Protein AF-A0A960SL77-F1 (afdb_monomer)

Radius of gyration: 34.45 Å; Cα contacts (8 Å, |Δi|>4): 827; chains: 1; bounding box: 80×70×87 Å

pLDDT: mean 80.8, std 16.5, range [35.62, 98.44]

Foldseek 3Di:
DWDKDFPDCPVPDLWWHTKIKTKDKDKDKDKDDDAQPAFFFELACCLAAQLHDLVSVLVQLPPPPFALVQFQLQRAALVSQLVCVVVVSHDDDPPDDSSRRSVVSNVHDHNAFEELLADAPADSRHQDHPNPPPAHAQDAAKDQDDLDPPRPHAFFLDPVTPPPRIAQAGQDDDDDGGHDQWRGAGFSHPPTDGDGDPPCVVPVSVVDGPCHPVWMKMKIKMKIKMKIKIATSNNQKIKIKIKIKIKMKMKTFDQLNDDLQSYWIAGRYQFDPCQPVPSPNDGDPSGGRPRHGFTKGKAQWQKIKMKMKMKIKIKMKIKHKDQLCVVDDDVVSVVVGIDMDMDMDMDMDMDMDMDIDADFDDDPDDDDQPDSRHHNDDPPDPRRGHMDMDTDDDD

Sequence (395 aa):
IAWDSVLFENEGSDVLGKTIFRGSFEHGDMYSNPPDVVPPTDRFSSWWEGIGSQDYLNRLLQIPGVTIAEIPNSAVTTQQVLTAINAGLVEVPEGSTAEEFAAVEGQFVPQTTIRRHERGRGLPTDGGRNAVQSYTPYFLFPAINFNSITSTEPGWNAPALNGIQGIMGRWRPASGTKDVSWSQAATAGAGFRQKSMTNRNIFDYHKNLLQGTTNYIDTSFDIKQFVLEQEILDGRVGVEVAWDKQSRDRVRFTPFSGGDNKAISLDLDEYLAPGDPDDDGVADPALANENLGRPVLDWDANNTTTEANEQETFRATLFGTLDFRDLIEGSLGKILGSHTLTGLYEDRTNESYSKNVRGSWWADSSKWPGDGDISNGLSDNFRRIVKSRTYLGDS

Solvent-accessible surface area (backbone atoms only — not comparable to full-atom values): 21872 Å² total; per-residue (Å²): 92,74,51,76,42,76,79,38,68,44,92,88,48,92,48,46,28,41,30,39,42,38,37,37,46,48,74,50,77,44,81,39,70,80,78,70,90,63,65,44,30,34,11,46,63,24,38,66,44,26,66,51,57,64,70,55,52,56,56,48,47,66,39,92,89,48,50,74,89,47,29,50,27,70,19,35,31,30,68,51,43,45,52,34,38,78,68,72,64,43,86,72,60,92,95,56,54,64,68,59,49,14,55,65,51,14,54,30,61,65,74,63,47,29,35,47,73,43,58,28,82,71,45,81,40,22,20,6,66,73,30,70,47,81,40,25,43,47,57,76,80,45,49,78,32,50,66,41,90,83,49,90,64,62,30,50,74,37,83,95,39,64,96,39,36,58,60,77,39,47,64,76,72,102,66,92,76,44,67,55,58,55,40,55,51,37,39,71,27,81,96,52,68,71,48,59,53,78,63,48,90,82,56,47,64,90,84,45,56,91,51,68,85,75,31,40,37,39,36,41,37,41,38,42,38,42,36,44,34,38,27,24,50,85,59,39,25,37,42,39,42,38,40,40,39,40,40,39,41,33,44,36,29,63,62,53,76,53,68,71,33,22,24,42,17,25,31,28,29,56,39,40,98,65,21,42,80,82,76,82,85,59,72,43,78,60,29,48,30,78,54,49,69,35,41,29,32,52,37,80,54,63,53,37,39,41,37,39,37,36,38,39,37,43,37,42,39,41,41,38,53,50,51,32,58,84,74,32,83,70,69,61,10,64,70,65,32,70,48,77,49,76,50,79,49,77,51,74,52,76,50,79,47,78,46,78,47,55,53,63,69,80,71,96,79,68,76,61,78,72,47,88,79,32,47,81,65,71,88,86,54,90,80,39,58,41,48,47,78,47,72,59,77,93,125

Structure (mmCIF, N/CA/C/O backbone):
data_AF-A0A960SL77-F1
#
_entry.id   AF-A0A960SL77-F1
#
loop_
_atom_site.group_PDB
_atom_site.id
_atom_site.type_symbol
_atom_site.label_atom_id
_atom_site.label_alt_id
_atom_site.label_comp_id
_atom_site.label_asym_id
_atom_site.label_entity_id
_atom_site.label_seq_id
_atom_site.pdbx_PDB_ins_code
_atom_site.Cartn_x
_atom_site.Cartn_y
_atom_site.Cartn_z
_atom_site.occupancy
_atom_site.B_iso_or_equiv
_atom_site.auth_seq_id
_atom_site.auth_comp_id
_atom_site.auth_asym_id
_atom_site.auth_atom_id
_atom_site.pdbx_PDB_model_num
ATOM 1 N N . ILE A 1 1 ? -26.699 -5.523 25.726 1.00 79.69 1 ILE A N 1
ATOM 2 C CA . ILE A 1 1 ? -27.810 -5.544 26.713 1.00 79.69 1 ILE A CA 1
ATOM 3 C C . ILE A 1 1 ? -27.911 -4.151 27.316 1.00 79.69 1 ILE A C 1
ATOM 5 O O . ILE A 1 1 ? -26.873 -3.575 27.604 1.00 79.69 1 ILE A O 1
ATOM 9 N N . ALA A 1 2 ? -29.117 -3.616 27.493 1.00 87.19 2 ALA A N 1
ATOM 10 C CA . ALA A 1 2 ? -29.351 -2.358 28.199 1.00 87.19 2 ALA A CA 1
ATOM 11 C C . ALA A 1 2 ? -30.487 -2.539 29.212 1.00 87.19 2 ALA A C 1
ATOM 13 O O . ALA A 1 2 ? -31.349 -3.399 29.015 1.00 87.19 2 ALA A O 1
ATOM 14 N N . TRP A 1 3 ? -30.470 -1.753 30.282 1.00 91.44 3 TRP A N 1
ATOM 15 C CA . TRP A 1 3 ? -31.487 -1.738 31.330 1.00 91.44 3 TRP A CA 1
ATOM 16 C C . TRP A 1 3 ? -31.713 -0.309 31.829 1.00 91.44 3 TRP A C 1
ATOM 18 O O . TRP A 1 3 ? -30.802 0.521 31.861 1.00 91.44 3 TRP A O 1
ATOM 28 N N . ASP A 1 4 ? -32.946 -0.058 32.244 1.00 92.69 4 ASP A N 1
ATOM 29 C CA . ASP A 1 4 ? -33.392 1.149 32.925 1.00 92.69 4 ASP A CA 1
ATOM 30 C C . ASP A 1 4 ? -34.330 0.682 34.042 1.00 92.69 4 ASP A C 1
ATOM 32 O O . ASP A 1 4 ? -35.249 -0.104 33.786 1.00 92.69 4 ASP A O 1
ATOM 36 N N . SER A 1 5 ? -34.034 1.073 35.278 1.00 89.31 5 SER A N 1
ATOM 37 C CA . SER A 1 5 ? -34.698 0.561 36.473 1.00 89.31 5 SER A CA 1
ATOM 38 C C . SER A 1 5 ? -34.802 1.643 37.539 1.00 89.31 5 SER A C 1
ATOM 40 O O . SER A 1 5 ? -33.790 2.163 38.012 1.00 89.31 5 SER A O 1
ATOM 42 N N . VAL A 1 6 ? -36.021 1.905 38.008 1.00 91.44 6 VAL A N 1
ATOM 43 C CA . VAL A 1 6 ? -36.229 2.613 39.274 1.00 91.44 6 VAL A CA 1
ATOM 44 C C . VAL A 1 6 ? -35.883 1.641 40.402 1.00 91.44 6 VAL A C 1
ATOM 46 O O . VAL A 1 6 ? -36.544 0.618 40.567 1.00 91.44 6 VAL A O 1
ATOM 49 N N . LEU A 1 7 ? -34.814 1.925 41.146 1.00 90.19 7 LEU A N 1
ATOM 50 C CA . LEU A 1 7 ? -34.382 1.102 42.279 1.00 90.19 7 LEU A CA 1
ATOM 51 C C . LEU A 1 7 ? -35.230 1.380 43.523 1.00 90.19 7 LEU A C 1
ATOM 53 O O . LEU A 1 7 ? -35.550 0.457 44.269 1.00 90.19 7 LEU A O 1
ATOM 57 N N . PHE A 1 8 ? -35.601 2.647 43.723 1.00 90.25 8 PHE A N 1
ATOM 58 C CA . PHE A 1 8 ? -36.449 3.100 44.821 1.00 90.25 8 PHE A CA 1
ATOM 59 C C . PHE A 1 8 ? -37.367 4.223 44.332 1.00 90.25 8 PHE A C 1
ATOM 61 O O . PHE A 1 8 ? -36.896 5.214 43.777 1.00 90.25 8 PHE A O 1
ATOM 68 N N . GLU A 1 9 ? -38.676 4.074 44.539 1.00 85.06 9 GLU A N 1
ATOM 69 C CA . GLU A 1 9 ? -39.671 5.103 44.196 1.00 85.06 9 GLU A CA 1
ATOM 70 C C . GLU A 1 9 ? -39.833 6.158 45.299 1.00 85.06 9 GLU A C 1
ATOM 72 O O . GLU A 1 9 ? -40.199 7.290 45.007 1.00 85.06 9 GLU A O 1
ATOM 77 N N . ASN A 1 10 ? -39.525 5.790 46.551 1.00 85.06 10 ASN A N 1
ATOM 78 C CA . ASN A 1 10 ? -39.544 6.652 47.740 1.00 85.06 10 ASN A CA 1
ATOM 79 C C . ASN A 1 10 ? -40.871 7.402 48.002 1.00 85.06 10 ASN A C 1
ATOM 81 O O . ASN A 1 10 ? -40.872 8.418 48.690 1.00 85.06 10 ASN A O 1
ATOM 85 N N . GLU A 1 11 ? -42.012 6.847 47.569 1.00 78.62 11 GLU A N 1
ATOM 86 C CA . GLU A 1 11 ? -43.365 7.454 47.612 1.00 78.62 11 GLU A CA 1
ATOM 87 C C . GLU A 1 11 ? -43.883 7.917 48.999 1.00 78.62 11 GLU A C 1
ATOM 89 O O . GLU A 1 11 ? -44.965 8.489 49.098 1.00 78.62 11 GLU A O 1
ATOM 94 N N . GLY A 1 12 ? -43.142 7.655 50.080 1.00 76.81 12 GLY A N 1
ATOM 95 C CA . GLY A 1 12 ? -43.443 8.093 51.447 1.00 76.81 12 GLY A CA 1
ATOM 96 C C . GLY A 1 12 ? -42.435 9.086 52.040 1.00 76.81 12 GLY A C 1
ATOM 97 O O . GLY A 1 12 ? -42.389 9.217 53.263 1.00 76.81 12 GLY A O 1
ATOM 98 N N . SER A 1 13 ? -41.587 9.726 51.226 1.00 82.19 13 SER A N 1
ATOM 99 C CA . SER A 1 13 ? -40.596 10.712 51.676 1.00 82.19 13 SER A CA 1
ATOM 100 C C . SER A 1 13 ? -40.845 12.092 51.070 1.00 82.19 13 SER A C 1
ATOM 102 O O . SER A 1 13 ? -40.754 12.259 49.863 1.00 82.19 13 SER A O 1
ATOM 104 N N . ASP A 1 14 ? -41.009 13.110 51.919 1.00 79.12 14 ASP A N 1
ATOM 105 C CA . ASP A 1 14 ? -41.085 14.520 51.493 1.00 79.12 14 ASP A CA 1
ATOM 106 C C . ASP A 1 14 ? -39.723 15.092 51.021 1.00 79.12 14 ASP A C 1
ATOM 108 O O . ASP A 1 14 ? -39.594 16.287 50.750 1.00 79.12 14 ASP A O 1
ATOM 112 N N . VAL A 1 15 ? -38.659 14.273 51.013 1.00 83.81 15 VAL A N 1
ATOM 113 C CA . VAL A 1 15 ? -37.272 14.714 50.782 1.00 83.81 15 VAL A CA 1
ATOM 114 C C . VAL A 1 15 ? -36.570 13.886 49.712 1.00 83.81 15 VAL A C 1
ATOM 116 O O . VAL A 1 15 ? -35.933 14.469 48.839 1.00 83.81 15 VAL A O 1
ATOM 119 N N . LEU A 1 16 ? -36.648 12.554 49.762 1.00 88.69 16 LEU A N 1
ATOM 120 C CA . LEU A 1 16 ? -35.997 11.681 48.781 1.00 88.69 16 LEU A CA 1
ATOM 121 C C . LEU A 1 16 ? -36.965 11.355 47.640 1.00 88.69 16 LEU A C 1
ATOM 123 O O . LEU A 1 16 ? -37.969 10.690 47.865 1.00 88.69 16 LEU A O 1
ATOM 127 N N . GLY A 1 17 ? -36.632 11.794 46.425 1.00 88.69 17 GLY A N 1
ATOM 128 C CA . GLY A 1 17 ? -37.314 11.386 45.196 1.00 88.69 17 GLY A CA 1
ATOM 129 C C . GLY A 1 17 ? -36.782 10.051 44.668 1.00 88.69 17 GLY A C 1
ATOM 130 O O . GLY A 1 17 ? -36.159 9.276 45.405 1.00 88.69 17 GLY A O 1
ATOM 131 N N . LYS A 1 18 ? -37.002 9.761 43.383 1.00 91.81 18 LYS A N 1
ATOM 132 C CA . LYS A 1 18 ? -36.650 8.460 42.804 1.00 91.81 18 LYS A CA 1
ATOM 133 C C . LYS A 1 18 ? -35.142 8.234 42.736 1.00 91.81 18 LYS A C 1
ATOM 135 O O . LYS A 1 18 ? -34.363 9.149 42.468 1.00 91.81 18 LYS A O 1
ATOM 140 N N . THR A 1 19 ? -34.745 6.979 42.929 1.00 94.00 19 THR A N 1
ATOM 141 C CA . THR A 1 19 ? -33.407 6.482 42.594 1.00 94.00 19 THR A CA 1
ATOM 142 C C . THR A 1 19 ? -33.500 5.696 41.290 1.00 94.00 19 THR A C 1
ATOM 144 O O . THR A 1 19 ? -34.181 4.669 41.242 1.00 94.00 19 THR A O 1
ATOM 147 N N . ILE A 1 20 ? -32.818 6.148 40.241 1.00 95.38 20 ILE A N 1
ATOM 148 C CA . ILE A 1 20 ? -32.860 5.545 38.903 1.00 95.38 20 ILE A CA 1
ATOM 149 C C . ILE A 1 20 ? -31.475 4.993 38.562 1.00 95.38 20 ILE A C 1
ATOM 151 O O . ILE A 1 20 ? -30.467 5.680 38.715 1.00 95.38 20 ILE A O 1
ATOM 155 N N . PHE A 1 21 ? -31.420 3.752 38.082 1.00 95.44 21 PHE A N 1
ATOM 156 C CA . PHE A 1 21 ? -30.205 3.124 37.575 1.00 95.44 21 PHE A CA 1
ATOM 157 C C . PHE A 1 21 ? -30.382 2.733 36.111 1.00 95.44 21 PHE A C 1
ATOM 159 O O . PHE A 1 21 ? -31.204 1.882 35.765 1.00 95.44 21 PHE A O 1
ATOM 166 N N . ARG A 1 22 ? -29.565 3.349 35.259 1.00 97.19 22 ARG A N 1
ATOM 167 C CA . ARG A 1 22 ? -29.505 3.127 33.814 1.00 97.19 22 ARG A CA 1
ATOM 168 C C . ARG A 1 22 ? -28.159 2.501 33.473 1.00 97.19 22 ARG A C 1
ATOM 170 O O . ARG A 1 22 ? -27.142 2.827 34.084 1.00 97.19 22 ARG A O 1
ATOM 177 N N . GLY A 1 23 ? -28.116 1.613 32.492 1.00 96.38 23 GLY A N 1
ATOM 178 C CA . GLY A 1 23 ? -26.836 1.106 32.019 1.00 96.38 23 GLY A CA 1
ATOM 179 C C . GLY A 1 23 ? -26.916 0.212 30.798 1.00 96.38 23 GLY A C 1
ATOM 180 O O . GLY A 1 23 ? -27.978 -0.274 30.405 1.00 96.38 23 GLY A O 1
ATOM 181 N N . SER A 1 24 ? -25.754 -0.003 30.197 1.00 97.44 24 SER A N 1
ATOM 182 C CA . SER A 1 24 ? -25.586 -0.883 29.054 1.00 97.44 24 SER A CA 1
ATOM 183 C C . SER A 1 24 ? -24.264 -1.631 29.107 1.00 97.44 24 SER A C 1
ATOM 185 O O . SER A 1 24 ? -23.240 -1.132 29.572 1.00 97.44 24 SER A O 1
ATOM 187 N N . PHE A 1 25 ? -24.303 -2.840 28.565 1.00 97.00 25 PHE A N 1
ATOM 188 C CA . PHE A 1 25 ? -23.140 -3.644 28.249 1.00 97.00 25 PHE A CA 1
ATOM 189 C C . PHE A 1 25 ? -23.222 -4.088 26.792 1.00 97.00 25 PHE A C 1
ATOM 191 O O . PHE A 1 25 ? -24.187 -4.759 26.405 1.00 97.00 25 PHE A O 1
ATOM 198 N N . GLU A 1 26 ? -22.221 -3.744 25.997 1.00 97.62 26 GLU A N 1
ATOM 199 C CA . GLU A 1 26 ? -22.043 -4.250 24.641 1.00 97.62 26 GLU A CA 1
ATOM 200 C C . GLU A 1 26 ? -20.687 -4.943 24.543 1.00 97.62 26 GLU A C 1
ATOM 202 O O . GLU A 1 26 ? -19.696 -4.454 25.076 1.00 97.62 26 GLU A O 1
ATOM 207 N N . HIS A 1 27 ? -20.672 -6.089 23.876 1.00 97.44 27 HIS A N 1
ATOM 208 C CA . HIS A 1 27 ? -19.475 -6.846 23.552 1.00 97.44 27 HIS A CA 1
ATOM 209 C C . HIS A 1 27 ? -19.643 -7.374 22.133 1.00 97.44 27 HIS A C 1
ATOM 211 O O . HIS A 1 27 ? -20.733 -7.846 21.786 1.00 97.44 27 HIS A O 1
ATOM 217 N N . GLY A 1 28 ? -18.591 -7.310 21.326 1.00 97.31 28 GLY A N 1
ATOM 218 C CA . GLY A 1 28 ? -18.643 -7.806 19.960 1.00 97.31 28 GLY A CA 1
ATOM 219 C C . GLY A 1 28 ? -17.274 -8.095 19.369 1.00 97.31 28 GLY A C 1
ATOM 220 O O . GLY A 1 28 ? -16.342 -7.305 19.505 1.00 97.31 28 GLY A O 1
ATOM 221 N N . ASP A 1 29 ? -17.210 -9.205 18.639 1.00 97.69 29 ASP A N 1
ATOM 222 C CA . ASP A 1 29 ? -16.087 -9.584 17.790 1.00 97.69 29 ASP A CA 1
ATOM 223 C C . ASP A 1 29 ? -16.458 -9.384 16.318 1.00 97.69 29 ASP A C 1
ATOM 225 O O . ASP A 1 29 ? -17.545 -9.751 15.863 1.00 97.69 29 ASP A O 1
ATOM 229 N N . MET A 1 30 ? -15.533 -8.818 15.550 1.00 96.31 30 MET A N 1
ATOM 230 C CA . MET A 1 30 ? -15.653 -8.616 14.111 1.00 96.31 30 MET A CA 1
ATOM 231 C C . MET A 1 30 ? -14.419 -9.180 13.415 1.00 96.31 30 MET A C 1
ATOM 233 O O . MET A 1 30 ? -13.336 -8.607 13.519 1.00 96.31 30 MET A O 1
ATOM 237 N N . TYR A 1 31 ? -14.609 -10.261 12.664 1.00 95.12 31 TYR A N 1
ATOM 238 C CA . TYR A 1 31 ? -13.612 -10.834 11.760 1.00 95.12 31 TYR A CA 1
ATOM 239 C C . TYR A 1 31 ? -13.904 -10.359 10.337 1.00 95.12 31 TYR A C 1
ATOM 241 O O . TYR A 1 31 ? -15.035 -10.486 9.860 1.00 95.12 31 TYR A O 1
ATOM 249 N N . SER A 1 32 ? -12.910 -9.798 9.651 1.00 90.62 32 SER A N 1
ATOM 250 C CA . SER A 1 32 ? -13.101 -9.226 8.318 1.00 90.62 32 SER A CA 1
ATOM 251 C C . SER A 1 32 ? -11.909 -9.469 7.402 1.00 90.62 32 SER A C 1
ATOM 253 O O . SER A 1 32 ? -10.770 -9.187 7.764 1.00 90.62 32 SER A O 1
ATOM 255 N N . ASN A 1 33 ? -12.185 -9.911 6.176 1.00 89.69 33 ASN A N 1
ATOM 256 C CA . ASN A 1 33 ? -11.280 -9.740 5.045 1.00 89.69 33 ASN A CA 1
ATOM 257 C C . ASN A 1 33 ? -11.697 -8.437 4.327 1.00 89.69 33 ASN A C 1
ATOM 259 O O . ASN A 1 33 ? -12.724 -8.429 3.640 1.00 89.69 33 ASN A O 1
ATOM 263 N N . PRO A 1 34 ? -10.980 -7.313 4.528 1.00 85.81 34 PRO A N 1
ATOM 264 C CA . PRO A 1 34 ? -11.368 -6.033 3.950 1.00 85.81 34 PRO A CA 1
ATOM 265 C C . PRO A 1 34 ? -11.166 -6.018 2.424 1.00 85.81 34 PRO A C 1
ATOM 267 O O . PRO A 1 34 ? -10.123 -6.464 1.940 1.00 85.81 34 PRO A O 1
ATOM 270 N N . PRO A 1 35 ? -12.108 -5.447 1.650 1.00 83.75 35 PRO A N 1
ATOM 271 C CA . PRO A 1 35 ? -11.992 -5.391 0.200 1.00 83.75 35 PRO A CA 1
ATOM 272 C C . PRO A 1 35 ? -10.904 -4.417 -0.267 1.00 83.75 35 PRO A C 1
ATOM 274 O O . PRO A 1 35 ? -10.578 -3.420 0.382 1.00 83.75 35 PRO A O 1
ATOM 277 N N . ASP A 1 36 ? -10.398 -4.669 -1.470 1.00 79.88 36 ASP A N 1
ATOM 278 C CA . ASP A 1 36 ? -9.411 -3.834 -2.142 1.00 79.88 36 ASP A CA 1
ATOM 279 C C . ASP A 1 36 ? -10.034 -2.535 -2.694 1.00 79.88 36 ASP A C 1
ATOM 281 O O . ASP A 1 36 ? -10.519 -2.482 -3.820 1.00 79.88 36 ASP A O 1
ATOM 285 N N . VAL A 1 37 ? -9.985 -1.453 -1.910 1.00 79.19 37 VAL A N 1
ATOM 286 C CA . VAL A 1 37 ? -10.650 -0.163 -2.222 1.00 79.19 37 VAL A CA 1
ATOM 287 C C . VAL A 1 37 ? -10.011 0.685 -3.337 1.00 79.19 37 VAL A C 1
ATOM 289 O O . VAL A 1 37 ? -10.608 1.663 -3.781 1.00 79.19 37 VAL A O 1
ATOM 292 N N . VAL A 1 38 ? -8.807 0.341 -3.800 1.00 83.62 38 VAL A N 1
ATOM 293 C CA . VAL A 1 38 ? -8.085 1.030 -4.893 1.00 83.62 38 VAL A CA 1
ATOM 294 C C . VAL A 1 38 ? -7.529 -0.030 -5.850 1.00 83.62 38 VAL A C 1
ATOM 296 O O . VAL A 1 38 ? -7.002 -1.025 -5.346 1.00 83.62 38 VAL A O 1
ATOM 299 N N . PRO A 1 39 ? -7.594 0.135 -7.188 1.00 88.06 39 PRO A N 1
ATOM 300 C CA . PRO A 1 39 ? -6.978 -0.810 -8.122 1.00 88.06 39 PRO A CA 1
ATOM 301 C C . PRO A 1 39 ? -5.458 -0.939 -7.902 1.00 88.06 39 PRO A C 1
ATOM 303 O O . PRO A 1 39 ? -4.845 -0.015 -7.359 1.00 88.06 39 PRO A O 1
ATOM 306 N N . PRO A 1 40 ? -4.822 -2.048 -8.324 1.00 90.06 40 PRO A N 1
ATOM 307 C CA . PRO A 1 40 ? -3.372 -2.200 -8.226 1.00 90.06 40 PRO A CA 1
ATOM 308 C C . PRO A 1 40 ? -2.616 -1.078 -8.948 1.00 90.06 40 PRO A C 1
ATOM 310 O O . PRO A 1 40 ? -3.112 -0.508 -9.921 1.00 90.06 40 PRO A O 1
ATOM 313 N N . THR A 1 41 ? -1.403 -0.769 -8.498 1.00 90.56 41 THR A N 1
ATOM 314 C CA . THR A 1 41 ? -0.497 0.126 -9.231 1.00 90.56 41 THR A CA 1
ATOM 315 C C . THR A 1 41 ? 0.050 -0.615 -10.450 1.00 90.56 41 THR A C 1
ATOM 317 O O . THR A 1 41 ? 0.460 -1.772 -10.343 1.00 90.56 41 THR A O 1
ATOM 320 N N . ASP A 1 42 ? 0.057 0.035 -11.611 1.00 90.06 42 ASP A N 1
ATOM 321 C CA . ASP A 1 42 ? 0.526 -0.564 -12.856 1.00 90.06 42 ASP A CA 1
ATOM 322 C C . ASP A 1 42 ? 2.035 -0.355 -13.031 1.00 90.06 42 ASP A C 1
ATOM 324 O O . ASP A 1 42 ? 2.496 0.731 -13.394 1.00 90.06 42 ASP A O 1
ATOM 328 N N . ARG A 1 43 ? 2.804 -1.413 -12.759 1.00 89.81 43 ARG A N 1
ATOM 329 C CA . ARG A 1 43 ? 4.211 -1.539 -13.169 1.00 89.81 43 ARG A CA 1
ATOM 330 C C . ARG A 1 43 ? 4.382 -2.562 -14.290 1.00 89.81 43 ARG A C 1
ATOM 332 O O . ARG A 1 43 ? 5.501 -2.770 -14.740 1.00 89.81 43 ARG A O 1
ATOM 339 N N . PHE A 1 44 ? 3.302 -3.197 -14.739 1.00 91.25 44 PHE A N 1
ATOM 340 C CA . PHE A 1 44 ? 3.306 -4.249 -15.750 1.00 91.25 44 PHE A CA 1
ATOM 341 C C . PHE A 1 44 ? 3.361 -3.643 -17.156 1.00 91.25 44 PHE A C 1
ATOM 343 O O . PHE A 1 44 ? 4.223 -4.000 -17.958 1.00 91.25 44 PHE A O 1
ATOM 350 N N . SER A 1 45 ? 2.468 -2.694 -17.456 1.00 89.81 45 SER A N 1
ATOM 351 C CA . SER A 1 45 ? 2.285 -2.158 -18.814 1.00 89.81 45 SER A CA 1
ATOM 352 C C . SER A 1 45 ? 3.525 -1.419 -19.327 1.00 89.81 45 SER A C 1
ATOM 354 O O . SER A 1 45 ? 3.865 -1.502 -20.506 1.00 89.81 45 SER A O 1
ATOM 356 N N . SER A 1 46 ? 4.264 -0.761 -18.434 1.00 87.31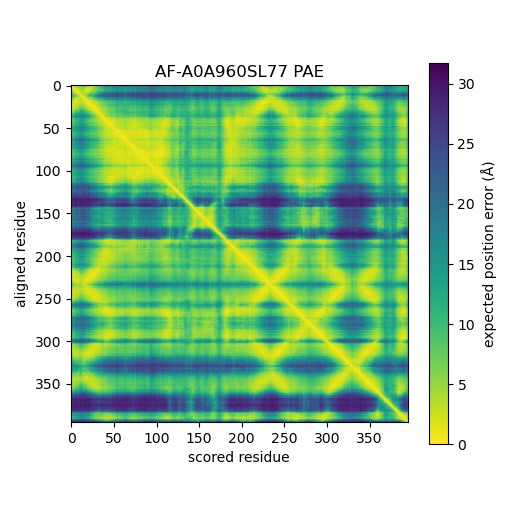 46 SER A N 1
ATOM 357 C CA . SER A 1 46 ? 5.479 -0.012 -18.767 1.00 87.31 46 SER A CA 1
ATOM 358 C C . SER A 1 46 ? 6.621 -0.869 -19.314 1.00 87.31 46 SER A C 1
ATOM 360 O O . SER A 1 46 ? 7.466 -0.328 -20.014 1.00 87.31 46 SER A O 1
ATOM 362 N N . TRP A 1 47 ? 6.647 -2.185 -19.078 1.00 88.94 47 TRP A N 1
ATOM 363 C CA . TRP A 1 47 ? 7.620 -3.077 -19.728 1.00 88.94 47 TRP A CA 1
ATOM 364 C C . TRP A 1 47 ? 7.373 -3.229 -21.239 1.00 88.94 47 TRP A C 1
ATOM 366 O O . TRP A 1 47 ? 8.300 -3.478 -22.011 1.00 88.94 47 TRP A O 1
ATOM 376 N N . TRP A 1 48 ? 6.126 -3.035 -21.674 1.00 89.81 48 TRP A N 1
ATOM 377 C CA . TRP A 1 48 ? 5.704 -3.158 -23.069 1.00 89.81 48 TRP A CA 1
ATOM 378 C C . TRP A 1 48 ? 5.755 -1.826 -23.824 1.00 89.81 48 TRP A C 1
ATOM 380 O O . TRP A 1 48 ? 6.139 -1.800 -24.989 1.00 89.81 48 TRP A O 1
ATOM 390 N N . GLU A 1 49 ? 5.352 -0.727 -23.178 1.00 88.44 49 GLU A N 1
ATOM 391 C CA . GLU A 1 49 ? 5.132 0.570 -23.843 1.00 88.44 49 GLU A CA 1
ATOM 392 C C . GLU A 1 49 ? 5.787 1.778 -23.149 1.00 88.44 49 GLU A C 1
ATOM 394 O O . GLU A 1 49 ? 5.608 2.913 -23.595 1.00 8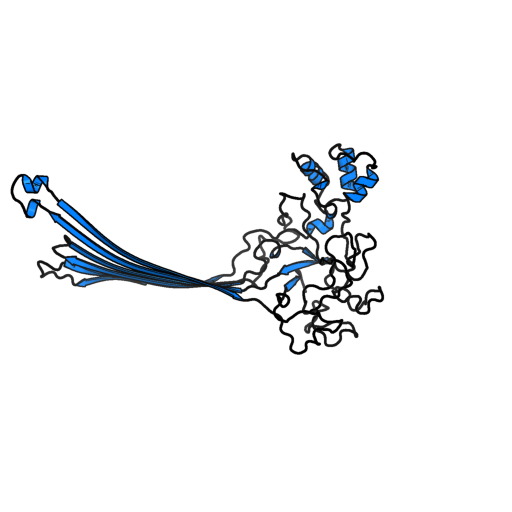8.44 49 GLU A O 1
ATOM 399 N N . GLY A 1 50 ? 6.544 1.570 -22.067 1.00 88.75 50 GLY A N 1
ATOM 400 C CA . GLY A 1 50 ? 7.146 2.658 -21.299 1.00 88.75 50 GLY A CA 1
ATOM 401 C C . GLY A 1 50 ? 6.060 3.593 -20.770 1.00 88.75 50 GLY A C 1
ATOM 402 O O . GLY A 1 50 ? 5.140 3.171 -20.068 1.00 88.75 50 GLY A O 1
ATOM 403 N N . ILE A 1 51 ? 6.140 4.875 -21.125 1.00 89.44 51 ILE A N 1
ATOM 404 C CA . ILE A 1 51 ? 5.141 5.888 -20.767 1.00 89.44 51 ILE A CA 1
ATOM 405 C C . ILE A 1 51 ? 3.799 5.715 -21.509 1.00 89.44 51 ILE A C 1
ATOM 407 O O . ILE A 1 51 ? 2.777 6.240 -21.045 1.00 89.44 51 ILE A O 1
ATOM 411 N N . GLY A 1 52 ? 3.786 4.960 -22.612 1.00 90.44 52 GLY A N 1
ATOM 412 C CA . GLY A 1 52 ? 2.642 4.695 -23.486 1.00 90.44 52 GLY A CA 1
ATOM 413 C C . GLY A 1 52 ? 2.827 5.250 -24.904 1.00 90.44 52 GLY A C 1
ATOM 414 O O . GLY A 1 52 ? 3.933 5.566 -25.333 1.00 90.44 52 GLY A O 1
ATOM 415 N N . SER A 1 53 ? 1.719 5.397 -25.638 1.00 91.88 53 SER A N 1
ATOM 416 C CA . SER A 1 53 ? 1.688 5.917 -27.022 1.00 91.88 53 SER A CA 1
ATOM 417 C C . SER A 1 53 ? 2.357 7.293 -27.234 1.00 91.88 53 SER A C 1
ATOM 419 O O . SER A 1 53 ? 2.415 8.121 -26.322 1.00 91.88 53 SER A O 1
ATOM 421 N N . GLN A 1 54 ? 2.761 7.588 -28.480 1.00 94.38 54 GLN A N 1
ATOM 422 C CA . GLN A 1 54 ? 3.261 8.914 -28.881 1.00 94.38 54 GLN A CA 1
ATOM 423 C C . GLN A 1 54 ? 2.282 10.045 -28.535 1.00 94.38 54 GLN A C 1
ATOM 425 O O . GLN A 1 54 ? 2.702 11.081 -28.032 1.00 94.38 54 GLN A O 1
ATOM 430 N N . ASP A 1 55 ? 0.980 9.848 -28.758 1.00 94.31 55 ASP A N 1
ATOM 431 C CA . ASP A 1 55 ? -0.039 10.862 -28.459 1.00 94.31 55 ASP A CA 1
ATOM 432 C C . ASP A 1 55 ? -0.097 11.198 -26.965 1.00 94.31 55 ASP A C 1
ATOM 434 O O . ASP A 1 55 ? -0.369 12.339 -26.590 1.00 94.31 55 ASP A O 1
ATOM 438 N N . TYR A 1 56 ? 0.191 10.224 -26.095 1.00 91.81 56 TYR A N 1
ATOM 439 C CA . TYR A 1 56 ? 0.298 10.467 -24.661 1.00 91.81 56 TYR A CA 1
ATOM 440 C C . TYR A 1 56 ? 1.540 11.300 -24.321 1.00 91.81 56 TYR A C 1
ATOM 442 O O . TYR A 1 56 ? 1.413 12.275 -23.584 1.00 91.81 56 TYR A O 1
ATOM 450 N N . LEU A 1 57 ? 2.705 10.994 -24.909 1.00 93.75 57 LEU A N 1
ATOM 451 C CA . LEU A 1 57 ? 3.914 11.816 -24.756 1.00 93.75 57 LEU A CA 1
ATOM 452 C C . LEU A 1 57 ? 3.696 13.249 -25.270 1.00 93.75 57 LEU A C 1
ATOM 454 O O . LEU A 1 57 ? 3.971 14.207 -24.554 1.00 93.75 57 LEU A O 1
ATOM 458 N N . ASN A 1 58 ? 3.125 13.405 -26.466 1.00 94.69 58 ASN A N 1
ATOM 459 C CA . ASN A 1 58 ? 2.824 14.712 -27.053 1.00 94.69 58 ASN A CA 1
ATOM 460 C C . ASN A 1 58 ? 1.897 15.540 -26.146 1.00 94.69 58 ASN A C 1
ATOM 462 O O . ASN A 1 58 ? 2.107 16.737 -25.971 1.00 94.69 58 ASN A O 1
ATOM 466 N N . ARG A 1 59 ? 0.892 14.905 -25.528 1.00 92.94 59 ARG A N 1
ATOM 467 C CA . ARG A 1 59 ? -0.008 15.557 -24.563 1.00 92.94 59 ARG A CA 1
ATOM 468 C C . ARG A 1 59 ? 0.674 15.928 -23.248 1.00 92.94 59 ARG A C 1
ATOM 470 O O . ARG A 1 59 ? 0.263 16.913 -22.646 1.00 92.94 59 ARG A O 1
ATOM 477 N N . LEU A 1 60 ? 1.669 15.163 -22.792 1.00 92.19 60 LEU A N 1
ATOM 478 C CA . LEU A 1 60 ? 2.461 15.508 -21.607 1.00 92.19 60 LEU A CA 1
ATOM 479 C C . LEU A 1 60 ? 3.318 16.749 -21.867 1.00 92.19 60 LEU A C 1
ATOM 481 O O . LEU A 1 60 ? 3.264 17.686 -21.082 1.00 92.19 60 LEU A O 1
ATOM 485 N N . LEU A 1 61 ? 4.021 16.793 -23.002 1.00 93.31 61 LEU A N 1
ATOM 486 C CA . LEU A 1 61 ? 4.883 17.915 -23.404 1.00 93.31 61 LEU A CA 1
ATOM 487 C C . LEU A 1 61 ? 4.109 19.212 -23.727 1.00 93.31 61 LEU A C 1
ATOM 489 O O . LEU A 1 61 ? 4.699 20.280 -23.840 1.00 93.31 61 LEU A O 1
ATOM 493 N N . GLN A 1 62 ? 2.781 19.142 -23.859 1.00 93.00 62 GLN A N 1
ATOM 494 C CA . GLN A 1 62 ? 1.900 20.313 -23.974 1.00 93.00 62 GLN A CA 1
ATOM 495 C C . GLN A 1 62 ? 1.479 20.901 -22.615 1.00 93.00 62 GLN A C 1
ATOM 497 O O . GLN A 1 62 ? 0.858 21.965 -22.580 1.00 93.00 62 GLN A O 1
ATOM 502 N N . ILE A 1 63 ? 1.768 20.229 -21.494 1.00 91.12 63 ILE A N 1
ATOM 503 C CA . ILE A 1 63 ? 1.449 20.738 -20.156 1.00 91.12 63 ILE A CA 1
ATOM 504 C C . ILE A 1 63 ? 2.475 21.825 -19.795 1.00 91.12 63 ILE A C 1
ATOM 506 O O . ILE A 1 63 ? 3.672 21.541 -19.796 1.00 91.12 63 ILE A O 1
ATOM 510 N N . PRO A 1 64 ? 2.053 23.057 -19.445 1.00 89.62 64 PRO A N 1
ATOM 511 C CA . PRO A 1 64 ? 2.984 24.123 -19.089 1.00 89.62 64 PRO A CA 1
ATOM 512 C C . PRO A 1 64 ? 3.927 23.718 -17.950 1.00 89.62 64 PRO A C 1
ATOM 514 O O . PRO A 1 64 ? 3.475 23.337 -16.871 1.00 89.62 64 PRO A O 1
ATOM 517 N N . GLY A 1 65 ? 5.231 23.838 -18.201 1.00 86.00 65 GLY A N 1
ATOM 518 C CA . GLY A 1 65 ? 6.296 23.452 -17.275 1.00 86.00 65 GLY A CA 1
ATOM 519 C C . GLY A 1 65 ? 6.865 22.051 -17.508 1.00 86.00 65 GLY A C 1
ATOM 520 O O . GLY A 1 65 ? 7.997 21.827 -17.106 1.00 86.00 65 GLY A O 1
ATOM 521 N N . VAL A 1 66 ? 6.148 21.157 -18.201 1.00 89.19 66 VAL A N 1
ATOM 522 C CA . VAL A 1 66 ? 6.628 19.794 -18.474 1.00 89.19 66 VAL A CA 1
ATOM 523 C C . VAL A 1 66 ? 7.595 19.790 -19.650 1.00 89.19 66 VAL A C 1
ATOM 525 O O . VAL A 1 66 ? 7.260 20.253 -20.739 1.00 89.19 66 VAL A O 1
ATOM 528 N N . THR A 1 67 ? 8.786 19.228 -19.449 1.00 90.88 67 THR A N 1
ATOM 529 C CA . THR A 1 67 ? 9.805 19.084 -20.506 1.00 90.88 67 THR A CA 1
ATOM 530 C C . THR A 1 67 ? 10.295 17.643 -20.619 1.00 90.88 67 THR A C 1
ATOM 532 O O . THR A 1 67 ? 10.112 16.845 -19.699 1.00 90.88 67 THR A O 1
ATOM 535 N N . ILE A 1 68 ? 10.941 17.293 -21.739 1.00 92.19 68 ILE A N 1
ATOM 536 C CA . ILE A 1 68 ? 11.467 15.932 -21.938 1.00 92.19 68 ILE A CA 1
ATOM 537 C C . ILE A 1 68 ? 12.459 15.529 -20.835 1.00 92.19 68 ILE A C 1
ATOM 539 O O . ILE A 1 68 ? 12.387 14.406 -20.358 1.00 92.19 68 ILE A O 1
ATOM 543 N N . ALA A 1 69 ? 13.269 16.475 -20.346 1.00 88.56 69 ALA A N 1
ATOM 544 C CA . ALA A 1 69 ? 14.277 16.258 -19.306 1.00 88.56 69 ALA A CA 1
ATOM 545 C C . ALA A 1 69 ? 13.696 15.962 -17.905 1.00 88.56 69 ALA A C 1
ATOM 547 O O . ALA A 1 69 ? 14.429 15.561 -17.000 1.00 88.56 69 ALA A O 1
ATOM 548 N N . GLU A 1 70 ? 12.393 16.172 -17.692 1.00 88.31 70 GLU A N 1
ATOM 549 C CA . GLU A 1 70 ? 11.712 15.747 -16.463 1.00 88.31 70 GLU A CA 1
ATOM 550 C C . GLU A 1 70 ? 11.215 14.300 -16.553 1.00 88.31 70 GLU A C 1
ATOM 552 O O . GLU A 1 70 ? 11.076 13.625 -15.530 1.00 88.31 70 GLU A O 1
ATOM 557 N N . ILE A 1 71 ? 10.961 13.808 -17.768 1.00 89.12 71 ILE A N 1
ATOM 558 C CA . ILE A 1 71 ? 10.544 12.432 -18.021 1.00 89.12 71 ILE A CA 1
ATOM 559 C C . ILE A 1 71 ? 11.787 11.535 -17.895 1.00 89.12 71 ILE A C 1
ATOM 561 O O . ILE A 1 71 ? 12.803 11.812 -18.524 1.00 89.12 71 ILE A O 1
ATOM 565 N N . PRO A 1 72 ? 11.752 10.440 -17.110 1.00 85.56 72 PRO A N 1
ATOM 566 C CA . PRO A 1 72 ? 12.871 9.509 -17.052 1.00 85.56 72 PRO A CA 1
ATOM 567 C C . PRO A 1 72 ? 13.187 8.969 -18.448 1.00 85.56 72 PRO A C 1
ATOM 569 O O . PRO A 1 72 ? 12.299 8.456 -19.127 1.00 85.56 72 PRO A O 1
ATOM 572 N N . ASN A 1 73 ? 14.452 9.011 -18.858 1.00 85.19 73 ASN A N 1
ATOM 573 C CA . ASN A 1 73 ? 14.862 8.512 -20.172 1.00 85.19 73 ASN A CA 1
ATOM 574 C C . ASN A 1 73 ? 14.581 7.007 -20.373 1.00 85.19 73 ASN A C 1
ATOM 576 O O . ASN A 1 73 ? 14.388 6.543 -21.493 1.00 85.19 73 ASN A O 1
ATOM 580 N N . SER A 1 74 ? 14.460 6.245 -19.283 1.00 80.06 74 SER A N 1
ATOM 581 C CA . SER A 1 74 ? 13.990 4.855 -19.256 1.00 80.06 74 SER A CA 1
ATOM 582 C C . SER A 1 74 ? 12.472 4.679 -19.439 1.00 80.06 74 SER A C 1
ATOM 584 O O . SER A 1 74 ? 11.992 3.548 -19.408 1.00 80.06 74 SER A O 1
ATOM 586 N N . ALA A 1 75 ? 11.706 5.757 -19.630 1.00 86.69 75 ALA A N 1
ATOM 587 C CA . ALA A 1 75 ? 10.261 5.735 -19.874 1.00 86.69 75 ALA A CA 1
ATOM 588 C C . ALA A 1 75 ? 9.873 6.017 -21.339 1.00 86.69 75 ALA A C 1
ATOM 590 O O . ALA A 1 75 ? 8.721 5.789 -21.709 1.00 86.69 75 ALA A O 1
ATOM 591 N N . VAL A 1 76 ? 10.794 6.504 -22.177 1.00 91.12 76 VAL A N 1
ATOM 592 C CA . VAL A 1 76 ? 10.545 6.865 -23.584 1.00 91.12 76 VAL A CA 1
ATOM 593 C C . VAL A 1 76 ? 11.589 6.245 -24.512 1.00 91.12 76 VAL A C 1
ATOM 595 O O . VAL A 1 76 ? 12.757 6.111 -24.162 1.00 91.12 76 VAL A O 1
ATOM 598 N N . THR A 1 77 ? 11.165 5.834 -25.705 1.00 92.00 77 THR A N 1
ATOM 599 C CA . THR A 1 77 ? 12.056 5.293 -26.745 1.00 92.00 77 THR A CA 1
ATOM 600 C C . THR A 1 77 ? 12.710 6.417 -27.554 1.00 92.00 77 THR A C 1
ATOM 602 O O . THR A 1 77 ? 12.121 7.486 -27.733 1.00 92.00 77 THR A O 1
ATOM 605 N N . THR A 1 78 ? 13.878 6.156 -28.149 1.00 93.50 78 THR A N 1
ATOM 606 C CA . THR A 1 78 ? 14.559 7.073 -29.088 1.00 93.50 78 THR A CA 1
ATOM 607 C C . THR A 1 78 ? 13.614 7.590 -30.180 1.00 93.50 78 THR A C 1
ATOM 609 O O . THR A 1 78 ? 13.563 8.785 -30.466 1.00 93.50 78 THR A O 1
ATOM 612 N N . GLN A 1 79 ? 12.795 6.701 -30.755 1.00 95.38 79 GLN A N 1
ATOM 613 C CA . GLN A 1 79 ? 11.849 7.054 -31.814 1.00 95.38 79 GLN A CA 1
ATOM 614 C C . GLN A 1 79 ? 10.752 8.011 -31.327 1.00 95.38 79 GLN A C 1
ATOM 616 O O . GLN A 1 79 ? 10.301 8.864 -32.096 1.00 95.38 79 GLN A O 1
ATOM 621 N N . GLN A 1 80 ? 10.327 7.905 -30.065 1.00 95.69 80 GLN A N 1
ATOM 622 C CA . GLN A 1 80 ? 9.326 8.812 -29.506 1.00 95.69 80 GLN A CA 1
ATOM 623 C C . GLN A 1 80 ? 9.878 10.225 -29.307 1.00 95.69 80 GLN A C 1
ATOM 625 O O . GLN A 1 80 ? 9.185 11.200 -29.612 1.00 95.69 80 GLN A O 1
ATOM 630 N N . VAL A 1 81 ? 11.138 10.334 -28.871 1.00 96.31 81 VAL A N 1
ATOM 631 C CA . VAL A 1 81 ? 11.836 11.621 -28.742 1.00 96.31 81 VAL A CA 1
ATOM 632 C C . VAL A 1 81 ? 12.052 12.256 -30.119 1.00 96.31 81 VAL A C 1
ATOM 634 O O . VAL A 1 81 ? 11.649 13.399 -30.317 1.00 96.31 81 VAL A O 1
ATOM 637 N N . LEU A 1 82 ? 12.552 11.505 -31.112 1.00 97.19 82 LEU A N 1
ATOM 638 C CA . LEU A 1 82 ? 12.672 11.981 -32.503 1.00 97.19 82 LEU A CA 1
ATOM 639 C C . LEU A 1 82 ? 11.337 12.484 -33.068 1.00 97.19 82 LEU A C 1
ATOM 641 O O . LEU A 1 82 ? 11.281 13.507 -33.749 1.00 97.19 82 LEU A O 1
ATOM 645 N N . THR A 1 83 ? 10.242 11.781 -32.780 1.00 96.88 83 THR A N 1
ATOM 646 C CA . THR A 1 83 ? 8.906 12.171 -33.249 1.00 96.88 83 THR A CA 1
ATOM 647 C C . THR A 1 83 ? 8.418 13.454 -32.565 1.00 96.88 83 THR A C 1
ATOM 649 O O . THR A 1 83 ? 7.808 14.295 -33.222 1.00 96.88 83 THR A O 1
ATOM 652 N N . ALA A 1 84 ? 8.735 13.653 -31.282 1.00 96.62 84 ALA A N 1
ATOM 653 C CA . ALA A 1 84 ? 8.406 14.875 -30.547 1.00 96.62 84 ALA A CA 1
ATOM 654 C C . ALA A 1 84 ? 9.255 16.089 -30.988 1.00 96.62 84 ALA A C 1
ATOM 656 O O . ALA A 1 84 ? 8.714 17.190 -31.108 1.00 96.62 84 ALA A O 1
ATOM 657 N N . ILE A 1 85 ? 10.539 15.885 -31.315 1.00 97.00 85 ILE A N 1
ATOM 658 C CA . ILE A 1 85 ? 11.414 16.899 -31.937 1.00 97.00 85 ILE A CA 1
ATOM 659 C C . ILE A 1 85 ? 10.837 17.329 -33.294 1.00 97.00 85 ILE A C 1
ATOM 661 O O . ILE A 1 85 ? 10.611 18.514 -33.526 1.00 97.00 85 ILE A O 1
ATOM 665 N N . ASN A 1 86 ? 10.511 16.369 -34.168 1.00 96.12 86 ASN A N 1
ATOM 666 C CA . ASN A 1 86 ? 9.919 16.645 -35.484 1.00 96.12 86 ASN A CA 1
ATOM 667 C C . ASN A 1 86 ? 8.544 17.339 -35.405 1.00 96.12 86 ASN A C 1
ATOM 669 O O . ASN A 1 86 ? 8.149 18.031 -36.342 1.00 96.12 86 ASN A O 1
ATOM 673 N N . ALA A 1 87 ? 7.819 17.173 -34.295 1.00 95.00 87 ALA A N 1
ATOM 674 C CA . ALA A 1 87 ? 6.565 17.872 -34.015 1.00 95.00 87 ALA A CA 1
ATOM 675 C C . ALA A 1 87 ? 6.755 19.283 -33.414 1.00 95.00 87 ALA A C 1
ATOM 677 O O . ALA A 1 87 ? 5.763 19.969 -33.171 1.00 95.00 87 ALA A O 1
ATOM 678 N N . GLY A 1 88 ? 7.994 19.718 -33.152 1.00 94.88 88 GLY A N 1
ATOM 679 C CA . GLY A 1 88 ? 8.297 20.999 -32.507 1.00 94.88 88 GLY A CA 1
ATOM 680 C C . GLY A 1 88 ? 7.921 21.059 -31.021 1.00 94.88 88 GLY A C 1
ATOM 681 O O . GLY A 1 88 ? 7.739 22.149 -30.488 1.00 94.88 88 GLY A O 1
ATOM 682 N N . LEU A 1 89 ? 7.769 19.905 -30.359 1.00 95.00 89 LEU A N 1
ATOM 683 C CA . LEU A 1 89 ? 7.432 19.801 -28.929 1.00 95.00 89 LEU A CA 1
ATOM 684 C C . LEU A 1 89 ? 8.668 19.675 -28.027 1.00 95.00 89 LEU A C 1
ATOM 686 O O . LEU A 1 89 ? 8.546 19.723 -26.805 1.00 95.00 89 LEU A O 1
ATOM 690 N N . VAL A 1 90 ? 9.844 19.466 -28.620 1.00 96.00 90 VAL A N 1
ATOM 691 C CA . VAL A 1 90 ? 11.121 19.288 -27.925 1.00 96.00 90 VAL A CA 1
ATOM 692 C C . VAL A 1 90 ? 12.194 20.069 -28.674 1.00 96.00 90 VAL A C 1
ATOM 694 O O . VAL A 1 90 ? 12.398 19.853 -29.868 1.00 96.00 90 VAL A O 1
ATOM 697 N N . GLU A 1 91 ? 12.884 20.962 -27.970 1.00 94.38 91 GLU A N 1
ATOM 698 C CA . GLU A 1 91 ? 14.038 21.690 -28.497 1.00 94.38 91 GLU A CA 1
ATOM 699 C C . GLU A 1 91 ? 15.311 20.848 -28.329 1.00 94.38 91 GLU A C 1
ATOM 701 O O . GLU A 1 91 ? 15.552 20.278 -27.264 1.00 94.38 91 GLU A O 1
ATOM 706 N N . VAL A 1 92 ? 16.126 20.760 -29.383 1.00 95.25 92 VAL A N 1
ATOM 707 C CA . VAL A 1 92 ? 17.427 20.075 -29.342 1.00 95.25 92 VAL A CA 1
ATOM 708 C C . VAL A 1 92 ? 18.486 21.060 -28.825 1.00 95.25 92 VAL A C 1
ATOM 710 O O . VAL A 1 92 ? 18.565 22.170 -29.360 1.00 95.25 92 VAL A O 1
ATOM 713 N N . PRO A 1 93 ? 19.310 20.698 -27.821 1.00 94.25 93 PRO A N 1
ATOM 714 C CA . PRO A 1 93 ? 20.355 21.576 -27.300 1.00 94.25 93 PRO A CA 1
ATOM 715 C C . PRO A 1 93 ? 21.373 22.015 -28.362 1.00 94.25 93 PRO A C 1
ATOM 717 O O . PRO A 1 93 ? 21.777 21.231 -29.224 1.00 94.25 93 PRO A O 1
ATOM 720 N N . GLU A 1 94 ? 21.844 23.263 -28.265 1.00 92.81 94 GLU A N 1
ATOM 721 C CA . GLU A 1 94 ? 22.879 23.791 -29.159 1.00 92.81 94 GLU A CA 1
ATOM 722 C C . GLU A 1 94 ? 24.154 22.930 -29.087 1.00 92.81 94 GLU A C 1
ATOM 724 O O . GLU A 1 94 ? 24.699 22.681 -28.011 1.00 92.81 94 GLU A O 1
ATOM 729 N N . GLY A 1 95 ? 24.631 22.472 -30.248 1.00 92.06 95 GLY A N 1
ATOM 730 C CA . GLY A 1 95 ? 25.808 21.606 -30.358 1.00 92.06 95 GLY A CA 1
ATOM 731 C C . GLY A 1 95 ? 25.531 20.097 -30.333 1.00 92.06 95 GLY A C 1
ATOM 732 O O . GLY A 1 95 ? 26.493 19.335 -30.375 1.00 92.06 95 GLY A O 1
ATOM 733 N N . SER A 1 96 ? 24.266 19.657 -30.311 1.00 93.75 96 SER A N 1
ATOM 734 C CA . SER A 1 96 ? 23.875 18.247 -30.477 1.00 93.75 96 SER A CA 1
ATOM 735 C C . SER A 1 96 ? 22.979 18.049 -31.706 1.00 93.75 96 SER A C 1
ATOM 737 O O . SER A 1 96 ? 22.228 18.945 -32.093 1.00 93.75 96 SER A O 1
ATOM 739 N N . THR A 1 97 ? 23.055 16.878 -32.342 1.00 96.38 97 THR A N 1
ATOM 740 C CA . THR A 1 97 ? 22.084 16.451 -33.364 1.00 96.38 97 THR A CA 1
ATOM 741 C C . THR A 1 97 ? 20.800 15.909 -32.727 1.00 96.38 97 THR A C 1
ATOM 743 O O . THR A 1 97 ? 20.784 15.499 -31.564 1.00 96.38 97 THR A O 1
ATOM 746 N N . ALA A 1 98 ? 19.702 15.878 -33.491 1.00 94.94 98 ALA A N 1
ATOM 747 C CA . ALA A 1 98 ? 18.431 15.331 -33.012 1.00 94.94 98 ALA A CA 1
ATOM 748 C C . ALA A 1 98 ? 18.552 13.839 -32.655 1.00 94.94 98 ALA A C 1
ATOM 750 O O . ALA A 1 98 ? 17.945 13.379 -31.690 1.00 94.94 98 ALA A O 1
ATOM 751 N N . GLU A 1 99 ? 19.369 13.102 -33.407 1.00 95.44 99 GLU A N 1
ATOM 752 C CA . GLU A 1 99 ? 19.669 11.687 -33.222 1.00 95.44 99 GLU A CA 1
ATOM 753 C C . GLU A 1 99 ? 20.484 11.425 -31.948 1.00 95.44 99 GLU A C 1
ATOM 755 O O . GLU A 1 99 ? 20.130 10.537 -31.173 1.00 95.44 99 GLU A O 1
ATOM 760 N N . GLU A 1 100 ? 21.540 12.207 -31.693 1.00 93.44 100 GLU A N 1
ATOM 761 C CA . GLU A 1 100 ? 22.341 12.102 -30.464 1.00 93.44 100 GLU A CA 1
ATOM 762 C C . GLU A 1 100 ? 21.507 12.435 -29.223 1.00 93.44 100 GLU A C 1
ATOM 764 O O . GLU A 1 100 ? 21.521 11.682 -28.249 1.00 93.44 100 GLU A O 1
ATOM 769 N N . PHE A 1 101 ? 20.740 13.528 -29.269 1.00 94.31 101 PHE A N 1
ATOM 770 C CA . PHE A 1 101 ? 19.885 13.931 -28.158 1.00 94.31 101 PHE A CA 1
ATOM 771 C C . PHE A 1 101 ? 18.783 12.894 -27.886 1.00 94.31 101 PHE A C 1
ATOM 773 O O . PHE A 1 101 ? 18.592 12.471 -26.745 1.00 94.31 101 PHE A O 1
ATOM 780 N N . ALA A 1 102 ? 18.121 12.387 -28.931 1.00 94.25 102 ALA A N 1
ATOM 781 C CA . ALA A 1 102 ? 17.116 11.338 -28.788 1.00 94.25 102 ALA A CA 1
ATOM 782 C C . ALA A 1 102 ? 17.684 10.005 -28.270 1.00 94.25 102 ALA A C 1
ATOM 784 O O . ALA A 1 102 ? 16.961 9.265 -27.605 1.00 94.25 102 ALA A O 1
ATOM 785 N N . ALA A 1 103 ? 18.954 9.685 -28.539 1.00 89.44 103 ALA A N 1
ATOM 786 C CA . ALA A 1 103 ? 19.610 8.495 -27.991 1.00 89.44 103 ALA A CA 1
ATOM 787 C C . ALA A 1 103 ? 19.936 8.626 -26.486 1.00 89.44 103 ALA A C 1
ATOM 789 O O . ALA A 1 103 ? 20.013 7.620 -25.779 1.00 89.44 103 ALA A O 1
ATOM 790 N N . VAL A 1 104 ? 20.105 9.853 -25.979 1.00 87.50 104 VAL A N 1
ATOM 791 C CA . VAL A 1 104 ? 20.333 10.131 -24.549 1.00 87.50 104 VAL A CA 1
ATOM 792 C C . VAL A 1 104 ? 19.018 10.191 -23.767 1.00 87.50 104 VAL A C 1
ATOM 794 O O . VAL A 1 104 ? 18.908 9.564 -22.711 1.00 87.50 104 VAL A O 1
ATOM 797 N N . GLU A 1 105 ? 18.020 10.898 -24.299 1.00 89.94 105 GLU A N 1
ATOM 798 C CA . GLU A 1 105 ? 16.707 11.069 -23.660 1.00 89.94 105 GLU A CA 1
ATOM 799 C C . GLU A 1 105 ? 15.767 9.875 -23.880 1.00 89.94 105 GLU A C 1
ATOM 801 O O . GLU A 1 105 ? 14.833 9.679 -23.113 1.00 89.94 105 GLU A O 1
ATOM 806 N N . GLY A 1 106 ? 15.988 9.062 -24.916 1.00 89.00 106 GLY A N 1
ATOM 807 C CA . GLY A 1 106 ? 15.122 7.944 -25.290 1.00 89.00 106 GLY A CA 1
ATOM 808 C C . GLY A 1 106 ? 15.791 6.583 -25.108 1.00 89.00 106 GLY A C 1
ATOM 809 O O . GLY A 1 106 ? 16.126 5.938 -26.101 1.00 89.00 106 GLY A O 1
ATOM 810 N N . GLN A 1 107 ? 15.982 6.148 -23.859 1.00 85.62 107 GLN A N 1
ATOM 811 C CA . GLN A 1 107 ? 16.696 4.911 -23.496 1.00 85.62 107 GLN A CA 1
ATOM 812 C C . GLN A 1 107 ? 15.784 3.715 -23.185 1.00 85.62 107 GLN A C 1
ATOM 814 O O . GLN A 1 107 ? 16.283 2.615 -22.934 1.00 85.62 107 GLN A O 1
ATOM 819 N N . PHE A 1 108 ? 14.458 3.884 -23.196 1.00 86.25 108 PHE A N 1
ATOM 820 C CA . PHE A 1 108 ? 13.549 2.754 -23.035 1.00 86.25 108 PHE A CA 1
ATOM 821 C C . PHE A 1 108 ? 13.637 1.800 -24.232 1.00 86.25 108 PHE A C 1
ATOM 823 O O . PHE A 1 108 ? 13.477 2.208 -25.384 1.00 86.25 108 PHE A O 1
ATOM 830 N N . VAL A 1 109 ? 13.819 0.512 -23.942 1.00 86.06 109 VAL A N 1
ATOM 831 C CA . VAL A 1 109 ? 13.717 -0.578 -24.914 1.00 86.06 109 VAL A CA 1
ATOM 832 C C . VAL A 1 109 ? 12.618 -1.535 -24.430 1.00 86.06 109 VAL A C 1
ATOM 834 O O . VAL A 1 109 ? 12.772 -2.129 -23.357 1.00 86.06 109 VAL A O 1
ATOM 837 N N . PRO A 1 110 ? 11.504 -1.683 -25.176 1.00 88.75 110 PRO A N 1
ATOM 838 C CA . PRO A 1 110 ? 10.429 -2.609 -24.832 1.00 88.75 110 PRO A CA 1
ATOM 839 C C . PRO A 1 110 ? 10.920 -4.039 -24.626 1.00 88.75 110 PRO A C 1
ATOM 841 O O . PRO A 1 110 ? 11.840 -4.483 -25.310 1.00 88.75 110 PRO A O 1
ATOM 844 N N . GLN A 1 111 ? 10.255 -4.776 -23.736 1.00 89.94 111 GLN A N 1
ATOM 845 C CA . GLN A 1 111 ? 10.487 -6.207 -23.504 1.00 89.94 111 GLN A CA 1
ATOM 846 C C . GLN A 1 111 ? 11.917 -6.564 -23.034 1.00 89.94 111 GLN A C 1
ATOM 848 O O . GLN A 1 111 ? 12.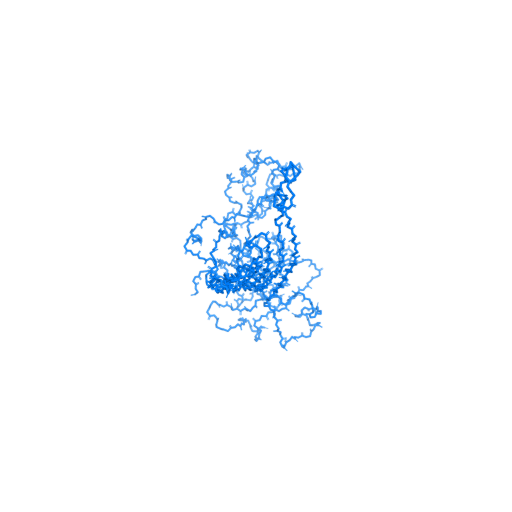339 -7.714 -23.139 1.00 89.94 111 GLN A O 1
ATOM 853 N N . THR A 1 112 ? 12.671 -5.597 -22.498 1.00 84.69 112 THR A N 1
ATOM 854 C CA . THR A 1 112 ? 14.047 -5.824 -22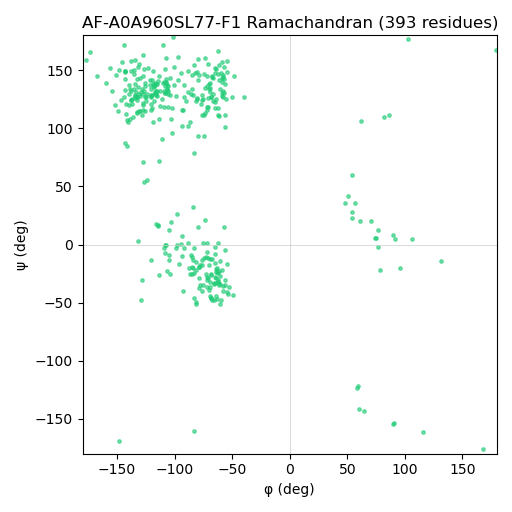.021 1.00 84.69 112 THR A CA 1
ATOM 855 C C . THR A 1 112 ? 14.073 -6.713 -20.778 1.00 84.69 112 THR A C 1
ATOM 857 O O . THR A 1 112 ? 13.414 -6.417 -19.779 1.00 84.69 112 THR A O 1
ATOM 860 N N . THR A 1 113 ? 14.866 -7.779 -20.839 1.00 85.88 113 THR A N 1
ATOM 861 C CA . THR A 1 113 ? 15.229 -8.660 -19.723 1.00 85.88 113 THR A CA 1
ATOM 862 C C . THR A 1 113 ? 16.582 -8.255 -19.133 1.00 85.88 113 THR A C 1
ATOM 864 O O . THR A 1 113 ? 17.353 -7.528 -19.760 1.00 85.88 113 THR A O 1
ATOM 867 N N . ILE A 1 114 ? 16.868 -8.687 -17.904 1.00 79.12 114 ILE A N 1
ATOM 868 C CA . ILE A 1 114 ? 18.008 -8.226 -17.108 1.00 79.12 114 ILE A CA 1
ATOM 869 C C . ILE A 1 114 ? 18.929 -9.396 -16.760 1.00 79.12 114 ILE A C 1
ATOM 871 O O . ILE A 1 114 ? 18.525 -10.387 -16.144 1.00 79.12 114 ILE A O 1
ATOM 875 N N . ARG A 1 115 ? 20.216 -9.238 -17.080 1.00 76.94 115 ARG A N 1
ATOM 876 C CA . ARG A 1 115 ? 21.289 -10.155 -16.678 1.00 76.94 115 ARG A CA 1
ATOM 877 C C . ARG A 1 115 ? 22.075 -9.572 -15.522 1.00 76.94 115 ARG A C 1
ATOM 879 O O . ARG A 1 115 ? 22.993 -8.776 -15.696 1.00 76.94 115 ARG A O 1
ATOM 886 N N . ARG A 1 116 ? 21.700 -9.982 -14.314 1.00 68.81 116 ARG A N 1
ATOM 887 C CA . ARG A 1 116 ? 22.240 -9.463 -13.046 1.00 68.81 116 ARG A CA 1
ATOM 888 C C . ARG A 1 116 ? 23.738 -9.699 -12.842 1.00 68.81 116 ARG A C 1
ATOM 890 O O . ARG A 1 116 ? 24.384 -8.892 -12.182 1.00 68.81 116 ARG A O 1
ATOM 897 N N . HIS A 1 117 ? 24.269 -10.785 -13.399 1.00 68.31 117 HIS A N 1
ATOM 898 C CA . HIS A 1 117 ? 25.691 -11.127 -13.342 1.00 68.31 117 HIS A CA 1
ATOM 899 C C . HIS A 1 117 ? 26.526 -10.295 -14.337 1.00 68.31 117 HIS A C 1
ATOM 901 O O . HIS A 1 117 ? 27.642 -9.884 -14.018 1.00 68.31 117 HIS A O 1
ATOM 907 N N . GLU A 1 118 ? 25.985 -9.966 -15.520 1.00 67.94 118 GLU A N 1
ATOM 908 C CA . GLU A 1 118 ? 26.717 -9.198 -16.534 1.00 67.94 118 GLU A CA 1
ATOM 909 C C . GLU A 1 118 ? 27.025 -7.773 -16.046 1.00 67.94 118 GLU A C 1
ATOM 911 O O . GLU A 1 118 ? 26.136 -6.985 -15.718 1.00 67.94 118 GLU A O 1
ATOM 916 N N . ARG A 1 119 ? 28.313 -7.412 -16.030 1.00 63.50 119 ARG A N 1
ATOM 917 C CA . ARG A 1 119 ? 28.765 -6.052 -15.696 1.00 63.50 119 ARG A CA 1
ATOM 918 C C . ARG A 1 119 ? 28.214 -5.039 -16.701 1.00 63.50 119 ARG A C 1
ATOM 920 O O . ARG A 1 119 ? 28.242 -5.283 -17.903 1.00 63.50 119 ARG A O 1
ATOM 927 N N . GLY A 1 120 ? 27.839 -3.862 -16.208 1.00 64.94 120 GLY A N 1
ATOM 928 C CA . GLY A 1 120 ? 27.418 -2.723 -17.016 1.00 64.94 120 GLY A CA 1
ATOM 929 C C . GLY A 1 120 ? 28.462 -2.298 -18.043 1.00 64.94 120 GLY A C 1
ATOM 930 O O . GLY A 1 120 ? 29.512 -1.754 -17.694 1.00 64.94 120 GLY A O 1
ATOM 931 N N . ARG A 1 121 ? 28.129 -2.525 -19.312 1.00 67.12 121 ARG A N 1
ATOM 932 C CA . ARG A 1 121 ? 28.858 -2.139 -20.527 1.00 67.12 121 ARG A CA 1
ATOM 933 C C . ARG A 1 121 ? 28.148 -1.029 -21.305 1.00 67.12 121 ARG A C 1
ATOM 935 O O . ARG A 1 121 ? 28.683 -0.562 -22.305 1.00 67.12 121 ARG A O 1
ATOM 942 N N . GLY A 1 122 ? 26.974 -0.598 -20.842 1.00 64.31 122 GLY A N 1
ATOM 943 C CA . GLY A 1 122 ? 26.147 0.413 -21.502 1.00 64.31 122 GLY A CA 1
ATOM 944 C C . GLY A 1 122 ? 24.911 -0.159 -22.198 1.00 64.31 122 GLY A C 1
ATOM 945 O O . GLY A 1 122 ? 24.211 0.589 -22.873 1.00 64.31 122 GLY A O 1
ATOM 946 N N . LEU A 1 123 ? 24.646 -1.463 -22.066 1.00 68.00 123 LEU A N 1
ATOM 947 C CA . LEU A 1 123 ? 23.526 -2.122 -22.728 1.00 68.00 123 LEU A CA 1
ATOM 948 C C . LEU A 1 123 ? 22.254 -2.057 -21.865 1.00 68.00 123 LEU A C 1
ATOM 950 O O . LEU A 1 123 ? 22.342 -2.114 -20.636 1.00 68.00 123 LEU A O 1
ATOM 954 N N . PRO A 1 124 ? 21.061 -2.020 -22.488 1.00 65.38 124 PRO A N 1
ATOM 955 C CA . PRO A 1 124 ? 19.788 -2.148 -21.782 1.00 65.38 124 PRO A CA 1
ATOM 956 C C . PRO A 1 124 ? 19.660 -3.429 -20.941 1.00 65.38 124 PRO A C 1
ATOM 958 O O . PRO A 1 124 ? 18.999 -3.411 -19.915 1.00 65.38 124 PRO A O 1
ATOM 961 N N . THR A 1 125 ? 20.296 -4.530 -21.343 1.00 69.94 125 THR A N 1
ATOM 962 C CA . THR A 1 125 ? 20.185 -5.831 -20.658 1.00 69.94 125 THR A CA 1
ATOM 963 C C . THR A 1 125 ? 21.146 -6.009 -19.479 1.00 69.94 125 THR A C 1
ATOM 965 O O . THR A 1 125 ? 21.025 -6.990 -18.742 1.00 69.94 125 THR A O 1
ATOM 968 N N . ASP A 1 126 ? 22.123 -5.112 -19.299 1.00 66.25 126 ASP A N 1
ATOM 969 C CA . ASP A 1 126 ? 23.124 -5.252 -18.238 1.00 66.25 126 ASP A CA 1
ATOM 970 C C . ASP A 1 126 ? 22.473 -4.984 -16.865 1.00 66.25 126 ASP A C 1
ATOM 972 O O . ASP A 1 126 ? 22.008 -3.876 -16.595 1.00 66.25 126 ASP A O 1
ATOM 976 N N . GLY A 1 127 ? 22.469 -5.977 -15.972 1.00 61.28 127 GLY A N 1
ATOM 977 C CA . GLY A 1 127 ? 21.926 -5.863 -14.611 1.00 61.28 127 GLY A CA 1
ATOM 978 C C . GLY A 1 127 ? 22.978 -5.749 -13.506 1.00 61.28 127 GLY A C 1
ATOM 979 O O . GLY A 1 127 ? 22.624 -5.499 -12.352 1.00 61.28 127 GLY A O 1
ATOM 980 N N . GLY A 1 128 ? 24.256 -5.942 -13.840 1.00 54.91 128 GLY A N 1
ATOM 981 C CA . GLY A 1 128 ? 25.390 -5.934 -12.919 1.00 54.91 128 GLY A CA 1
ATOM 982 C C . GLY A 1 128 ? 26.198 -4.631 -12.926 1.00 54.91 128 GLY A C 1
ATOM 983 O O . GLY A 1 128 ? 25.914 -3.663 -13.634 1.00 54.91 128 GLY A O 1
ATOM 984 N N . ARG A 1 129 ? 27.226 -4.580 -12.069 1.00 51.31 129 ARG A N 1
ATOM 985 C CA . ARG A 1 129 ? 27.984 -3.371 -11.682 1.00 51.31 129 ARG A CA 1
ATOM 986 C C . ARG A 1 129 ? 28.249 -2.393 -12.843 1.00 51.31 129 ARG A C 1
ATOM 988 O O . ARG A 1 129 ? 28.887 -2.770 -13.818 1.00 51.31 129 ARG A O 1
ATOM 995 N N . ASN A 1 130 ? 27.886 -1.120 -12.645 1.00 51.09 130 ASN A N 1
ATOM 996 C CA . ASN A 1 130 ? 27.954 0.000 -13.606 1.00 51.09 130 ASN A CA 1
ATOM 997 C C . ASN A 1 130 ? 26.858 0.031 -14.694 1.00 51.09 130 ASN A C 1
ATOM 999 O O . ASN A 1 130 ? 26.991 0.801 -15.643 1.00 51.09 130 ASN A O 1
ATOM 1003 N N . ALA A 1 131 ? 25.786 -0.760 -14.581 1.00 58.12 131 ALA A N 1
ATOM 1004 C CA . ALA A 1 131 ? 24.646 -0.653 -15.492 1.00 58.12 131 ALA A CA 1
ATOM 1005 C C . ALA A 1 131 ? 24.044 0.768 -15.507 1.00 58.12 131 ALA A C 1
ATOM 1007 O O . ALA A 1 131 ? 23.891 1.407 -14.462 1.00 58.12 131 ALA A O 1
ATOM 1008 N N . VAL A 1 132 ? 23.700 1.251 -16.706 1.00 52.84 132 VAL A N 1
ATOM 1009 C CA . VAL A 1 132 ? 22.990 2.531 -16.917 1.00 52.84 132 VAL A CA 1
ATOM 1010 C C . VAL A 1 132 ? 21.495 2.401 -16.654 1.00 52.84 132 VAL A C 1
ATOM 1012 O O . VAL A 1 132 ? 20.872 3.364 -16.206 1.00 52.84 132 VAL A O 1
ATOM 1015 N N . GLN A 1 133 ? 20.926 1.207 -16.855 1.00 52.09 133 GLN A N 1
ATOM 1016 C CA . GLN A 1 133 ? 19.595 0.912 -16.345 1.00 52.09 133 GLN A CA 1
ATOM 1017 C C . GLN A 1 133 ? 19.624 1.011 -14.821 1.00 52.09 133 GLN A C 1
ATOM 1019 O O . GLN A 1 133 ? 20.386 0.332 -14.130 1.00 52.09 133 GLN A O 1
ATOM 1024 N N . SER A 1 134 ? 18.837 1.951 -14.300 1.00 44.78 134 SER A N 1
ATOM 1025 C CA . SER A 1 134 ? 18.834 2.255 -12.877 1.00 44.78 134 SER A CA 1
ATOM 1026 C C . SER A 1 134 ? 18.434 1.030 -12.068 1.00 44.78 134 SER A C 1
ATOM 1028 O O . SER A 1 134 ? 17.405 0.442 -12.349 1.00 44.78 134 SER A O 1
ATOM 1030 N N . TYR A 1 135 ? 19.209 0.788 -11.009 1.00 43.50 135 TYR A N 1
ATOM 1031 C CA . TYR A 1 135 ? 19.101 -0.229 -9.957 1.00 43.50 135 TYR A CA 1
ATOM 1032 C C . TYR A 1 135 ? 19.753 -1.614 -10.274 1.00 43.50 135 TYR A C 1
ATOM 1034 O O . TYR A 1 135 ? 19.330 -2.369 -11.133 1.00 43.50 135 TYR A O 1
ATOM 1042 N N . THR A 1 136 ? 20.846 -1.953 -9.572 1.00 39.22 136 THR A N 1
ATOM 1043 C CA . THR A 1 136 ? 21.885 -2.908 -10.039 1.00 39.22 136 THR A CA 1
ATOM 1044 C C . THR A 1 136 ? 22.410 -3.799 -8.888 1.00 39.22 136 THR A C 1
ATOM 1046 O O . THR A 1 136 ? 23.386 -3.409 -8.226 1.00 39.22 136 THR A O 1
ATOM 1049 N N . PRO A 1 137 ? 21.739 -4.925 -8.568 1.00 38.12 137 PRO A N 1
ATOM 1050 C CA . PRO A 1 137 ? 21.886 -5.616 -7.286 1.00 38.12 137 PRO A CA 1
ATOM 1051 C C . PRO A 1 137 ? 23.240 -6.298 -7.120 1.00 38.12 137 PRO A C 1
ATOM 1053 O O . PRO A 1 137 ? 23.687 -7.051 -7.973 1.00 38.12 137 PRO A O 1
ATOM 1056 N N . TYR A 1 138 ? 23.849 -6.094 -5.953 1.00 41.56 138 TYR A N 1
ATOM 1057 C CA . TYR A 1 138 ? 25.007 -6.857 -5.459 1.00 41.56 138 TYR A CA 1
ATOM 1058 C C . TYR A 1 138 ? 24.668 -7.404 -4.060 1.00 41.56 138 TYR A C 1
ATOM 1060 O O . TYR A 1 138 ? 25.358 -7.179 -3.064 1.00 41.56 138 TYR A O 1
ATOM 1068 N N . PHE A 1 139 ? 23.530 -8.100 -4.017 1.00 50.12 139 PHE A N 1
ATOM 1069 C CA . PHE A 1 139 ? 22.791 -8.584 -2.849 1.00 50.12 139 PHE A CA 1
ATOM 1070 C C . PHE A 1 139 ? 22.266 -7.490 -1.896 1.00 50.12 139 PHE A C 1
ATOM 1072 O O . PHE A 1 139 ? 22.965 -6.934 -1.042 1.00 50.12 139 PHE A O 1
ATOM 1079 N N . LEU A 1 140 ? 20.953 -7.294 -1.970 1.00 44.59 140 LEU A N 1
ATOM 1080 C CA . LEU A 1 140 ? 20.075 -7.042 -0.835 1.00 44.59 140 LEU A CA 1
ATOM 1081 C C . LEU A 1 140 ? 18.826 -7.924 -1.015 1.00 44.59 140 LEU A C 1
ATOM 1083 O O . LEU A 1 140 ? 18.410 -8.190 -2.139 1.00 44.59 140 LEU A O 1
ATOM 1087 N N . PHE A 1 141 ? 18.231 -8.319 0.114 1.00 50.22 141 PHE A N 1
ATOM 1088 C CA . PHE A 1 141 ? 17.018 -9.145 0.261 1.00 50.22 141 PHE A CA 1
ATOM 1089 C C . PHE A 1 141 ? 17.228 -10.671 0.152 1.00 50.22 141 PHE A C 1
ATOM 1091 O O . PHE A 1 141 ? 17.486 -11.187 -0.934 1.00 50.22 141 PHE A O 1
ATOM 1098 N N . PRO A 1 142 ? 17.087 -11.412 1.273 1.00 59.09 142 PRO A N 1
ATOM 1099 C CA . PRO A 1 142 ? 17.081 -12.866 1.248 1.00 59.09 142 PRO A CA 1
ATOM 1100 C C . PRO A 1 142 ? 15.739 -13.366 0.707 1.00 59.09 142 PRO A C 1
ATOM 1102 O O . PRO A 1 142 ? 14.687 -13.052 1.264 1.00 59.09 142 PRO A O 1
ATOM 1105 N N . ALA A 1 143 ? 15.784 -14.192 -0.332 1.00 54.78 143 ALA A N 1
ATOM 1106 C CA . ALA A 1 143 ? 14.719 -15.146 -0.592 1.00 54.78 143 ALA A CA 1
ATOM 1107 C C . ALA A 1 143 ? 15.082 -16.469 0.095 1.00 54.78 143 ALA A C 1
ATOM 1109 O O . ALA A 1 143 ? 16.224 -16.927 -0.004 1.00 54.78 143 ALA A O 1
ATOM 1110 N N . ILE A 1 144 ? 14.097 -17.098 0.741 1.00 64.06 144 ILE A N 1
ATOM 1111 C CA . ILE A 1 144 ? 14.027 -18.561 0.717 1.00 64.06 144 ILE A CA 1
ATOM 1112 C C . ILE A 1 144 ? 13.825 -18.897 -0.755 1.00 64.06 144 ILE A C 1
ATOM 1114 O O . ILE A 1 144 ? 12.786 -18.524 -1.304 1.00 64.06 144 ILE A O 1
ATOM 1118 N N . ASN A 1 145 ? 14.815 -19.501 -1.409 1.00 68.75 145 ASN A N 1
ATOM 1119 C CA . ASN A 1 145 ? 14.667 -19.776 -2.829 1.00 68.75 145 ASN A CA 1
ATOM 1120 C C . ASN A 1 145 ? 14.002 -21.129 -3.056 1.00 68.75 145 ASN A C 1
ATOM 1122 O O . ASN A 1 145 ? 14.423 -22.147 -2.512 1.00 68.75 145 ASN A O 1
ATOM 1126 N N . PHE A 1 146 ? 12.993 -21.115 -3.913 1.00 72.50 146 PHE A N 1
ATOM 1127 C CA . PHE A 1 146 ? 12.412 -22.294 -4.525 1.00 72.50 146 PHE A CA 1
ATOM 1128 C C . PHE A 1 146 ? 12.746 -22.168 -6.009 1.00 72.50 146 PHE A C 1
ATOM 1130 O O . PHE A 1 146 ? 12.232 -21.268 -6.671 1.00 72.50 146 PHE A O 1
ATOM 1137 N N . ASN A 1 147 ? 13.671 -22.996 -6.513 1.00 68.62 147 ASN A N 1
ATOM 1138 C CA . ASN A 1 147 ? 14.147 -22.875 -7.902 1.00 68.62 147 ASN A CA 1
ATOM 1139 C C . ASN A 1 147 ? 13.011 -23.058 -8.915 1.00 68.62 147 ASN A C 1
ATOM 1141 O O . ASN A 1 147 ? 13.075 -22.489 -9.998 1.00 68.62 147 ASN A O 1
ATOM 1145 N N . SER A 1 148 ? 11.976 -23.807 -8.524 1.00 71.50 148 SER A N 1
ATOM 1146 C CA . SER A 1 148 ? 10.762 -24.014 -9.296 1.00 71.50 148 SER A CA 1
ATOM 1147 C C . SER A 1 148 ? 9.511 -23.774 -8.458 1.00 71.50 148 SER A C 1
ATOM 1149 O O . SER A 1 148 ? 9.499 -23.986 -7.243 1.00 71.50 148 SER A O 1
ATOM 1151 N N . ILE A 1 149 ? 8.417 -23.435 -9.137 1.00 67.25 149 ILE A N 1
ATOM 1152 C CA . ILE A 1 149 ? 7.054 -23.415 -8.584 1.00 67.25 149 ILE A CA 1
ATOM 1153 C C . ILE A 1 149 ? 6.605 -24.781 -8.044 1.00 67.25 149 ILE A C 1
ATOM 1155 O O . ILE A 1 149 ? 5.730 -24.840 -7.184 1.00 67.25 149 ILE A O 1
ATOM 1159 N N . THR A 1 150 ? 7.228 -25.874 -8.502 1.00 77.31 150 THR A N 1
ATOM 1160 C CA . THR A 1 150 ? 6.956 -27.235 -8.018 1.00 77.31 150 THR A CA 1
ATOM 1161 C C . THR A 1 150 ? 7.860 -27.672 -6.859 1.00 77.31 150 THR A C 1
ATOM 1163 O O . THR A 1 150 ? 7.718 -28.791 -6.366 1.00 77.31 150 THR A O 1
ATOM 1166 N N . SER A 1 151 ? 8.831 -26.853 -6.436 1.00 76.31 151 SER A N 1
ATOM 1167 C CA . SER A 1 151 ? 9.745 -27.203 -5.342 1.00 76.31 151 SER A CA 1
ATOM 1168 C C . SER A 1 151 ? 9.013 -27.199 -3.996 1.00 76.31 151 SER A C 1
ATOM 1170 O O . SER A 1 151 ? 8.534 -26.165 -3.543 1.00 76.31 151 SER A O 1
ATOM 1172 N N . THR A 1 152 ? 8.966 -28.349 -3.317 1.00 80.44 152 THR A N 1
ATOM 1173 C CA . THR A 1 152 ? 8.393 -28.467 -1.961 1.00 80.44 152 THR A CA 1
ATOM 1174 C C . THR A 1 152 ? 9.384 -28.118 -0.852 1.00 80.44 152 THR A C 1
ATOM 1176 O O . THR A 1 152 ? 8.973 -27.838 0.267 1.00 80.44 152 THR A O 1
ATOM 1179 N N . GLU A 1 153 ? 10.681 -28.141 -1.160 1.00 80.12 153 GLU A N 1
ATOM 1180 C CA . GLU A 1 153 ? 11.779 -27.821 -0.249 1.00 80.12 153 GLU A CA 1
ATOM 1181 C C . GLU A 1 153 ? 12.602 -26.661 -0.826 1.00 80.12 153 GLU A C 1
ATOM 1183 O O . GLU A 1 153 ? 12.819 -26.621 -2.044 1.00 80.12 153 GLU A O 1
ATOM 1188 N N . PRO A 1 154 ? 13.079 -25.726 0.012 1.00 76.88 154 PRO A N 1
ATOM 1189 C CA . PRO A 1 154 ? 13.884 -24.610 -0.450 1.00 76.88 154 PRO A CA 1
ATOM 1190 C C . PRO A 1 154 ? 15.357 -24.989 -0.617 1.00 76.88 154 PRO A C 1
ATOM 1192 O O . PRO A 1 154 ? 15.909 -25.789 0.142 1.00 76.88 154 PRO A O 1
ATOM 1195 N N . GLY A 1 155 ? 16.020 -24.368 -1.588 1.00 74.75 155 GLY A N 1
ATOM 1196 C CA . GLY A 1 155 ? 17.409 -24.650 -1.934 1.00 74.75 155 GLY A CA 1
ATOM 1197 C C . GLY A 1 155 ? 17.825 -24.021 -3.259 1.00 74.75 155 GLY A C 1
ATOM 1198 O O . GLY A 1 155 ? 17.039 -23.345 -3.921 1.00 74.75 155 GLY A O 1
ATOM 1199 N N . TRP A 1 156 ? 19.052 -24.302 -3.689 1.00 74.50 156 TRP A N 1
ATOM 1200 C CA . TRP A 1 156 ? 19.583 -23.911 -4.997 1.00 74.50 156 TRP A CA 1
ATOM 1201 C C . TRP A 1 156 ? 19.925 -25.154 -5.820 1.00 74.50 156 TRP A C 1
ATOM 1203 O O . TRP A 1 156 ? 20.519 -26.093 -5.295 1.00 74.50 156 TRP A O 1
ATOM 1213 N N . ASN A 1 157 ? 19.611 -25.146 -7.115 1.00 74.44 157 ASN A N 1
ATOM 1214 C CA . ASN A 1 157 ? 19.892 -26.274 -8.014 1.00 74.44 157 ASN A CA 1
ATOM 1215 C C . ASN A 1 157 ? 21.367 -26.324 -8.489 1.00 74.44 157 ASN A C 1
ATOM 1217 O O . ASN A 1 157 ? 21.689 -27.059 -9.419 1.00 74.44 157 ASN A O 1
ATOM 1221 N N . ALA A 1 158 ? 22.277 -25.585 -7.841 1.00 71.69 158 ALA A N 1
ATOM 1222 C CA . ALA A 1 158 ? 23.701 -25.516 -8.176 1.00 71.69 158 ALA A CA 1
ATOM 1223 C C . ALA A 1 158 ? 24.575 -26.270 -7.147 1.00 71.69 158 ALA A C 1
ATOM 1225 O O . ALA A 1 158 ? 24.428 -26.033 -5.943 1.00 71.69 158 ALA A O 1
ATOM 1226 N N . PRO A 1 159 ? 25.539 -27.118 -7.570 1.00 74.44 159 PRO A N 1
ATOM 1227 C CA . PRO A 1 159 ? 26.421 -27.851 -6.653 1.00 74.44 159 PRO A CA 1
ATOM 1228 C C . PRO A 1 159 ? 27.211 -26.961 -5.682 1.00 74.44 159 PRO A C 1
ATOM 1230 O O . PRO A 1 159 ? 27.406 -27.347 -4.529 1.00 74.44 159 PRO A O 1
ATOM 1233 N N . ALA A 1 160 ? 27.617 -25.763 -6.121 1.00 67.56 160 ALA A N 1
ATOM 1234 C CA . ALA A 1 160 ? 28.326 -24.775 -5.303 1.00 67.56 160 ALA A CA 1
ATOM 1235 C C . ALA A 1 160 ? 27.498 -24.252 -4.110 1.00 67.56 160 ALA A C 1
ATOM 1237 O O . ALA A 1 160 ? 28.059 -23.758 -3.134 1.00 67.56 160 ALA A O 1
ATOM 1238 N N . LEU A 1 161 ? 26.169 -24.386 -4.169 1.00 69.88 161 LEU A N 1
ATOM 1239 C CA . LEU A 1 161 ? 25.214 -23.850 -3.197 1.00 69.88 161 LEU A CA 1
ATOM 1240 C C . LEU A 1 161 ? 24.458 -24.956 -2.433 1.00 69.88 161 LEU A C 1
ATOM 1242 O O . LEU A 1 161 ? 23.423 -24.701 -1.813 1.00 69.88 161 LEU A O 1
ATOM 1246 N N . ASN A 1 162 ? 24.962 -26.194 -2.464 1.00 73.88 162 ASN A N 1
ATOM 1247 C CA . ASN A 1 162 ? 24.338 -27.338 -1.800 1.00 73.88 162 ASN A CA 1
ATOM 1248 C C . ASN A 1 162 ? 24.162 -27.102 -0.284 1.00 73.88 162 ASN A C 1
ATOM 1250 O O . ASN A 1 162 ? 25.088 -26.682 0.409 1.00 73.88 162 ASN A O 1
ATOM 1254 N N . GLY A 1 163 ? 22.965 -27.387 0.237 1.00 72.50 163 GLY A N 1
ATOM 1255 C CA . GLY A 1 163 ? 22.594 -27.152 1.637 1.00 72.50 163 GLY A CA 1
ATOM 1256 C C . GLY A 1 163 ? 22.282 -25.691 1.995 1.00 72.50 163 GLY A C 1
ATOM 1257 O O . GLY A 1 163 ? 21.894 -25.421 3.130 1.00 72.50 163 GLY A O 1
ATOM 1258 N N . ILE A 1 164 ? 22.405 -24.746 1.057 1.00 69.56 164 ILE A N 1
ATOM 1259 C CA . ILE A 1 164 ? 22.009 -23.348 1.256 1.00 69.56 164 ILE A CA 1
ATOM 1260 C C . ILE A 1 164 ? 20.543 -23.189 0.826 1.00 69.56 164 ILE A C 1
ATOM 1262 O O . ILE A 1 164 ? 20.195 -23.470 -0.314 1.00 69.56 164 ILE A O 1
ATOM 1266 N N . GLN A 1 165 ? 19.680 -22.712 1.727 1.00 70.56 165 GLN A N 1
ATOM 1267 C CA . GLN A 1 165 ? 18.248 -22.463 1.448 1.00 70.56 165 GLN A CA 1
ATOM 1268 C C . GLN A 1 165 ? 17.947 -20.996 1.080 1.00 70.56 165 GLN A C 1
ATOM 1270 O O . GLN A 1 165 ? 16.892 -20.674 0.537 1.00 70.56 165 GLN A O 1
ATOM 1275 N N . GLY A 1 166 ? 18.885 -20.099 1.385 1.00 65.69 166 GLY A N 1
ATOM 1276 C CA . GLY A 1 166 ? 18.822 -18.663 1.129 1.00 65.69 166 GLY A CA 1
ATOM 1277 C C . GLY A 1 166 ? 20.124 -17.991 1.569 1.00 65.69 166 GLY A C 1
ATOM 1278 O O . GLY A 1 166 ? 20.870 -18.547 2.376 1.00 65.69 166 GLY A O 1
ATOM 1279 N N . ILE A 1 167 ? 20.423 -16.807 1.028 1.00 59.69 167 ILE A N 1
ATOM 1280 C CA . ILE A 1 167 ? 21.683 -16.086 1.276 1.00 59.69 167 ILE A CA 1
ATOM 1281 C C . ILE A 1 167 ? 21.379 -14.723 1.910 1.00 59.69 167 ILE A C 1
ATOM 1283 O O . ILE A 1 167 ? 20.588 -13.943 1.384 1.00 59.69 167 ILE A O 1
ATOM 1287 N N . MET A 1 168 ? 22.039 -14.415 3.030 1.00 53.72 168 MET A N 1
ATOM 1288 C CA . MET A 1 168 ? 22.038 -13.087 3.656 1.00 53.72 168 MET A CA 1
ATOM 1289 C C . MET A 1 168 ? 23.424 -12.453 3.518 1.00 53.72 168 MET A C 1
ATOM 1291 O O . MET A 1 168 ? 24.285 -12.615 4.381 1.00 53.72 168 MET A O 1
ATOM 1295 N N . GLY A 1 169 ? 23.643 -11.711 2.437 1.00 49.12 169 GLY A N 1
ATOM 1296 C CA . GLY A 1 169 ? 24.940 -11.111 2.137 1.00 49.12 169 GLY A CA 1
ATOM 1297 C C . GLY A 1 169 ? 24.832 -9.736 1.492 1.00 49.12 169 GLY A C 1
ATOM 1298 O O . GLY A 1 169 ? 23.753 -9.279 1.123 1.00 49.12 169 GLY A O 1
ATOM 1299 N N . ARG A 1 170 ? 25.990 -9.084 1.369 1.00 49.94 170 ARG A N 1
ATOM 1300 C CA . ARG A 1 170 ? 26.251 -8.047 0.371 1.00 49.94 170 ARG A CA 1
ATOM 1301 C C . ARG A 1 170 ? 27.666 -8.246 -0.138 1.00 49.94 170 ARG A C 1
ATOM 1303 O O . ARG A 1 170 ? 28.609 -7.884 0.566 1.00 49.94 170 ARG A O 1
ATOM 1310 N N . TRP A 1 171 ? 27.802 -8.766 -1.351 1.00 43.47 171 TRP A N 1
ATOM 1311 C CA . TRP A 1 171 ? 29.089 -8.781 -2.031 1.00 43.47 171 TRP A CA 1
ATOM 1312 C C . TRP A 1 171 ? 29.435 -7.342 -2.461 1.00 43.47 171 TRP A C 1
ATOM 1314 O O . TRP A 1 171 ? 28.562 -6.580 -2.880 1.00 43.47 171 TRP A O 1
ATOM 1324 N N . ARG A 1 172 ? 30.680 -6.891 -2.271 1.00 44.91 172 ARG A N 1
ATOM 1325 C CA . ARG A 1 172 ? 31.077 -5.492 -2.537 1.00 44.91 172 ARG A CA 1
ATOM 1326 C C . ARG A 1 172 ? 32.471 -5.381 -3.155 1.00 44.91 172 ARG A C 1
ATOM 1328 O O . ARG A 1 172 ? 33.455 -5.396 -2.416 1.00 44.91 172 ARG A O 1
ATOM 1335 N N . PRO A 1 173 ? 32.573 -5.062 -4.451 1.00 41.50 173 PRO A N 1
ATOM 1336 C CA . PRO A 1 173 ? 33.635 -4.192 -4.935 1.00 41.50 173 PRO A CA 1
ATOM 1337 C C . PRO A 1 173 ? 33.361 -2.725 -4.529 1.00 41.50 173 PRO A C 1
ATOM 1339 O O . PRO A 1 173 ? 32.239 -2.342 -4.203 1.00 41.50 173 PRO A O 1
ATOM 1342 N N . ALA A 1 174 ? 34.399 -1.885 -4.529 1.00 36.88 174 ALA A N 1
ATOM 1343 C CA . ALA A 1 174 ? 34.455 -0.620 -3.777 1.00 36.88 174 ALA A CA 1
ATOM 1344 C C . ALA A 1 174 ? 33.615 0.584 -4.294 1.00 36.88 174 ALA A C 1
ATOM 1346 O O . ALA A 1 174 ? 33.931 1.723 -3.955 1.00 36.88 174 ALA A O 1
ATOM 1347 N N . SER A 1 175 ? 32.566 0.389 -5.103 1.00 38.53 175 SER A N 1
ATOM 1348 C CA . SER A 1 175 ? 31.737 1.487 -5.644 1.00 38.53 175 SER A CA 1
ATOM 1349 C C . SER A 1 175 ? 30.225 1.220 -5.543 1.00 38.53 175 SER A C 1
ATOM 1351 O O . SER A 1 175 ? 29.793 0.088 -5.337 1.00 38.53 175 SER A O 1
ATOM 1353 N N . GLY A 1 176 ? 29.421 2.292 -5.597 1.00 39.91 176 GLY A N 1
ATOM 1354 C CA . GLY A 1 176 ? 27.997 2.294 -5.228 1.00 39.91 176 GLY A CA 1
ATOM 1355 C C . GLY A 1 176 ? 27.097 1.337 -6.024 1.00 39.91 176 GLY A C 1
ATOM 1356 O O . GLY A 1 176 ? 27.317 1.092 -7.204 1.00 39.91 176 GLY A O 1
ATOM 1357 N N . THR A 1 177 ? 26.068 0.818 -5.347 1.00 42.75 177 THR A N 1
ATOM 1358 C CA . THR A 1 177 ? 25.150 -0.249 -5.794 1.00 42.75 177 THR A CA 1
ATOM 1359 C C . THR A 1 177 ? 23.701 0.083 -5.408 1.00 42.75 177 THR A C 1
ATOM 1361 O O . THR A 1 177 ? 23.468 0.889 -4.504 1.00 42.75 177 THR A O 1
ATOM 1364 N N . LYS A 1 178 ? 22.739 -0.520 -6.107 1.00 48.84 178 LYS A N 1
ATOM 1365 C CA . LYS A 1 178 ? 21.269 -0.338 -6.029 1.00 48.84 178 LYS A CA 1
ATOM 1366 C C . LYS A 1 178 ? 20.618 -1.705 -6.375 1.00 48.84 178 LYS A C 1
ATOM 1368 O O . LYS A 1 178 ? 21.385 -2.637 -6.503 1.00 48.84 178 LYS A O 1
ATOM 1373 N N . ASP A 1 179 ? 19.308 -1.874 -6.614 1.00 51.62 179 ASP A N 1
ATOM 1374 C CA . ASP A 1 179 ? 18.711 -3.207 -6.919 1.00 51.62 179 ASP A CA 1
ATOM 1375 C C . ASP A 1 179 ? 17.453 -3.184 -7.872 1.00 51.62 179 ASP A C 1
ATOM 1377 O O . ASP A 1 179 ? 16.424 -2.656 -7.455 1.00 51.62 179 ASP A O 1
ATOM 1381 N N . VAL A 1 180 ? 17.483 -3.749 -9.110 1.00 53.62 180 VAL A N 1
ATOM 1382 C CA . VAL A 1 180 ? 16.286 -4.130 -9.940 1.00 53.62 180 VAL A CA 1
ATOM 1383 C C . VAL A 1 180 ? 16.138 -5.655 -9.996 1.00 53.62 180 VAL A C 1
ATOM 1385 O O . VAL A 1 180 ? 17.120 -6.366 -10.210 1.00 53.62 180 VAL A O 1
ATOM 1388 N N . SER A 1 181 ? 14.899 -6.135 -9.846 1.00 64.88 181 SER A N 1
ATOM 1389 C CA 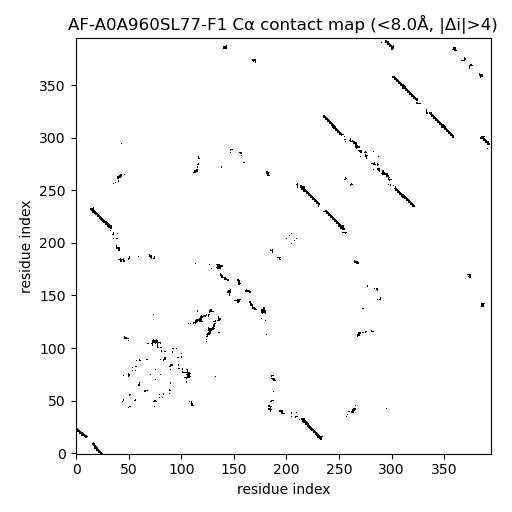. SER A 1 181 ? 14.378 -7.435 -10.344 1.00 64.88 181 SER A CA 1
ATOM 1390 C C . SER A 1 181 ? 13.187 -7.266 -11.297 1.00 64.88 181 SER A C 1
ATOM 1392 O O . SER A 1 181 ? 12.711 -8.216 -11.905 1.00 64.88 181 SER A O 1
ATOM 1394 N N . TRP A 1 182 ? 12.621 -6.060 -11.334 1.00 79.06 182 TRP A N 1
ATOM 1395 C CA . TRP A 1 182 ? 11.218 -5.851 -11.652 1.00 79.06 182 TRP A CA 1
ATOM 1396 C C . TRP A 1 182 ? 11.015 -4.697 -12.621 1.00 79.06 182 TRP A C 1
ATOM 1398 O O . TRP A 1 182 ? 11.666 -3.655 -12.487 1.00 79.06 182 TRP A O 1
ATOM 1408 N N . SER A 1 183 ? 10.012 -4.812 -13.486 1.00 84.50 183 SER A N 1
ATOM 1409 C CA . SER A 1 183 ? 9.482 -3.654 -14.199 1.00 84.50 183 SER A CA 1
ATOM 1410 C C . SER A 1 183 ? 8.989 -2.581 -13.214 1.00 84.50 183 SER A C 1
ATOM 1412 O O . SER A 1 183 ? 8.510 -2.867 -12.115 1.00 84.50 183 SER A O 1
ATOM 1414 N N . GLN A 1 184 ? 9.140 -1.313 -13.595 1.00 81.94 184 GLN A N 1
ATOM 1415 C CA . GLN A 1 184 ? 8.761 -0.153 -12.785 1.00 81.94 184 GLN A CA 1
ATOM 1416 C C . GLN A 1 184 ? 7.772 0.720 -13.546 1.00 81.94 184 GLN A C 1
ATOM 1418 O O . GLN A 1 184 ? 7.795 0.763 -14.775 1.00 81.94 184 GLN A O 1
ATOM 1423 N N . ALA A 1 185 ? 6.909 1.438 -12.829 1.00 84.38 185 ALA A N 1
ATOM 1424 C CA . ALA A 1 185 ? 5.929 2.322 -13.451 1.00 84.38 185 ALA A CA 1
ATOM 1425 C C . ALA A 1 185 ? 6.640 3.486 -14.149 1.00 84.38 185 ALA A C 1
ATOM 1427 O O . ALA A 1 185 ? 7.350 4.261 -13.507 1.00 84.38 185 ALA A O 1
ATOM 1428 N N . ALA A 1 186 ? 6.384 3.650 -15.443 1.00 85.44 186 ALA A N 1
ATOM 1429 C CA . ALA A 1 186 ? 6.804 4.827 -16.183 1.00 85.44 186 ALA A CA 1
ATOM 1430 C C . ALA A 1 186 ? 5.949 6.037 -15.767 1.00 85.44 186 ALA A C 1
ATOM 1432 O O . ALA A 1 186 ? 4.733 6.064 -15.989 1.00 85.44 186 ALA A O 1
ATOM 1433 N N . THR A 1 187 ? 6.577 7.041 -15.157 1.00 84.62 187 THR A N 1
ATOM 1434 C CA . THR A 1 187 ? 5.949 8.330 -14.832 1.00 84.62 187 THR A CA 1
ATOM 1435 C C . THR A 1 187 ? 6.474 9.422 -15.756 1.00 84.62 187 THR A C 1
ATOM 1437 O O . THR A 1 187 ? 7.547 9.294 -16.333 1.00 84.62 187 THR A O 1
ATOM 1440 N N . ALA A 1 188 ? 5.740 10.529 -15.872 1.00 83.12 188 ALA A N 1
ATOM 1441 C CA . ALA A 1 188 ? 6.197 11.716 -16.598 1.00 83.12 188 ALA A CA 1
ATOM 1442 C C . ALA A 1 188 ? 7.077 12.638 -15.726 1.00 83.12 188 ALA A C 1
ATOM 1444 O O . ALA A 1 188 ? 7.011 13.853 -15.856 1.00 83.12 188 ALA A O 1
ATOM 1445 N N . GLY A 1 189 ? 7.842 12.067 -14.789 1.00 79.12 189 GLY A N 1
AT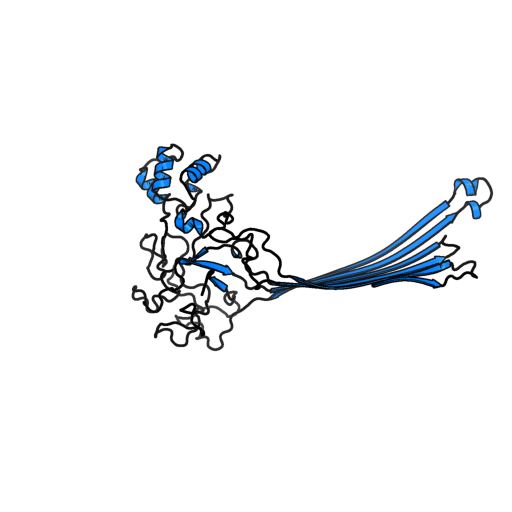OM 1446 C CA . GLY A 1 189 ? 8.703 12.836 -13.890 1.00 79.12 189 GLY A CA 1
ATOM 1447 C C . GLY A 1 189 ? 8.056 13.287 -12.582 1.00 79.12 189 GLY A C 1
ATOM 1448 O O . GLY A 1 189 ? 7.140 12.649 -12.050 1.00 79.12 189 GLY A O 1
ATOM 1449 N N . ALA A 1 190 ? 8.591 14.379 -12.032 1.00 77.31 190 ALA A N 1
ATOM 1450 C CA . ALA A 1 190 ? 8.151 14.968 -10.772 1.00 77.31 190 ALA A CA 1
ATOM 1451 C C . ALA A 1 190 ? 6.714 15.515 -10.864 1.00 77.31 190 ALA A C 1
ATOM 1453 O O . ALA A 1 190 ? 6.256 15.957 -11.910 1.00 77.31 190 ALA A O 1
ATOM 1454 N N . GLY A 1 191 ? 5.964 15.462 -9.759 1.00 80.12 191 GLY A N 1
ATOM 1455 C CA . GLY A 1 191 ? 4.556 15.887 -9.717 1.00 80.12 191 GLY A CA 1
ATOM 1456 C C . GLY A 1 191 ? 3.553 14.875 -10.295 1.00 80.12 191 GLY A C 1
ATOM 1457 O O . GLY A 1 191 ? 2.391 14.877 -9.886 1.00 80.12 191 GLY A O 1
ATOM 1458 N N . PHE A 1 192 ? 3.988 13.950 -11.155 1.00 85.75 192 PHE A N 1
ATOM 1459 C CA . PHE A 1 192 ? 3.153 12.863 -11.667 1.00 85.75 192 PHE A CA 1
ATOM 1460 C C . PHE A 1 192 ? 3.122 11.658 -10.719 1.00 85.75 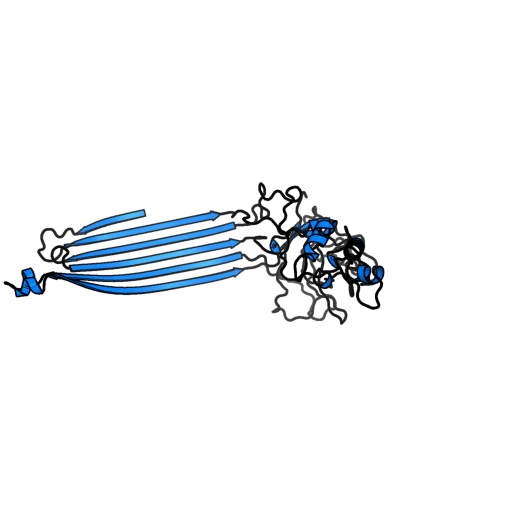192 PHE A C 1
ATOM 1462 O O . PHE A 1 192 ? 4.102 11.323 -10.055 1.00 85.75 192 PHE A O 1
ATOM 1469 N N . ARG A 1 193 ? 1.973 10.976 -10.662 1.00 85.31 193 ARG A N 1
ATOM 1470 C CA . ARG A 1 193 ? 1.786 9.740 -9.885 1.00 85.31 193 ARG A CA 1
ATOM 1471 C C . ARG A 1 193 ? 1.867 8.515 -10.795 1.00 85.31 193 ARG A C 1
ATOM 1473 O O . ARG A 1 193 ? 1.538 8.598 -11.977 1.00 85.31 193 ARG A O 1
ATOM 1480 N N . GLN A 1 194 ? 2.268 7.377 -10.226 1.00 86.12 194 GLN A N 1
ATOM 1481 C CA . GLN A 1 194 ? 2.195 6.082 -10.909 1.00 86.12 194 GLN A CA 1
ATOM 1482 C C . GLN A 1 194 ? 0.735 5.784 -11.293 1.00 86.12 194 GLN A C 1
ATOM 1484 O O . GLN A 1 194 ? -0.186 6.089 -10.530 1.00 86.12 194 GLN A O 1
ATOM 1489 N N . LYS A 1 195 ? 0.519 5.232 -12.492 1.00 86.00 195 LYS A N 1
ATOM 1490 C CA . LYS A 1 195 ? -0.823 4.905 -12.993 1.00 86.00 195 LYS A CA 1
ATOM 1491 C C . LYS A 1 195 ? -1.399 3.737 -12.181 1.00 86.00 195 LYS A C 1
ATOM 1493 O O . LYS A 1 195 ? -0.694 2.773 -11.893 1.00 86.00 195 LYS A O 1
ATOM 1498 N N . SER A 1 196 ? -2.686 3.793 -11.845 1.00 89.06 196 SER A N 1
ATOM 1499 C CA . SER A 1 196 ? -3.425 2.593 -11.434 1.00 89.06 196 SER A CA 1
ATOM 1500 C C . SER A 1 196 ? -3.723 1.729 -12.657 1.00 89.06 196 SER A C 1
ATOM 1502 O O . SER A 1 196 ? -3.964 2.251 -13.748 1.00 89.06 196 SER A O 1
ATOM 1504 N N . MET A 1 197 ? -3.748 0.413 -12.472 1.00 88.25 197 MET A N 1
ATOM 1505 C CA . MET A 1 197 ? -4.081 -0.551 -13.510 1.00 88.25 197 MET A CA 1
ATOM 1506 C C . MET A 1 197 ? -5.536 -0.368 -13.946 1.00 88.25 197 MET A C 1
ATOM 1508 O O . MET A 1 197 ? -6.463 -0.530 -13.157 1.00 88.25 197 MET A O 1
ATOM 1512 N N . THR A 1 198 ? -5.727 -0.020 -15.218 1.00 88.06 198 THR A N 1
ATOM 1513 C CA . THR A 1 198 ? -7.052 0.169 -15.839 1.00 88.06 198 THR A CA 1
ATOM 1514 C C . THR A 1 198 ? -7.443 -1.002 -16.740 1.00 88.06 198 THR A C 1
ATOM 1516 O O . THR A 1 198 ? -8.628 -1.274 -16.938 1.00 88.06 198 THR A O 1
ATOM 1519 N N . ASN A 1 199 ? -6.457 -1.734 -17.266 1.00 88.69 199 ASN A N 1
ATOM 1520 C CA . ASN A 1 199 ? -6.681 -2.891 -18.119 1.00 88.69 199 ASN A CA 1
ATOM 1521 C C . ASN A 1 199 ? -7.027 -4.134 -17.281 1.00 88.69 199 ASN A C 1
ATOM 1523 O O . ASN A 1 199 ? -6.155 -4.885 -16.847 1.00 88.69 199 ASN A O 1
ATOM 1527 N N . ARG A 1 200 ? -8.329 -4.377 -17.096 1.00 89.12 200 ARG A N 1
ATOM 1528 C CA . ARG A 1 200 ? -8.855 -5.538 -16.352 1.00 89.12 200 ARG A CA 1
ATOM 1529 C C . ARG A 1 200 ? -8.555 -6.902 -16.988 1.00 89.12 200 ARG A C 1
ATOM 1531 O O . ARG A 1 200 ? -8.816 -7.913 -16.348 1.00 89.12 200 ARG A O 1
ATOM 1538 N N . ASN A 1 201 ? -8.009 -6.948 -18.207 1.00 87.94 201 ASN A N 1
ATOM 1539 C CA . ASN A 1 201 ? -7.521 -8.198 -18.797 1.00 87.94 201 ASN A CA 1
ATOM 1540 C C . ASN A 1 201 ? -6.172 -8.634 -18.192 1.00 87.94 201 ASN A C 1
ATOM 1542 O O . ASN A 1 201 ? -5.809 -9.794 -18.339 1.00 87.94 201 ASN A O 1
ATOM 1546 N N . ILE A 1 202 ? -5.445 -7.728 -17.519 1.00 85.50 202 ILE A N 1
ATOM 1547 C CA . ILE A 1 202 ? -4.247 -8.062 -16.731 1.00 85.50 202 ILE A CA 1
ATOM 1548 C C . ILE A 1 202 ? -4.677 -8.580 -15.350 1.00 85.50 202 ILE A C 1
ATOM 1550 O O . ILE A 1 202 ? -4.242 -9.643 -14.921 1.00 85.50 202 ILE A O 1
ATOM 1554 N N . PHE A 1 203 ? -5.572 -7.854 -14.668 1.00 87.94 203 PHE A N 1
ATOM 1555 C CA . PHE A 1 203 ? -6.175 -8.284 -13.404 1.00 87.94 203 PHE A CA 1
ATOM 1556 C C . PHE A 1 203 ? -7.577 -7.676 -13.214 1.00 87.94 203 PHE A C 1
ATOM 1558 O O . PHE A 1 203 ? -7.731 -6.453 -13.146 1.00 87.94 203 PHE A O 1
ATOM 1565 N N . ASP A 1 204 ? -8.616 -8.513 -13.097 1.00 89.31 204 ASP A N 1
ATOM 1566 C CA . ASP A 1 204 ? -9.998 -8.056 -12.873 1.00 89.31 204 ASP A CA 1
ATOM 1567 C C . ASP A 1 204 ? -10.259 -7.779 -11.382 1.00 89.31 204 ASP A C 1
ATOM 1569 O O . ASP A 1 204 ? -10.890 -8.570 -10.673 1.00 89.31 204 ASP A O 1
ATOM 1573 N N . TYR A 1 205 ? -9.784 -6.619 -10.920 1.00 87.88 205 TYR A N 1
ATOM 1574 C CA . TYR A 1 205 ? -9.958 -6.106 -9.553 1.00 87.88 205 TYR A CA 1
ATOM 1575 C C . TYR A 1 205 ? -11.418 -5.786 -9.168 1.00 87.88 205 TYR A C 1
ATOM 1577 O O . TYR A 1 205 ? -11.669 -5.375 -8.039 1.00 87.88 205 TYR A O 1
ATOM 1585 N N . HIS A 1 206 ? -12.394 -5.945 -10.074 1.00 87.88 206 HIS A N 1
ATOM 1586 C CA . HIS A 1 206 ? -13.820 -5.876 -9.718 1.00 87.88 206 HIS A CA 1
ATOM 1587 C C . HIS A 1 206 ? -14.389 -7.224 -9.260 1.00 87.88 206 HIS A C 1
ATOM 1589 O O . HIS A 1 206 ? -15.442 -7.243 -8.625 1.00 87.88 206 HIS A O 1
ATOM 1595 N N . LYS A 1 207 ? -13.739 -8.340 -9.612 1.00 88.94 207 LYS A N 1
ATOM 1596 C CA . LYS A 1 207 ? -14.178 -9.698 -9.248 1.00 88.94 207 LYS A CA 1
ATOM 1597 C C . LYS A 1 207 ? -13.227 -10.399 -8.285 1.00 88.94 207 LYS A C 1
ATOM 1599 O O . LYS A 1 207 ? -13.669 -11.274 -7.551 1.00 88.94 207 LYS A O 1
ATOM 1604 N N . ASN A 1 208 ? -11.950 -10.023 -8.296 1.00 86.75 208 ASN A N 1
ATOM 1605 C CA . ASN A 1 208 ? -10.901 -10.670 -7.520 1.00 86.75 208 ASN A CA 1
ATOM 1606 C C . ASN A 1 208 ? -10.278 -9.684 -6.528 1.00 86.75 208 ASN A C 1
ATOM 1608 O O . ASN A 1 208 ? -9.983 -8.542 -6.882 1.00 86.75 208 ASN A O 1
ATOM 1612 N N . LEU A 1 209 ? -10.030 -10.151 -5.304 1.00 85.56 209 LEU A N 1
ATOM 1613 C CA . LEU A 1 209 ? -9.187 -9.457 -4.331 1.00 85.56 209 LEU A CA 1
ATOM 1614 C C . LEU A 1 209 ? -7.729 -9.820 -4.611 1.00 85.56 209 LEU A C 1
ATOM 1616 O O . LEU A 1 209 ? -7.400 -11.002 -4.689 1.00 85.56 209 LEU A O 1
ATOM 1620 N N . LEU A 1 210 ? -6.852 -8.824 -4.736 1.00 84.69 210 LEU A N 1
ATOM 1621 C CA . LEU A 1 210 ? -5.418 -9.039 -4.959 1.00 84.69 210 LEU A CA 1
ATOM 1622 C C . LEU A 1 210 ? -4.774 -9.719 -3.743 1.00 84.69 210 LEU A C 1
ATOM 1624 O O . LEU A 1 210 ? -3.868 -10.533 -3.880 1.00 84.69 210 LEU A O 1
ATOM 1628 N N . GLN A 1 211 ? -5.278 -9.397 -2.551 1.00 82.06 211 GLN A N 1
ATOM 1629 C CA . GLN A 1 211 ? -4.841 -9.975 -1.278 1.00 82.06 211 GLN A CA 1
ATOM 1630 C C . GLN A 1 211 ? -5.390 -11.402 -1.053 1.00 82.06 211 GLN A C 1
ATOM 1632 O O . GLN A 1 211 ? -4.906 -12.123 -0.176 1.00 82.06 211 GLN A O 1
ATOM 1637 N N . GLY A 1 212 ? -6.377 -11.839 -1.848 1.00 82.44 212 GLY A N 1
ATOM 1638 C CA . GLY A 1 212 ? -7.019 -13.149 -1.722 1.00 82.44 212 GLY A CA 1
ATOM 1639 C C . GLY A 1 212 ? -7.657 -13.347 -0.344 1.00 82.44 212 GLY A C 1
ATOM 1640 O O . GLY A 1 212 ? -8.496 -12.556 0.079 1.00 82.44 212 GLY A O 1
ATOM 1641 N N . THR A 1 213 ? -7.247 -14.406 0.356 1.00 84.31 213 THR A N 1
ATOM 1642 C CA . THR A 1 213 ? -7.584 -14.679 1.769 1.00 84.31 213 THR A CA 1
ATOM 1643 C C . THR A 1 213 ? -6.412 -14.405 2.717 1.00 84.31 213 THR A C 1
ATOM 1645 O O . THR A 1 213 ? -6.423 -14.851 3.861 1.00 84.31 213 THR A O 1
ATOM 1648 N N . THR A 1 214 ? -5.363 -13.734 2.238 1.00 82.19 214 THR A N 1
ATOM 1649 C CA . THR A 1 214 ? -4.104 -13.529 2.979 1.00 82.19 214 THR A CA 1
ATOM 1650 C C . THR A 1 214 ? -4.225 -12.411 4.013 1.00 82.19 214 THR A C 1
ATOM 1652 O O . THR A 1 214 ? -3.410 -12.317 4.923 1.00 82.19 214 THR A O 1
ATOM 1655 N N . ASN A 1 215 ? -5.223 -11.542 3.866 1.00 89.00 215 ASN A N 1
ATOM 1656 C CA . ASN A 1 215 ? -5.467 -10.369 4.689 1.00 89.00 215 ASN A CA 1
ATOM 1657 C C . ASN A 1 215 ? -6.627 -10.570 5.672 1.00 89.00 215 ASN A C 1
ATOM 1659 O O . ASN A 1 215 ? -7.655 -11.159 5.343 1.00 89.00 215 ASN A O 1
ATOM 1663 N N . TYR A 1 216 ? -6.473 -10.008 6.869 1.00 91.56 216 TYR A N 1
ATOM 1664 C CA . TYR A 1 216 ? -7.496 -10.012 7.909 1.00 91.56 216 TYR A CA 1
ATOM 1665 C C . TYR A 1 216 ? -7.427 -8.751 8.781 1.00 91.56 216 TYR A C 1
ATOM 1667 O O . TYR A 1 216 ? -6.368 -8.143 8.984 1.00 91.56 216 TYR A O 1
ATOM 1675 N N . ILE A 1 217 ? -8.586 -8.349 9.293 1.00 94.00 217 ILE A N 1
ATOM 1676 C CA . ILE A 1 217 ? -8.752 -7.376 10.366 1.00 94.00 217 ILE A CA 1
ATOM 1677 C C . ILE A 1 217 ? -9.735 -7.974 11.363 1.00 94.00 217 ILE A C 1
ATOM 1679 O O . ILE A 1 217 ? -10.923 -8.103 11.065 1.00 94.00 217 ILE A O 1
ATOM 1683 N N . ASP A 1 218 ? -9.227 -8.246 12.556 1.00 96.81 218 ASP A N 1
ATOM 1684 C CA . ASP A 1 218 ? -9.992 -8.763 13.679 1.00 96.81 218 ASP A CA 1
ATOM 1685 C C . ASP A 1 218 ? -10.127 -7.629 14.693 1.00 96.81 218 ASP A C 1
ATOM 1687 O O . ASP A 1 218 ? -9.156 -6.929 14.991 1.00 96.81 218 ASP A O 1
ATOM 1691 N N . THR A 1 219 ? -11.334 -7.361 15.176 1.00 97.62 219 THR A N 1
ATOM 1692 C CA . THR A 1 219 ? -11.600 -6.308 16.165 1.00 97.62 219 THR A CA 1
ATOM 1693 C C . THR A 1 219 ? -12.559 -6.831 17.216 1.00 97.62 219 THR A C 1
ATOM 1695 O O . THR A 1 219 ? -13.689 -7.169 16.875 1.00 97.62 219 THR A O 1
ATOM 1698 N N . SER A 1 220 ? -12.126 -6.831 18.472 1.00 98.06 220 SER A N 1
ATOM 1699 C CA . SER A 1 220 ? -12.963 -7.093 19.640 1.00 98.06 220 SER A CA 1
ATOM 1700 C C . SER A 1 220 ? -13.192 -5.784 20.394 1.00 98.06 220 SER A C 1
ATOM 1702 O O . SER A 1 220 ? -12.302 -4.929 20.467 1.00 98.06 220 SER A O 1
ATOM 1704 N N . PHE A 1 221 ? -14.387 -5.587 20.939 1.00 97.81 221 PHE A N 1
ATOM 1705 C CA . PHE A 1 221 ? -14.696 -4.405 21.739 1.00 97.81 221 PHE A CA 1
ATOM 1706 C C . PHE A 1 221 ? -15.621 -4.725 22.910 1.00 97.81 221 PHE A C 1
ATOM 1708 O O . PHE A 1 221 ? -16.478 -5.600 22.810 1.00 97.81 221 PHE A O 1
ATOM 1715 N N . ASP A 1 222 ? -15.464 -3.963 23.991 1.00 98.12 222 ASP A N 1
ATOM 1716 C CA . ASP A 1 222 ? -16.370 -3.929 25.135 1.00 98.12 222 ASP A CA 1
ATOM 1717 C C . ASP A 1 222 ? -16.759 -2.478 25.429 1.00 98.12 222 ASP A C 1
ATOM 1719 O O . ASP A 1 222 ? -15.903 -1.597 25.518 1.00 98.12 222 ASP A O 1
ATOM 1723 N N . ILE A 1 223 ? -18.049 -2.234 25.639 1.00 97.81 223 ILE A N 1
ATOM 1724 C CA . ILE A 1 223 ? -18.603 -0.948 26.067 1.00 97.81 223 ILE A CA 1
ATOM 1725 C C . ILE A 1 223 ? -19.411 -1.191 27.339 1.00 97.81 223 ILE A C 1
ATOM 1727 O O . ILE A 1 223 ? -20.284 -2.060 27.387 1.00 97.81 223 ILE A O 1
ATOM 1731 N N . LYS A 1 224 ? -19.108 -0.424 28.384 1.00 98.00 224 LYS A N 1
ATOM 1732 C CA . LYS A 1 224 ? -19.695 -0.545 29.721 1.00 98.00 224 LYS A CA 1
ATOM 1733 C C . LYS A 1 224 ? -20.141 0.841 30.157 1.00 98.00 224 LYS A C 1
ATOM 1735 O O . LYS A 1 224 ? -19.304 1.722 30.322 1.00 98.00 224 LYS A O 1
ATOM 1740 N N . GLN A 1 225 ? -21.443 1.034 30.329 1.00 97.62 225 GLN A N 1
ATOM 1741 C CA . GLN A 1 225 ? -22.019 2.315 30.731 1.00 97.62 225 GLN A CA 1
ATOM 1742 C C . GLN A 1 225 ? -22.920 2.100 31.938 1.00 97.62 225 GLN A C 1
ATOM 1744 O O . GLN A 1 225 ? -23.792 1.230 31.917 1.00 97.62 225 GLN A O 1
ATOM 1749 N N . PHE A 1 226 ? -22.724 2.900 32.979 1.00 97.56 226 PHE A N 1
ATOM 1750 C CA . PHE A 1 226 ? -23.560 2.908 34.173 1.00 97.56 226 PHE A CA 1
ATOM 1751 C C . PHE A 1 226 ? -23.872 4.352 34.553 1.00 97.56 226 PHE A C 1
ATOM 1753 O O . PHE A 1 226 ? -22.975 5.190 34.599 1.00 97.56 226 PHE A O 1
ATOM 1760 N N . VAL A 1 227 ? -25.135 4.635 34.852 1.00 97.75 227 VAL A N 1
ATOM 1761 C CA . VAL A 1 227 ? -25.599 5.926 35.358 1.00 97.75 227 VAL A CA 1
ATOM 1762 C C . VAL A 1 227 ? -26.500 5.668 36.558 1.00 97.75 227 VAL A C 1
ATOM 1764 O O . VAL A 1 227 ? -27.451 4.890 36.473 1.00 97.75 227 VAL A O 1
ATOM 1767 N N . LEU A 1 228 ? -26.191 6.314 37.676 1.00 97.38 228 LEU A N 1
ATOM 1768 C CA . LEU A 1 228 ? -27.010 6.335 38.879 1.00 97.38 228 LEU A CA 1
ATOM 1769 C C . LEU A 1 228 ? -27.486 7.764 39.113 1.00 97.38 228 LEU A C 1
ATOM 1771 O O . LEU A 1 228 ? -26.680 8.690 39.171 1.00 97.38 228 LEU A O 1
ATOM 1775 N N . GLU A 1 229 ? -28.788 7.928 39.281 1.00 96.38 229 GLU A N 1
ATOM 1776 C CA . GLU A 1 229 ? -29.438 9.214 39.487 1.00 96.38 229 GLU A CA 1
ATOM 1777 C C . GLU A 1 229 ? -30.288 9.169 40.758 1.00 96.38 229 GLU A C 1
ATOM 1779 O O . GLU A 1 229 ? -30.958 8.172 41.038 1.00 96.38 229 GLU A O 1
ATOM 1784 N N . GLN A 1 230 ? -30.243 10.246 41.538 1.00 95.75 230 GLN A N 1
ATOM 1785 C CA . GLN A 1 230 ? -31.043 10.426 42.742 1.00 95.75 230 GLN A CA 1
ATOM 1786 C C . GLN A 1 230 ? -31.730 11.789 42.701 1.00 95.75 230 GLN A C 1
ATOM 1788 O O . GLN A 1 230 ? -31.067 12.824 42.798 1.00 95.75 230 GLN A O 1
ATOM 1793 N N . GLU A 1 231 ? -33.057 11.780 42.625 1.00 93.31 231 GLU A N 1
ATOM 1794 C CA . GLU A 1 231 ? -33.896 12.968 42.787 1.00 93.31 231 GLU A CA 1
ATOM 1795 C C . GLU A 1 231 ? -34.089 13.302 44.274 1.00 93.31 231 GLU A C 1
ATOM 1797 O O . GLU A 1 231 ? -34.133 12.422 45.138 1.00 93.31 231 GLU A O 1
ATOM 1802 N N . ILE A 1 232 ? -34.233 14.585 44.592 1.00 91.75 232 ILE A N 1
ATOM 1803 C CA . ILE A 1 232 ? -34.432 15.117 45.943 1.00 91.75 232 ILE A CA 1
ATOM 1804 C C . ILE A 1 232 ? -35.416 16.299 45.836 1.00 91.75 232 ILE A C 1
ATOM 1806 O O . ILE A 1 232 ? -35.349 17.072 44.878 1.00 91.75 232 ILE A O 1
ATOM 1810 N N . LEU A 1 233 ? -36.320 16.459 46.810 1.00 88.19 233 LEU A N 1
ATOM 1811 C CA . LEU A 1 233 ? -37.365 17.499 46.834 1.00 88.19 233 LEU A CA 1
ATOM 1812 C C . LEU A 1 233 ? -38.233 17.499 45.556 1.00 88.19 233 LEU A C 1
ATOM 1814 O O . LEU A 1 233 ? -38.245 18.487 44.821 1.00 88.19 233 LEU A O 1
ATOM 1818 N N . ASP A 1 234 ? -38.911 16.387 45.256 1.00 82.00 234 ASP A N 1
ATOM 1819 C CA . ASP A 1 234 ? -39.734 16.201 44.043 1.00 82.00 234 ASP A CA 1
ATOM 1820 C C . ASP A 1 234 ? -38.999 16.557 42.732 1.00 82.00 234 ASP A C 1
ATOM 1822 O O . ASP A 1 234 ? -39.528 17.236 41.850 1.00 82.00 234 ASP A O 1
ATOM 1826 N N . GLY A 1 235 ? -37.726 16.159 42.626 1.00 83.06 235 GLY A N 1
ATOM 1827 C CA . GLY A 1 235 ? -36.880 16.430 41.457 1.00 83.06 235 GLY A CA 1
ATOM 1828 C C . GLY A 1 235 ? -36.399 17.883 41.331 1.00 83.06 235 GLY A C 1
ATOM 1829 O O . GLY A 1 235 ? -35.735 18.224 40.352 1.00 83.06 235 GLY A O 1
ATOM 1830 N N . ARG A 1 236 ? -36.672 18.761 42.311 1.00 88.12 236 ARG A N 1
ATOM 1831 C CA . ARG A 1 236 ? -36.117 20.131 42.331 1.00 88.12 236 ARG A CA 1
ATOM 1832 C C . ARG A 1 236 ? -34.596 20.130 42.487 1.00 88.12 236 ARG A C 1
ATOM 1834 O O . ARG A 1 236 ? -33.949 21.073 42.038 1.00 88.12 236 ARG A O 1
ATOM 1841 N N . VAL A 1 237 ? -34.028 19.106 43.120 1.00 92.44 237 VAL A N 1
ATOM 1842 C CA . VAL A 1 237 ? -32.584 18.872 43.257 1.00 92.44 237 VAL A CA 1
ATOM 1843 C C . VAL A 1 237 ? -32.278 17.451 42.791 1.00 92.44 237 VAL A C 1
ATOM 1845 O O . VAL A 1 237 ? -33.077 16.546 43.014 1.00 92.44 237 VAL A O 1
ATOM 1848 N N . GLY A 1 238 ? -31.123 17.229 42.172 1.00 93.94 238 GLY A N 1
ATOM 1849 C CA . GLY A 1 238 ? -30.710 15.887 41.777 1.00 93.94 238 GLY A CA 1
ATOM 1850 C C . GLY A 1 238 ? -29.205 15.732 41.624 1.00 93.94 238 GLY A C 1
ATOM 1851 O O . GLY A 1 238 ? -28.487 16.689 41.324 1.00 93.94 238 GLY A O 1
ATOM 1852 N N . VAL A 1 239 ? -28.734 14.508 41.850 1.00 96.12 239 VAL A N 1
ATOM 1853 C CA . VAL A 1 239 ? -27.348 14.091 41.611 1.00 96.12 239 VAL A CA 1
ATOM 1854 C C . VAL A 1 239 ? -27.349 12.954 40.600 1.00 96.12 239 VAL A C 1
ATOM 1856 O O . VAL A 1 239 ? -28.023 11.950 40.810 1.00 96.12 239 VAL A O 1
ATOM 1859 N N . GLU A 1 240 ? -26.559 13.097 39.541 1.00 97.38 240 GLU A N 1
ATOM 1860 C CA . GLU A 1 240 ? -26.243 12.038 38.583 1.00 97.38 240 GLU A CA 1
ATOM 1861 C C . GLU A 1 240 ? -24.759 11.675 38.717 1.00 97.38 240 GLU A C 1
ATOM 1863 O O . GLU A 1 240 ? -23.892 12.552 38.735 1.00 97.38 240 GLU A O 1
ATOM 1868 N N . VAL A 1 241 ? -24.455 10.382 38.792 1.00 97.94 241 VAL A N 1
ATOM 1869 C CA . VAL A 1 241 ? -23.101 9.839 38.667 1.00 97.94 241 VAL A CA 1
ATOM 1870 C C . VAL A 1 241 ? -23.091 8.875 37.492 1.00 97.94 241 VAL A C 1
ATOM 1872 O O . VAL A 1 241 ? -23.825 7.888 37.491 1.00 97.94 241 VAL A O 1
ATOM 1875 N N . ALA A 1 242 ? -22.251 9.152 36.501 1.00 98.06 242 ALA A N 1
ATOM 1876 C CA . ALA A 1 242 ? -22.090 8.349 35.301 1.00 98.06 242 ALA A CA 1
ATOM 1877 C C . ALA A 1 242 ? -20.651 7.833 35.178 1.00 98.06 242 ALA A C 1
ATOM 1879 O O . ALA A 1 242 ? -19.687 8.546 35.458 1.00 98.06 242 ALA A O 1
ATOM 1880 N N . TRP A 1 243 ? -20.514 6.593 34.722 1.00 98.31 243 TRP A N 1
ATOM 1881 C CA . TRP A 1 243 ? -19.245 5.965 34.384 1.00 98.31 243 TRP A CA 1
ATOM 1882 C C . TRP A 1 243 ? -19.378 5.255 33.038 1.00 98.31 243 TRP A C 1
ATOM 1884 O O . TRP A 1 243 ? -20.305 4.472 32.823 1.00 98.31 243 TRP A O 1
ATOM 1894 N N . ASP A 1 244 ? -18.450 5.551 32.139 1.00 98.38 244 ASP A N 1
ATOM 1895 C CA . ASP A 1 244 ? -18.345 4.999 30.793 1.00 98.38 244 ASP A CA 1
ATOM 1896 C C . ASP A 1 244 ? -16.939 4.423 30.619 1.00 98.38 244 ASP A C 1
ATOM 1898 O O . ASP A 1 244 ? -15.950 5.115 30.866 1.00 98.38 244 ASP A O 1
ATOM 1902 N N . LYS A 1 245 ? -16.845 3.158 30.204 1.00 98.31 245 LYS A N 1
ATOM 1903 C CA . LYS A 1 245 ? -15.585 2.514 29.833 1.00 98.31 245 LYS A CA 1
ATOM 1904 C C . LYS A 1 245 ? -15.745 1.778 28.512 1.00 98.31 245 LYS A C 1
ATOM 1906 O O . LYS A 1 245 ? -16.612 0.915 28.372 1.00 98.31 245 LYS A O 1
ATOM 1911 N N . GLN A 1 246 ? -14.887 2.114 27.559 1.00 98.19 246 GLN A N 1
ATOM 1912 C CA . GLN A 1 246 ? -14.886 1.587 26.200 1.00 98.19 246 GLN A CA 1
ATOM 1913 C C . GLN A 1 246 ? -13.489 1.059 25.886 1.00 98.19 246 GLN A C 1
ATOM 1915 O O . GLN A 1 246 ? -12.538 1.838 25.839 1.00 98.19 246 GLN A O 1
ATOM 1920 N N . SER A 1 247 ? -13.355 -0.244 25.660 1.00 98.06 247 SER A N 1
ATOM 1921 C CA . SER A 1 247 ? -12.104 -0.876 25.230 1.00 98.06 247 SER A CA 1
ATOM 1922 C C . SER A 1 247 ? -12.266 -1.477 23.840 1.00 98.06 247 SER A C 1
ATOM 1924 O O . SER A 1 247 ? -13.293 -2.075 23.519 1.00 98.06 247 SER A O 1
ATOM 1926 N N . ARG A 1 248 ? -11.249 -1.308 22.995 1.00 97.94 248 ARG A N 1
ATOM 1927 C CA . ARG A 1 248 ? -11.222 -1.823 21.626 1.00 97.94 248 ARG A CA 1
ATOM 1928 C C . ARG A 1 248 ? -9.832 -2.316 21.258 1.00 97.94 248 ARG A C 1
ATOM 1930 O O . ARG A 1 248 ? -8.924 -1.510 21.023 1.00 97.94 248 ARG A O 1
ATOM 1937 N N . ASP A 1 249 ? -9.726 -3.624 21.091 1.00 98.06 249 ASP A N 1
ATOM 1938 C CA . ASP A 1 249 ? -8.557 -4.302 20.553 1.00 98.06 249 ASP A CA 1
ATOM 1939 C C . ASP A 1 249 ? -8.750 -4.579 19.061 1.00 98.06 249 ASP A C 1
ATOM 1941 O O . ASP A 1 249 ? -9.838 -4.907 18.585 1.00 98.06 249 ASP A O 1
ATOM 1945 N N . ARG A 1 250 ? -7.677 -4.430 18.288 1.00 97.31 250 ARG A N 1
ATOM 1946 C CA . ARG A 1 250 ? -7.642 -4.746 16.863 1.00 97.31 250 ARG A CA 1
ATOM 1947 C C . ARG A 1 250 ? -6.327 -5.407 16.496 1.00 97.31 250 ARG A C 1
ATOM 1949 O O . ARG A 1 250 ? -5.263 -4.838 16.729 1.00 97.31 250 ARG A O 1
ATOM 1956 N N . VAL A 1 251 ? -6.402 -6.535 15.802 1.00 96.50 251 VAL A N 1
ATOM 1957 C CA . VAL A 1 251 ? -5.278 -7.107 15.056 1.00 96.50 251 VAL A CA 1
ATOM 1958 C C . VAL A 1 251 ? -5.543 -6.891 13.571 1.00 96.50 251 VAL A C 1
ATOM 1960 O O . VAL A 1 251 ? -6.650 -7.110 13.090 1.00 96.50 251 VAL A O 1
ATOM 1963 N N . ARG A 1 252 ? -4.541 -6.425 12.823 1.00 92.75 252 ARG A N 1
ATOM 1964 C CA . ARG A 1 252 ? -4.610 -6.345 11.362 1.00 92.75 252 ARG A CA 1
ATOM 1965 C C . ARG A 1 252 ? -3.363 -6.907 10.704 1.00 92.75 252 ARG A C 1
ATOM 1967 O O . ARG A 1 252 ? -2.237 -6.637 11.126 1.00 92.75 252 ARG A O 1
ATOM 1974 N N . PHE A 1 253 ? -3.583 -7.572 9.585 1.00 89.81 253 PHE A N 1
ATOM 1975 C CA . PHE A 1 253 ? -2.562 -7.987 8.642 1.00 89.81 253 PHE A CA 1
ATOM 1976 C C . PHE A 1 253 ? -3.131 -7.737 7.248 1.00 89.81 253 PHE A C 1
ATOM 1978 O O . PHE A 1 253 ? -4.092 -8.371 6.827 1.00 89.81 253 PHE A O 1
ATOM 1985 N N . THR A 1 254 ? -2.599 -6.726 6.566 1.00 86.44 254 THR A N 1
ATOM 1986 C CA . THR A 1 254 ? -3.126 -6.254 5.273 1.00 86.44 254 THR A CA 1
ATOM 1987 C C . THR A 1 254 ? -1.982 -6.207 4.255 1.00 86.44 254 THR A C 1
ATOM 1989 O O . THR A 1 254 ? -1.474 -5.120 3.945 1.00 86.44 254 THR A O 1
ATOM 1992 N N . PRO A 1 255 ? -1.495 -7.387 3.807 1.00 79.81 255 PRO A N 1
ATOM 1993 C CA . PRO A 1 255 ? -0.538 -7.501 2.705 1.00 79.81 255 PRO A CA 1
ATOM 1994 C C . PRO A 1 255 ? -0.989 -6.672 1.507 1.00 79.81 255 PRO A C 1
ATOM 1996 O O . PRO A 1 255 ? -2.178 -6.560 1.250 1.00 79.81 255 PRO A O 1
ATOM 1999 N N . PHE A 1 256 ? -0.054 -6.079 0.766 1.00 80.38 256 PHE A N 1
ATOM 2000 C CA . PHE A 1 256 ? -0.359 -5.389 -0.497 1.00 80.38 256 PHE A CA 1
ATOM 2001 C C . PHE A 1 256 ? -1.456 -4.294 -0.421 1.00 80.38 256 PHE A C 1
ATOM 2003 O O . PHE A 1 256 ? -2.072 -3.956 -1.426 1.00 80.38 256 PHE A O 1
ATOM 2010 N N . SER A 1 257 ? -1.727 -3.705 0.749 1.00 74.62 257 SER A N 1
ATOM 2011 C CA . SER A 1 257 ? -2.902 -2.834 0.947 1.00 74.62 257 SER A CA 1
ATOM 2012 C C . SER A 1 257 ? -2.815 -1.431 0.331 1.00 74.62 257 SER A C 1
ATOM 2014 O O . SER A 1 257 ? -3.833 -0.744 0.229 1.00 74.62 257 SER A O 1
ATOM 2016 N N . GLY A 1 258 ? -1.639 -0.994 -0.126 1.00 75.31 258 GLY A N 1
ATOM 2017 C CA . GLY A 1 258 ? -1.492 0.288 -0.815 1.00 75.31 258 GLY A CA 1
ATOM 2018 C C . GLY A 1 258 ? -0.066 0.634 -1.242 1.00 75.31 258 GLY A C 1
ATOM 2019 O O . GLY A 1 258 ? 0.909 0.010 -0.815 1.00 75.31 258 GLY A O 1
ATOM 2020 N N . GLY A 1 259 ? 0.032 1.666 -2.086 1.00 75.00 259 GLY A N 1
ATOM 2021 C CA . GLY A 1 259 ? 1.291 2.171 -2.636 1.00 75.00 259 GLY A CA 1
ATOM 2022 C C . GLY A 1 259 ? 2.041 1.121 -3.457 1.00 75.00 259 GLY A C 1
ATOM 2023 O O . GLY A 1 259 ? 1.436 0.322 -4.172 1.00 75.00 259 GLY A O 1
ATOM 2024 N N . ASP A 1 260 ? 3.363 1.120 -3.317 1.00 74.69 260 ASP A N 1
ATOM 2025 C CA . ASP A 1 260 ? 4.286 0.205 -3.994 1.00 74.69 260 ASP A CA 1
ATOM 2026 C C . ASP A 1 260 ? 4.031 -1.269 -3.662 1.00 74.69 260 ASP A C 1
ATOM 2028 O O . ASP A 1 260 ? 4.140 -2.114 -4.543 1.00 74.69 260 ASP A O 1
ATOM 2032 N N . ASN A 1 261 ? 3.597 -1.579 -2.434 1.00 78.12 261 ASN A N 1
ATOM 2033 C CA . ASN A 1 261 ? 3.248 -2.952 -2.054 1.00 78.12 261 ASN A CA 1
ATOM 2034 C C . ASN A 1 261 ? 2.035 -3.480 -2.842 1.00 78.12 261 ASN A C 1
ATOM 2036 O O . ASN A 1 261 ? 1.785 -4.676 -2.842 1.00 78.12 261 ASN A O 1
ATOM 2040 N N . LYS A 1 262 ? 1.255 -2.607 -3.493 1.00 85.06 262 LYS A N 1
ATOM 2041 C CA . LYS A 1 262 ? 0.119 -2.985 -4.345 1.00 85.06 262 LYS A CA 1
ATOM 2042 C C . LYS A 1 262 ? 0.442 -2.896 -5.839 1.00 85.06 262 LYS A C 1
ATOM 2044 O O . LYS A 1 262 ? -0.457 -2.758 -6.668 1.00 85.06 262 LYS A O 1
ATOM 2049 N N . ALA A 1 263 ? 1.721 -2.900 -6.198 1.00 88.38 263 ALA A N 1
ATOM 2050 C CA . ALA A 1 263 ? 2.148 -2.771 -7.578 1.00 88.38 263 ALA A CA 1
ATOM 2051 C C . ALA A 1 263 ? 2.353 -4.136 -8.240 1.00 88.38 263 ALA A C 1
ATOM 2053 O O . ALA A 1 263 ? 3.262 -4.875 -7.868 1.00 88.38 263 ALA A O 1
ATOM 2054 N N . ILE A 1 264 ? 1.541 -4.437 -9.258 1.00 90.62 264 ILE A N 1
ATOM 2055 C CA . ILE A 1 264 ? 1.775 -5.601 -10.117 1.00 90.62 264 ILE A CA 1
ATOM 2056 C C . ILE A 1 264 ? 2.924 -5.237 -11.052 1.00 90.62 264 ILE A C 1
ATOM 2058 O O . ILE A 1 264 ? 2.780 -4.361 -11.908 1.00 90.62 264 ILE A O 1
ATOM 2062 N N . SER A 1 265 ? 4.055 -5.901 -10.849 1.00 88.94 265 SER A N 1
ATOM 2063 C CA . SER A 1 265 ? 5.271 -5.777 -11.656 1.00 88.94 265 SER A CA 1
ATOM 2064 C C . SER A 1 265 ? 5.481 -7.061 -12.464 1.00 88.94 265 SER A C 1
ATOM 2066 O O . SER A 1 265 ? 4.767 -8.039 -12.254 1.00 88.94 265 SER A O 1
ATOM 2068 N N . LEU A 1 266 ? 6.447 -7.071 -13.376 1.00 89.25 266 LEU A N 1
ATOM 2069 C CA . LEU A 1 266 ? 6.971 -8.267 -14.038 1.00 89.25 266 LEU A CA 1
ATOM 2070 C C . LEU A 1 266 ? 8.364 -8.573 -13.503 1.00 89.25 266 LEU A C 1
ATOM 2072 O O . LEU A 1 266 ? 9.149 -7.642 -13.332 1.00 89.25 266 LEU A O 1
ATOM 2076 N N . ASP A 1 267 ? 8.672 -9.848 -13.286 1.00 86.19 267 ASP A N 1
ATOM 2077 C CA . ASP A 1 267 ? 10.051 -10.313 -13.122 1.00 86.19 267 ASP A CA 1
ATOM 2078 C C . ASP A 1 267 ? 10.808 -10.184 -14.447 1.00 86.19 267 ASP A C 1
ATOM 2080 O O . ASP A 1 267 ? 10.336 -10.644 -15.489 1.00 86.19 267 ASP A O 1
ATOM 2084 N N . LEU A 1 268 ? 11.956 -9.511 -14.413 1.00 85.38 268 LEU A N 1
ATOM 2085 C CA . LEU A 1 268 ? 12.795 -9.252 -15.581 1.00 85.38 268 LEU A CA 1
ATOM 2086 C C . LEU A 1 268 ? 14.089 -10.065 -15.571 1.00 85.38 268 LEU A C 1
ATOM 2088 O O . LEU A 1 268 ? 14.833 -10.012 -16.549 1.00 85.38 268 LEU A O 1
ATOM 2092 N N . ASP A 1 269 ? 14.393 -10.773 -14.485 1.00 80.94 269 ASP A N 1
ATOM 2093 C CA . ASP A 1 269 ? 15.696 -11.392 -14.295 1.00 80.94 269 ASP A CA 1
ATOM 2094 C C . ASP A 1 269 ? 15.793 -12.716 -15.044 1.00 80.94 269 ASP A C 1
ATOM 2096 O O . ASP A 1 269 ? 15.029 -13.640 -14.778 1.00 80.94 269 ASP A O 1
ATOM 2100 N N . GLU A 1 270 ? 16.781 -12.849 -15.930 1.00 83.00 270 GLU A N 1
ATOM 2101 C CA . GLU A 1 270 ? 17.042 -14.116 -16.631 1.00 83.00 270 GLU A CA 1
ATOM 2102 C C . GLU A 1 270 ? 17.577 -15.206 -15.681 1.00 83.00 270 GLU A C 1
ATOM 2104 O O . GLU A 1 270 ? 17.396 -16.400 -15.920 1.00 83.00 270 GLU A O 1
ATOM 2109 N N . TYR A 1 271 ? 18.212 -14.793 -14.579 1.00 79.50 271 TYR A N 1
ATOM 2110 C CA . TYR A 1 271 ? 18.867 -15.672 -13.613 1.00 79.50 271 TYR A CA 1
ATOM 2111 C C . TYR A 1 271 ? 18.576 -15.237 -12.180 1.00 79.50 271 TYR A C 1
ATOM 2113 O O . TYR A 1 271 ? 18.415 -14.052 -11.870 1.00 79.50 271 TYR A O 1
ATOM 2121 N N . LEU A 1 272 ? 18.550 -16.223 -11.291 1.00 74.56 272 LEU A N 1
ATOM 2122 C CA . LEU A 1 272 ? 18.388 -16.040 -9.859 1.00 74.56 272 LEU A CA 1
ATOM 2123 C C . LEU A 1 272 ? 19.558 -15.230 -9.263 1.00 74.56 272 LEU A C 1
ATOM 2125 O O . LEU A 1 272 ? 20.601 -15.040 -9.886 1.00 74.56 272 LEU A O 1
ATOM 2129 N N . ALA A 1 273 ? 19.400 -14.753 -8.025 1.00 68.44 273 ALA A N 1
ATOM 2130 C CA . ALA A 1 273 ? 20.365 -13.845 -7.391 1.00 68.44 273 ALA A CA 1
ATOM 2131 C C . ALA A 1 273 ? 21.846 -14.312 -7.387 1.00 68.44 273 ALA A C 1
ATOM 2133 O O . ALA A 1 273 ? 22.700 -13.443 -7.551 1.00 68.44 273 ALA A O 1
ATOM 2134 N N . PRO A 1 274 ? 22.183 -15.612 -7.232 1.00 66.12 274 PRO A N 1
ATOM 2135 C CA . PRO A 1 274 ? 23.558 -16.100 -7.314 1.00 66.12 274 PRO A CA 1
ATOM 2136 C C . PRO A 1 274 ? 23.902 -16.697 -8.693 1.00 66.12 274 PRO A C 1
ATOM 2138 O O . PRO A 1 274 ? 24.743 -17.579 -8.760 1.00 66.12 274 PRO A O 1
ATOM 2141 N N . GLY A 1 275 ? 23.234 -16.275 -9.777 1.00 70.44 275 GLY A N 1
ATOM 2142 C CA . GLY A 1 275 ? 23.268 -16.918 -11.104 1.00 70.44 275 GLY A CA 1
ATOM 2143 C C . GLY A 1 275 ? 24.610 -16.984 -11.848 1.00 70.44 275 GLY A C 1
ATOM 2144 O O . GLY A 1 275 ? 24.640 -17.486 -12.962 1.00 70.44 275 GLY A O 1
ATOM 2145 N N . ASP A 1 276 ? 25.678 -16.475 -11.247 1.00 69.81 276 ASP A N 1
ATOM 2146 C CA . ASP A 1 276 ? 27.095 -16.671 -11.580 1.00 69.81 276 ASP A CA 1
ATOM 2147 C C . ASP A 1 276 ? 27.796 -16.716 -10.203 1.00 69.81 276 ASP A C 1
ATOM 2149 O O . ASP A 1 276 ? 28.065 -15.660 -9.615 1.00 69.81 276 ASP A O 1
ATOM 2153 N N . PRO A 1 277 ? 27.889 -17.902 -9.565 1.00 67.38 277 PRO A N 1
ATOM 2154 C CA . PRO A 1 277 ? 28.339 -18.020 -8.180 1.00 67.38 277 PRO A CA 1
ATOM 2155 C C . PRO A 1 277 ? 29.869 -18.048 -8.044 1.00 67.38 277 PRO A C 1
ATOM 2157 O O . PRO A 1 277 ? 30.368 -17.900 -6.926 1.00 67.38 277 PRO A O 1
ATOM 2160 N N . ASP A 1 278 ? 30.606 -18.241 -9.141 1.00 67.56 278 ASP A N 1
ATOM 2161 C CA . ASP A 1 278 ? 32.068 -18.299 -9.207 1.00 67.56 278 ASP A CA 1
ATOM 2162 C C . ASP A 1 278 ? 32.750 -17.068 -9.861 1.00 67.56 278 ASP A C 1
ATOM 2164 O O . ASP A 1 278 ? 33.980 -16.990 -9.832 1.00 67.56 278 ASP A O 1
ATOM 2168 N N . ASP A 1 279 ? 31.985 -16.059 -10.315 1.00 67.69 279 ASP A N 1
ATOM 2169 C CA . ASP A 1 279 ? 32.440 -14.789 -10.944 1.00 67.69 279 ASP A CA 1
ATOM 2170 C C . ASP A 1 279 ? 33.319 -15.027 -12.187 1.00 67.69 279 ASP A C 1
ATOM 2172 O O . ASP A 1 279 ? 34.266 -14.276 -12.453 1.00 67.69 279 ASP A O 1
ATOM 2176 N N . ASP A 1 280 ? 33.010 -16.072 -12.965 1.00 71.00 280 ASP A N 1
ATOM 2177 C CA . ASP A 1 280 ? 33.693 -16.363 -14.235 1.00 71.00 280 ASP A CA 1
ATOM 2178 C C . ASP A 1 280 ? 33.145 -15.512 -15.406 1.00 71.00 280 ASP A C 1
ATOM 2180 O O . ASP A 1 280 ? 33.822 -15.327 -16.426 1.00 71.00 280 ASP A O 1
ATOM 2184 N N . GLY A 1 281 ? 31.974 -14.888 -15.215 1.00 69.69 281 GLY A N 1
ATOM 2185 C CA . GLY A 1 281 ? 31.290 -14.039 -16.186 1.00 69.69 281 GLY A CA 1
ATOM 2186 C C . GLY A 1 281 ? 30.320 -14.790 -17.103 1.00 69.69 281 GLY A C 1
ATOM 2187 O O . GLY A 1 281 ? 29.821 -14.189 -18.062 1.00 69.69 281 GLY A O 1
ATOM 2188 N N . VAL A 1 282 ? 30.065 -16.072 -16.841 1.00 75.94 282 VAL A N 1
ATOM 2189 C CA . VAL A 1 282 ? 29.122 -16.943 -17.540 1.00 75.94 282 VAL A CA 1
ATOM 2190 C C . VAL A 1 282 ? 28.041 -17.385 -16.557 1.00 75.94 282 VAL A C 1
ATOM 2192 O O . VAL A 1 282 ? 28.307 -17.857 -15.460 1.00 75.94 282 VAL A O 1
ATOM 2195 N N . ALA A 1 283 ? 26.780 -17.245 -16.958 1.00 75.50 283 ALA A N 1
ATOM 2196 C CA . ALA A 1 283 ? 25.677 -17.647 -16.102 1.00 75.50 283 ALA A CA 1
ATOM 2197 C C . ALA A 1 283 ? 25.599 -19.170 -15.934 1.00 75.50 283 ALA A C 1
ATOM 2199 O O . ALA A 1 283 ? 25.616 -19.920 -16.914 1.00 75.50 283 ALA A O 1
ATOM 2200 N N . ASP A 1 284 ? 25.405 -19.603 -14.694 1.00 76.50 284 ASP A N 1
ATOM 2201 C CA . ASP A 1 284 ? 25.237 -20.995 -14.307 1.00 76.50 284 ASP A CA 1
ATOM 2202 C C . ASP A 1 284 ? 23.819 -21.459 -14.727 1.00 76.50 284 ASP A C 1
ATOM 2204 O O . ASP A 1 284 ? 22.823 -20.985 -14.163 1.00 76.50 284 ASP A O 1
ATOM 2208 N N . PRO A 1 285 ? 23.643 -22.367 -15.716 1.00 82.31 285 PRO A N 1
ATOM 2209 C CA . PRO A 1 285 ? 22.317 -22.661 -16.282 1.00 82.31 285 PRO A CA 1
ATOM 2210 C C . PRO A 1 285 ? 21.330 -23.259 -15.274 1.00 82.31 285 PRO A C 1
ATOM 2212 O O . PRO A 1 285 ? 20.117 -23.137 -15.435 1.00 82.31 285 PRO A O 1
ATOM 2215 N N . ALA A 1 286 ? 21.845 -23.890 -14.215 1.00 77.38 286 ALA A N 1
ATOM 2216 C CA . ALA A 1 286 ? 21.051 -24.432 -13.116 1.00 77.38 286 ALA A CA 1
ATOM 2217 C C . ALA A 1 286 ? 20.448 -23.350 -12.195 1.00 77.38 286 ALA A C 1
ATOM 2219 O O . ALA A 1 286 ? 19.665 -23.672 -11.301 1.00 77.38 286 ALA A O 1
ATOM 2220 N N . LEU A 1 287 ? 20.807 -22.080 -12.409 1.00 78.31 287 LEU A N 1
ATOM 2221 C CA . LEU A 1 287 ? 20.311 -20.907 -11.691 1.00 78.31 287 LEU A CA 1
ATOM 2222 C C . LEU A 1 287 ? 19.533 -19.943 -12.606 1.00 78.31 287 LEU A C 1
ATOM 2224 O O . LEU A 1 287 ? 19.319 -18.785 -12.242 1.00 78.31 287 LEU A O 1
ATOM 2228 N N . ALA A 1 288 ? 19.086 -20.409 -13.777 1.00 83.06 288 ALA A N 1
ATOM 2229 C CA . ALA A 1 288 ? 18.101 -19.702 -14.592 1.00 83.06 288 ALA A CA 1
ATOM 2230 C C . ALA A 1 288 ? 16.813 -19.443 -13.787 1.00 83.06 288 ALA A C 1
ATOM 2232 O O . ALA A 1 288 ? 16.385 -20.274 -12.984 1.00 83.06 288 ALA A O 1
ATOM 2233 N N . ASN A 1 289 ? 16.192 -18.281 -13.984 1.00 80.62 289 ASN A N 1
ATOM 2234 C CA . ASN A 1 289 ? 14.981 -17.917 -13.256 1.00 80.62 289 ASN A CA 1
ATOM 2235 C C . ASN A 1 289 ? 13.733 -18.457 -13.966 1.00 80.62 289 ASN A C 1
ATOM 2237 O O . ASN A 1 289 ? 13.275 -17.885 -14.955 1.00 80.62 289 ASN A O 1
ATOM 2241 N N . GLU A 1 290 ? 13.121 -19.509 -13.417 1.00 83.69 290 GLU A N 1
ATOM 2242 C CA . GLU A 1 290 ? 11.833 -20.032 -13.903 1.00 83.69 290 GLU A CA 1
ATOM 2243 C C . GLU A 1 290 ? 10.684 -19.004 -13.815 1.00 83.69 290 GLU A C 1
ATOM 2245 O O . GLU A 1 290 ? 9.632 -19.197 -14.424 1.00 83.69 290 GLU A O 1
ATOM 2250 N N . ASN A 1 291 ? 10.869 -17.901 -13.079 1.00 81.56 291 ASN A N 1
ATOM 2251 C CA . ASN A 1 291 ? 9.868 -16.848 -12.931 1.00 81.56 291 ASN A CA 1
ATOM 2252 C C . ASN A 1 291 ? 10.015 -15.677 -13.910 1.00 81.56 291 ASN A C 1
ATOM 2254 O O . ASN A 1 291 ? 9.191 -14.765 -13.850 1.00 81.56 291 ASN A O 1
ATOM 2258 N N . LEU A 1 292 ? 11.000 -15.693 -14.815 1.00 86.75 292 LEU A N 1
ATOM 2259 C CA . LEU A 1 292 ? 11.184 -14.642 -15.820 1.00 86.75 292 LEU A CA 1
ATOM 2260 C C . LEU A 1 292 ? 9.870 -14.347 -16.569 1.00 86.75 292 LEU A C 1
ATOM 2262 O O . LEU A 1 292 ? 9.228 -15.241 -17.120 1.00 86.75 292 LEU A O 1
ATOM 2266 N N . GLY A 1 293 ? 9.466 -13.077 -16.601 1.00 87.06 293 GLY A N 1
ATOM 2267 C CA . GLY A 1 293 ? 8.234 -12.623 -17.247 1.00 87.06 293 GLY A CA 1
ATOM 2268 C C . GLY A 1 293 ? 6.941 -12.945 -16.486 1.00 87.06 293 GLY A C 1
ATOM 2269 O O . GLY A 1 293 ? 5.858 -12.664 -17.005 1.00 87.06 293 GLY A O 1
ATOM 2270 N N . ARG A 1 294 ? 6.999 -13.504 -15.267 1.00 86.81 294 ARG A N 1
ATOM 2271 C CA . ARG A 1 294 ? 5.804 -13.711 -14.431 1.00 86.81 294 ARG A CA 1
ATOM 2272 C C . ARG A 1 294 ? 5.392 -12.410 -13.729 1.00 86.81 294 ARG A C 1
ATOM 2274 O O . ARG A 1 294 ? 6.261 -11.666 -13.262 1.00 86.81 294 ARG A O 1
ATOM 2281 N N . PRO A 1 295 ? 4.082 -12.126 -13.594 1.00 89.25 295 PRO A N 1
ATOM 2282 C CA . PRO A 1 295 ? 3.616 -11.021 -12.770 1.00 89.25 295 PRO A CA 1
ATOM 2283 C C . PRO A 1 295 ? 3.884 -11.294 -11.287 1.00 89.25 295 PRO A C 1
ATOM 2285 O O . PRO A 1 295 ? 3.766 -12.428 -10.824 1.00 89.25 295 PRO A O 1
ATOM 2288 N N . VAL A 1 296 ? 4.222 -10.253 -10.533 1.00 85.12 296 VAL A N 1
ATOM 2289 C CA . VAL A 1 296 ? 4.719 -10.379 -9.158 1.00 85.12 296 VAL A CA 1
ATOM 2290 C C . VAL A 1 296 ? 4.371 -9.165 -8.301 1.00 85.12 296 VAL A C 1
ATOM 2292 O O . VAL A 1 296 ? 4.335 -8.026 -8.778 1.00 85.12 296 VAL A O 1
ATOM 2295 N N . LEU A 1 297 ? 4.124 -9.430 -7.019 1.00 84.12 297 LEU A N 1
ATOM 2296 C CA . LEU A 1 297 ? 3.991 -8.446 -5.950 1.00 84.12 297 LEU A CA 1
ATOM 2297 C C . LEU A 1 297 ? 5.203 -8.543 -5.019 1.00 84.12 297 LEU A C 1
ATOM 2299 O O . LEU A 1 297 ? 5.547 -9.638 -4.569 1.00 84.12 297 LEU A O 1
ATOM 2303 N N . ASP A 1 298 ? 5.817 -7.407 -4.695 1.00 78.44 298 ASP A N 1
ATOM 2304 C CA . ASP A 1 298 ? 6.862 -7.308 -3.668 1.00 78.44 298 ASP A CA 1
ATOM 2305 C C . ASP A 1 298 ? 6.248 -6.749 -2.376 1.00 78.44 298 ASP A C 1
ATOM 2307 O O . ASP A 1 298 ? 5.439 -5.814 -2.413 1.00 78.44 298 ASP A O 1
ATOM 2311 N N . TRP A 1 299 ? 6.607 -7.319 -1.226 1.00 74.00 299 TRP A N 1
ATOM 2312 C CA . TRP A 1 299 ? 6.166 -6.837 0.079 1.00 74.00 299 TRP A CA 1
ATOM 2313 C C . TRP A 1 299 ? 7.322 -6.731 1.069 1.00 74.00 299 TRP A C 1
ATOM 2315 O O . TRP A 1 299 ? 7.902 -7.716 1.534 1.00 74.00 299 TRP A O 1
ATOM 2325 N N . ASP A 1 300 ? 7.608 -5.483 1.431 1.00 67.69 300 ASP A N 1
ATOM 2326 C CA . ASP A 1 300 ? 8.828 -5.085 2.128 1.00 67.69 300 ASP A CA 1
ATOM 2327 C C . ASP A 1 300 ? 8.852 -5.369 3.634 1.00 67.69 300 ASP A C 1
ATOM 2329 O O . ASP A 1 300 ? 9.926 -5.333 4.240 1.00 67.69 300 ASP A O 1
ATOM 2333 N N . ALA A 1 301 ? 7.687 -5.561 4.260 1.00 66.69 301 ALA A N 1
ATOM 2334 C CA . ALA A 1 301 ? 7.557 -5.394 5.709 1.00 66.69 301 ALA A CA 1
ATOM 2335 C C . ALA A 1 301 ? 6.918 -6.566 6.465 1.00 66.69 301 ALA A C 1
ATOM 2337 O O . ALA A 1 301 ? 7.273 -6.746 7.627 1.00 66.69 301 ALA A O 1
ATOM 2338 N N . ASN A 1 302 ? 6.003 -7.343 5.866 1.00 72.94 302 ASN A N 1
ATOM 2339 C CA . ASN A 1 302 ? 5.319 -8.464 6.540 1.00 72.94 302 ASN A CA 1
ATOM 2340 C C . ASN A 1 302 ? 4.753 -8.105 7.943 1.00 72.94 302 ASN A C 1
ATOM 2342 O O . ASN A 1 302 ? 4.804 -8.907 8.879 1.00 72.94 302 ASN A O 1
ATOM 2346 N N . ASN A 1 303 ? 4.267 -6.868 8.120 1.00 84.00 303 ASN A N 1
ATOM 2347 C CA . ASN A 1 303 ? 3.835 -6.347 9.420 1.00 84.00 303 ASN A CA 1
ATOM 2348 C C . ASN A 1 303 ? 2.419 -6.831 9.786 1.00 84.00 303 ASN A C 1
ATOM 2350 O O . ASN A 1 303 ? 1.454 -6.518 9.089 1.00 84.00 303 ASN A O 1
ATOM 2354 N N . THR A 1 304 ? 2.283 -7.457 10.955 1.00 90.81 304 THR A N 1
ATOM 2355 C CA . THR A 1 304 ? 1.022 -7.514 11.712 1.00 90.81 304 THR A CA 1
ATOM 2356 C C . THR A 1 304 ? 0.997 -6.341 12.692 1.00 90.81 304 THR A C 1
ATOM 2358 O O . THR A 1 304 ? 1.944 -6.171 13.466 1.00 90.81 304 THR A O 1
ATOM 2361 N N . THR A 1 305 ? -0.062 -5.527 12.686 1.00 92.88 305 THR A N 1
ATOM 2362 C CA . THR A 1 305 ? -0.260 -4.481 13.703 1.00 92.88 305 THR A CA 1
ATOM 2363 C C . THR A 1 305 ? -1.319 -4.924 14.708 1.00 92.88 305 THR A C 1
ATOM 2365 O O . THR A 1 305 ? -2.432 -5.260 14.313 1.00 92.88 305 THR A O 1
ATOM 2368 N N . THR A 1 306 ? -0.999 -4.847 15.997 1.00 96.50 306 THR A N 1
ATOM 2369 C CA . THR A 1 306 ? -1.964 -4.911 17.102 1.00 96.50 306 THR A CA 1
ATOM 2370 C C . THR A 1 306 ? -2.145 -3.510 17.679 1.00 96.50 306 THR A C 1
ATOM 2372 O O . THR A 1 306 ? -1.163 -2.815 17.937 1.00 96.50 306 THR A O 1
ATOM 2375 N N . GLU A 1 307 ? -3.384 -3.083 17.876 1.00 97.50 307 GLU A N 1
ATOM 2376 C CA . GLU A 1 307 ? -3.762 -1.792 18.451 1.00 97.50 307 GLU A CA 1
ATOM 2377 C C . GLU A 1 307 ? -4.785 -2.032 19.560 1.00 97.50 307 GLU A C 1
ATOM 2379 O O . GLU A 1 307 ? -5.797 -2.672 19.299 1.00 97.50 307 GLU A O 1
ATOM 2384 N N . ALA A 1 308 ? -4.551 -1.492 20.752 1.00 97.56 308 ALA A N 1
ATOM 2385 C CA . ALA A 1 308 ? -5.531 -1.463 21.835 1.00 97.56 308 ALA A CA 1
ATOM 2386 C C . ALA A 1 308 ? -5.837 -0.003 22.168 1.00 97.56 308 ALA A C 1
ATOM 2388 O O . ALA A 1 308 ? -4.926 0.825 22.208 1.00 97.56 308 ALA A O 1
ATOM 2389 N N . ASN A 1 309 ? -7.106 0.333 22.363 1.00 97.94 309 ASN A N 1
ATOM 2390 C CA . ASN A 1 309 ? -7.526 1.671 22.766 1.00 97.94 309 ASN A CA 1
ATOM 2391 C C . ASN A 1 309 ? -8.528 1.526 23.899 1.00 97.94 309 ASN A C 1
ATOM 2393 O O . ASN A 1 309 ? -9.484 0.763 23.766 1.00 97.94 309 ASN A O 1
ATOM 2397 N N . GLU A 1 310 ? -8.323 2.271 24.974 1.00 98.19 310 GLU A N 1
ATOM 2398 C CA . GLU A 1 310 ? -9.232 2.322 26.107 1.00 98.19 310 GLU A CA 1
ATOM 2399 C C . GLU A 1 310 ? -9.600 3.778 26.391 1.00 98.19 310 GLU A C 1
ATOM 2401 O O . GLU A 1 310 ? -8.738 4.654 26.450 1.00 98.19 310 GLU A O 1
ATOM 2406 N N . GLN A 1 311 ? -10.890 4.045 26.551 1.00 97.94 311 GLN A N 1
ATOM 2407 C CA . GLN A 1 311 ? -11.406 5.292 27.093 1.00 97.94 311 GLN A CA 1
ATOM 2408 C C . GLN A 1 311 ? -12.152 4.964 28.381 1.00 97.94 311 GLN A C 1
ATOM 2410 O O . GLN A 1 311 ? -13.011 4.086 28.391 1.00 97.94 311 GLN A O 1
ATOM 2415 N N . GLU A 1 312 ? -11.864 5.709 29.442 1.00 98.38 312 GLU A N 1
ATOM 2416 C CA . GLU A 1 312 ? -12.650 5.705 30.671 1.00 98.38 312 GLU A CA 1
ATOM 2417 C C . GLU A 1 312 ? -13.063 7.140 31.000 1.00 98.38 312 GLU A C 1
ATOM 2419 O O . GLU A 1 312 ? -12.293 8.087 30.822 1.00 98.38 312 GLU A O 1
ATOM 2424 N N . THR A 1 313 ? -14.314 7.337 31.400 1.00 98.25 313 THR A N 1
ATOM 2425 C CA . THR A 1 313 ? -14.877 8.646 31.734 1.00 98.25 313 THR A CA 1
ATOM 2426 C C . THR A 1 313 ? -15.770 8.511 32.957 1.00 98.25 313 THR A C 1
ATOM 2428 O O . THR A 1 313 ? -16.757 7.779 32.936 1.00 98.25 313 THR A O 1
ATOM 2431 N N . PHE A 1 314 ? -15.432 9.239 34.017 1.00 98.44 314 PHE A N 1
ATOM 2432 C CA . PHE A 1 314 ? -16.257 9.389 35.209 1.00 98.44 314 PHE A CA 1
ATOM 2433 C C . PHE A 1 314 ? -16.837 10.801 35.236 1.00 98.44 314 PHE A C 1
ATOM 2435 O O . PHE A 1 314 ? -16.106 11.779 35.093 1.00 98.44 314 PHE A O 1
ATOM 2442 N N . ARG A 1 315 ? -18.145 10.920 35.451 1.00 98.31 315 ARG A N 1
ATOM 2443 C CA . ARG A 1 315 ? -18.853 12.198 35.512 1.00 98.31 315 ARG A CA 1
ATOM 2444 C C . ARG A 1 315 ? -19.755 12.243 36.737 1.00 98.31 315 ARG A C 1
ATOM 2446 O O . ARG A 1 315 ? -20.494 11.302 37.002 1.00 98.31 315 ARG A O 1
ATOM 2453 N N . ALA A 1 316 ? -19.739 13.366 37.444 1.00 98.12 316 ALA A N 1
ATOM 2454 C CA . ALA A 1 316 ? -20.694 13.683 38.494 1.00 98.12 316 ALA A CA 1
ATOM 2455 C C . ALA A 1 316 ? -21.361 15.031 38.192 1.00 98.12 316 ALA A C 1
ATOM 2457 O O . ALA A 1 316 ? -20.684 16.052 38.049 1.00 98.12 316 ALA A O 1
ATOM 2458 N N . THR A 1 317 ? -22.689 15.031 38.120 1.00 97.31 317 THR A N 1
ATOM 2459 C CA . THR A 1 317 ? -23.518 16.216 37.886 1.00 97.31 317 THR A CA 1
ATOM 2460 C C . THR A 1 317 ? -24.395 16.451 39.110 1.00 97.31 317 THR A C 1
ATOM 2462 O O . THR A 1 317 ? -25.086 15.545 39.565 1.00 97.31 317 THR A O 1
ATOM 2465 N N . LEU A 1 318 ? -24.405 17.674 39.634 1.00 95.88 318 LEU A N 1
ATOM 2466 C CA . LEU A 1 318 ? -25.349 18.129 40.657 1.00 95.88 318 LEU A CA 1
ATOM 2467 C C . LEU A 1 318 ? -26.189 19.247 40.049 1.00 95.88 318 LEU A C 1
ATOM 2469 O O . LEU A 1 318 ? -25.628 20.220 39.547 1.00 95.88 318 LEU A O 1
ATOM 2473 N N . PHE A 1 319 ? -27.512 19.159 40.139 1.00 94.44 319 PHE A N 1
ATOM 2474 C CA . PHE A 1 319 ? -28.405 20.255 39.775 1.00 94.44 319 PHE A CA 1
ATOM 2475 C C . PHE A 1 319 ? -29.368 20.596 40.912 1.00 94.44 319 PHE A C 1
ATOM 2477 O O . PHE A 1 319 ? -29.728 19.749 41.726 1.00 94.44 319 PHE A O 1
ATOM 2484 N N . GLY A 1 320 ? -29.787 21.858 40.968 1.00 93.38 320 GLY A N 1
ATOM 2485 C CA . GLY A 1 320 ? -30.768 22.334 41.934 1.00 93.38 320 GLY A CA 1
ATOM 2486 C C . GLY A 1 320 ? -31.503 23.564 41.426 1.00 93.38 320 GLY A C 1
ATOM 2487 O O . GLY A 1 320 ? -30.876 24.513 40.958 1.00 93.38 320 GLY A O 1
ATOM 2488 N N . THR A 1 321 ? -32.827 23.551 41.528 1.00 90.88 321 THR A N 1
ATOM 2489 C CA . THR A 1 321 ? -33.714 24.656 41.163 1.00 90.88 321 THR A CA 1
ATOM 2490 C C . THR A 1 321 ? -34.299 25.281 42.423 1.00 90.88 321 THR A C 1
ATOM 2492 O O . THR A 1 321 ? -35.008 24.633 43.191 1.00 90.88 321 THR A O 1
ATOM 2495 N N . LEU A 1 322 ? -33.997 26.561 42.624 1.00 86.25 322 LEU A N 1
ATOM 2496 C CA . LEU A 1 322 ? -34.466 27.379 43.731 1.00 86.25 322 LEU A CA 1
ATOM 2497 C C . LEU A 1 322 ? -35.542 28.340 43.221 1.00 86.25 322 LEU A C 1
ATOM 2499 O O . LEU A 1 322 ? -35.259 29.196 42.381 1.00 86.25 322 LEU A O 1
ATOM 2503 N N . ASP A 1 323 ? -36.761 28.218 43.744 1.00 87.94 323 ASP A N 1
ATOM 2504 C CA . ASP A 1 323 ? -37.864 29.120 43.418 1.00 87.94 323 ASP A CA 1
ATOM 2505 C C . ASP A 1 323 ? -38.099 30.117 44.557 1.00 87.94 323 ASP A C 1
ATOM 2507 O O . ASP A 1 323 ? -38.604 29.775 45.627 1.00 87.94 323 ASP A O 1
ATOM 2511 N N . PHE A 1 324 ? -37.736 31.379 44.334 1.00 85.00 324 PHE A N 1
ATOM 2512 C CA . PHE A 1 324 ? -37.917 32.440 45.322 1.00 85.00 324 PHE A CA 1
ATOM 2513 C C . PHE A 1 324 ? -39.386 32.834 45.510 1.00 85.00 324 PHE A C 1
ATOM 2515 O O . PHE A 1 324 ? -39.701 33.521 46.482 1.00 85.00 324 PHE A O 1
ATOM 2522 N N . ARG A 1 325 ? -40.296 32.389 44.632 1.00 85.75 325 ARG A N 1
ATOM 2523 C CA . ARG A 1 325 ? -41.747 32.591 44.785 1.00 85.75 325 ARG A CA 1
ATOM 2524 C C . ARG A 1 325 ? -42.328 31.746 45.922 1.00 85.75 325 ARG A C 1
ATOM 2526 O O . ARG A 1 325 ? -43.289 32.187 46.545 1.00 85.75 325 ARG A O 1
ATOM 2533 N N . ASP A 1 326 ? -41.711 30.600 46.213 1.00 81.62 326 ASP A N 1
ATOM 2534 C CA . ASP A 1 326 ? -42.086 29.705 47.318 1.00 81.62 326 ASP A CA 1
ATOM 2535 C C . ASP A 1 326 ? -41.460 30.147 48.659 1.00 81.62 326 ASP A C 1
ATOM 2537 O O . ASP A 1 326 ? -41.931 29.761 49.726 1.00 81.62 326 ASP A O 1
ATOM 2541 N N . LEU A 1 327 ? -40.391 30.954 48.613 1.00 82.06 327 LEU A N 1
ATOM 2542 C CA . LEU A 1 327 ? -39.579 31.333 49.781 1.00 82.06 327 LEU A CA 1
ATOM 2543 C C . LEU A 1 327 ? -39.778 32.782 50.250 1.00 82.06 327 LEU A C 1
ATOM 2545 O O . LEU A 1 327 ? -39.459 33.101 51.395 1.00 82.06 327 LEU A O 1
ATOM 2549 N N . ILE A 1 328 ? -40.241 33.681 49.373 1.00 85.56 328 ILE A N 1
ATOM 2550 C CA . ILE A 1 328 ? -40.366 35.118 49.651 1.00 85.56 328 ILE A CA 1
ATOM 2551 C C . ILE A 1 328 ? -41.713 35.629 49.132 1.00 85.56 328 ILE A C 1
ATOM 2553 O O . ILE A 1 328 ? -41.919 35.792 47.928 1.00 85.56 328 ILE A O 1
ATOM 2557 N N . GLU A 1 329 ? -42.619 35.962 50.050 1.00 83.88 329 GLU A N 1
ATOM 2558 C CA . GLU A 1 329 ? -43.918 36.534 49.697 1.00 83.88 329 GLU A CA 1
ATOM 2559 C C . GLU A 1 329 ? -43.807 37.930 49.043 1.00 83.88 329 GLU A C 1
ATOM 2561 O O . GLU A 1 329 ? -42.901 38.726 49.308 1.00 83.88 329 GLU A O 1
ATOM 2566 N N . GLY A 1 330 ? -44.786 38.262 48.197 1.00 86.31 330 GLY A N 1
ATOM 2567 C CA . GLY A 1 330 ? -44.941 39.595 47.609 1.00 86.31 330 GLY A CA 1
ATOM 2568 C C . GLY A 1 330 ? -44.231 39.799 46.265 1.00 86.31 330 GLY A C 1
ATOM 2569 O O . GLY A 1 330 ? -44.072 38.881 45.460 1.00 86.31 330 GLY A O 1
ATOM 2570 N N . SER A 1 331 ? -43.873 41.050 45.961 1.00 87.31 331 SER A N 1
ATOM 2571 C CA . SER A 1 331 ? -43.233 41.415 44.688 1.00 87.31 331 SER A CA 1
ATOM 2572 C C . SER A 1 331 ? -41.784 40.936 44.588 1.00 87.31 331 SER A C 1
ATOM 2574 O O . SER A 1 331 ? -41.324 40.670 43.483 1.00 87.31 331 SER A O 1
ATOM 2576 N N . LEU A 1 332 ? -41.078 40.786 45.712 1.00 83.88 332 LEU A N 1
ATOM 2577 C CA . LEU A 1 332 ? -39.661 40.421 45.724 1.00 83.88 332 LEU A CA 1
ATOM 2578 C C . LEU A 1 332 ? -39.426 38.981 45.238 1.00 83.88 332 LEU A C 1
ATOM 2580 O O . LEU A 1 332 ? -38.607 38.785 44.344 1.00 83.88 332 LEU A O 1
ATOM 2584 N N . GLY A 1 333 ? -40.202 37.999 45.714 1.00 85.81 333 GLY A N 1
ATOM 2585 C CA . GLY A 1 333 ? -40.143 36.625 45.191 1.00 85.81 333 GLY A CA 1
ATOM 2586 C C . GLY A 1 333 ? -40.521 36.530 43.708 1.00 85.81 333 GLY A C 1
ATOM 2587 O O . GLY A 1 333 ? -39.934 35.748 42.966 1.00 85.81 333 GLY A O 1
ATOM 2588 N N . LYS A 1 334 ? -41.429 37.394 43.227 1.00 85.44 334 LYS A N 1
ATOM 2589 C CA . LYS A 1 334 ? -41.775 37.494 41.794 1.00 85.44 334 LYS A CA 1
ATOM 2590 C C . LYS A 1 334 ? -40.673 38.126 40.936 1.00 85.44 334 LYS A C 1
ATOM 2592 O O . LYS A 1 334 ? -40.586 37.794 39.760 1.00 85.44 334 LYS A O 1
ATOM 2597 N N . ILE A 1 335 ? -39.873 39.034 41.500 1.00 88.62 335 ILE A N 1
ATOM 2598 C CA . ILE A 1 335 ? -38.727 39.667 40.825 1.00 88.62 335 ILE A CA 1
ATOM 2599 C C . ILE A 1 335 ? -37.536 38.705 40.760 1.00 88.62 335 ILE A C 1
ATOM 2601 O O . ILE A 1 335 ? -36.865 38.652 39.736 1.00 88.62 335 ILE A O 1
ATOM 2605 N N . LEU A 1 336 ? -37.287 37.948 41.833 1.00 88.56 336 LEU A N 1
ATOM 2606 C CA . LEU A 1 336 ? -36.209 36.957 41.892 1.00 88.56 336 LEU A CA 1
ATOM 2607 C C . LEU A 1 336 ? -36.546 35.684 41.095 1.00 88.56 336 LEU A C 1
ATOM 2609 O O . LEU A 1 336 ? -35.674 35.121 40.449 1.00 88.56 336 LEU A O 1
ATOM 2613 N N . GLY A 1 337 ? -37.812 35.259 41.065 1.00 88.81 337 GLY A N 1
ATOM 2614 C CA . GLY A 1 337 ? -38.261 34.163 40.204 1.00 88.81 337 GLY A CA 1
ATOM 2615 C C . GLY A 1 337 ? -37.627 32.811 40.550 1.00 88.81 337 GLY A C 1
ATOM 2616 O O . GLY A 1 337 ? -37.430 32.491 41.719 1.00 88.81 337 GLY A O 1
ATOM 2617 N N . SER A 1 338 ? -37.335 32.010 39.523 1.00 90.81 338 SER A N 1
ATOM 2618 C CA . SER A 1 338 ? -36.756 30.669 39.662 1.00 90.81 338 SER A CA 1
ATOM 2619 C C . SER A 1 3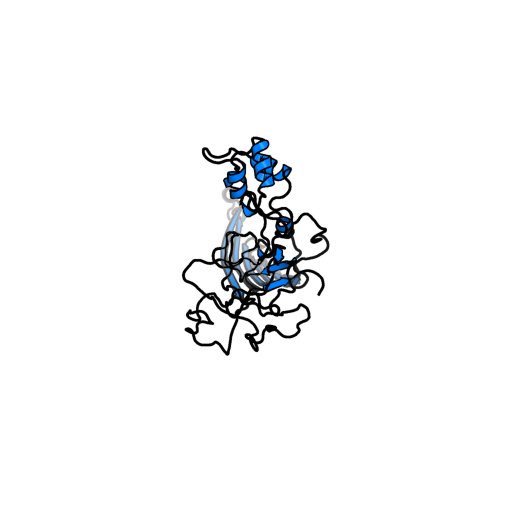38 ? -35.369 30.615 39.030 1.00 90.81 338 SER A C 1
ATOM 2621 O O . SER A 1 338 ? -35.191 31.034 37.886 1.00 90.81 338 SER A O 1
ATOM 2623 N N . HIS A 1 339 ? -34.404 30.059 39.758 1.00 90.44 339 HIS A N 1
ATOM 2624 C CA . HIS A 1 339 ? -33.013 29.912 39.337 1.00 90.44 339 HIS A CA 1
ATOM 2625 C C . HIS A 1 339 ? -32.583 28.446 39.418 1.00 90.44 339 HIS A C 1
ATOM 2627 O O . HIS A 1 339 ? -32.724 27.825 40.467 1.00 90.44 339 HIS A O 1
ATOM 2633 N N . THR A 1 340 ? -31.996 27.911 38.347 1.00 91.81 340 THR A N 1
ATOM 2634 C CA . THR A 1 340 ? -31.371 26.580 38.345 1.00 91.81 340 THR A CA 1
ATOM 2635 C C . THR A 1 340 ? -29.853 26.740 38.353 1.00 91.81 340 THR A C 1
ATOM 2637 O O . THR A 1 340 ? -29.302 27.488 37.546 1.00 91.81 340 THR A O 1
ATOM 2640 N N . LEU A 1 341 ? -29.179 26.042 39.267 1.00 93.81 341 LEU A N 1
ATOM 2641 C CA . LEU A 1 341 ? -27.725 25.919 39.335 1.00 93.81 341 LEU A CA 1
ATOM 2642 C C . LEU A 1 341 ? -27.329 24.490 38.955 1.00 93.81 341 LEU A C 1
ATOM 2644 O O . LEU A 1 341 ? -27.964 23.534 39.400 1.00 93.81 341 LEU A O 1
ATOM 2648 N N . THR A 1 342 ? -26.257 24.345 38.178 1.00 96.00 342 THR A N 1
ATOM 2649 C CA . THR A 1 342 ? -25.698 23.043 37.798 1.00 96.00 342 THR A CA 1
ATOM 2650 C C . THR A 1 342 ? -24.188 23.058 38.005 1.00 96.00 342 THR A C 1
ATOM 2652 O O . THR A 1 342 ? -23.500 23.947 37.506 1.00 96.00 342 THR A O 1
ATOM 2655 N N . GLY A 1 343 ? -23.681 22.082 38.753 1.00 96.56 343 GLY A N 1
ATOM 2656 C CA . GLY A 1 343 ? -22.262 21.777 38.893 1.00 96.56 343 GLY A CA 1
ATOM 2657 C C . GLY A 1 343 ? -21.930 20.489 38.147 1.00 96.56 343 GLY A C 1
ATOM 2658 O O . GLY A 1 343 ? -22.695 19.529 38.203 1.00 96.56 343 GLY A O 1
ATOM 2659 N N . LEU A 1 344 ? -20.789 20.473 37.462 1.00 97.50 344 LEU A N 1
ATOM 2660 C CA . LEU A 1 344 ? -20.293 19.332 36.699 1.00 97.50 344 LEU A CA 1
ATOM 2661 C C . LEU A 1 344 ? -18.833 19.075 37.074 1.00 97.50 344 LEU A C 1
ATOM 2663 O O . LEU A 1 344 ? -18.011 19.991 37.036 1.00 97.50 344 LEU A O 1
ATOM 2667 N N . TYR A 1 345 ? -18.520 17.826 37.396 1.00 98.00 345 TYR A N 1
ATOM 2668 C CA . TYR A 1 345 ? -17.165 17.300 37.476 1.00 98.00 345 TYR A CA 1
ATOM 2669 C C . TYR A 1 345 ? -17.036 16.144 36.484 1.00 98.00 345 TYR A C 1
ATOM 2671 O O . TYR A 1 345 ? -17.915 15.286 36.415 1.00 98.00 345 TYR A O 1
ATOM 2679 N N . GLU A 1 346 ? -15.953 16.126 35.716 1.00 98.19 346 GLU A N 1
ATOM 2680 C CA . GLU A 1 346 ? -15.627 15.051 34.783 1.00 98.19 346 GLU A CA 1
ATOM 2681 C C . GLU A 1 346 ? -14.130 14.758 34.867 1.00 98.19 346 GLU A C 1
ATOM 2683 O O . GLU A 1 346 ? -13.314 15.682 34.844 1.00 98.19 346 GLU A O 1
ATOM 2688 N N . ASP A 1 347 ? -13.791 13.476 34.949 1.00 98.38 347 ASP A N 1
ATOM 2689 C CA . ASP A 1 347 ? -12.449 12.959 34.715 1.00 98.38 347 ASP A CA 1
ATOM 2690 C C . ASP A 1 347 ? -12.491 12.003 33.521 1.00 98.38 347 ASP A C 1
ATOM 2692 O O . ASP A 1 347 ? -13.430 11.213 33.373 1.00 98.38 347 ASP A O 1
ATOM 2696 N N . ARG A 1 348 ? -11.493 12.097 32.640 1.00 98.00 348 ARG A N 1
ATOM 2697 C CA . ARG A 1 348 ? -11.417 11.282 31.427 1.00 98.00 348 ARG A CA 1
ATOM 2698 C C . ARG A 1 348 ? -9.984 10.870 31.138 1.00 98.00 348 ARG A C 1
ATOM 2700 O O . ARG A 1 348 ? -9.135 11.706 30.828 1.00 98.00 348 ARG A O 1
ATOM 2707 N N . THR A 1 349 ? -9.774 9.562 31.096 1.00 98.19 349 THR A N 1
ATOM 2708 C CA . THR A 1 349 ? -8.524 8.940 30.661 1.00 98.19 349 THR A CA 1
ATOM 2709 C C . THR A 1 349 ? -8.724 8.324 29.276 1.00 98.19 349 THR A C 1
ATOM 2711 O O . THR A 1 349 ? -9.757 7.717 28.997 1.00 98.19 349 THR A O 1
ATOM 2714 N N . ASN A 1 350 ? -7.745 8.496 28.384 1.00 97.88 350 ASN A N 1
ATOM 2715 C CA . ASN A 1 350 ? -7.676 7.752 27.126 1.00 97.88 350 ASN A CA 1
ATOM 2716 C C . ASN A 1 350 ? -6.287 7.112 27.033 1.00 97.88 350 ASN A C 1
ATOM 2718 O O . ASN A 1 350 ? -5.286 7.830 27.018 1.00 97.88 350 ASN A O 1
ATOM 2722 N N . GLU A 1 351 ? -6.228 5.789 26.940 1.00 97.94 351 GLU A N 1
ATOM 2723 C CA . GLU A 1 351 ? -4.999 5.031 26.727 1.00 97.94 351 GLU A CA 1
ATOM 2724 C C . GLU A 1 351 ? -4.979 4.438 25.315 1.00 97.94 351 GLU A C 1
ATOM 2726 O O . GLU A 1 351 ? -5.988 3.960 24.795 1.00 97.94 351 GLU A O 1
ATOM 2731 N N . SER A 1 352 ? -3.811 4.466 24.674 1.00 96.81 352 SER A N 1
ATOM 2732 C CA . SER A 1 352 ? -3.617 3.903 23.338 1.00 96.81 352 SER A CA 1
ATOM 2733 C C . SER A 1 352 ? -2.312 3.124 23.273 1.00 96.81 352 SER A C 1
ATOM 2735 O O . SER A 1 352 ? -1.238 3.675 23.524 1.00 96.81 352 SER A O 1
ATOM 2737 N N . TYR A 1 353 ? -2.398 1.866 22.864 1.00 97.19 353 TYR A N 1
ATOM 2738 C CA . TYR A 1 353 ? -1.268 0.984 22.631 1.00 97.19 353 TYR A CA 1
ATOM 2739 C C . TYR A 1 353 ? -1.206 0.590 21.156 1.00 97.19 353 TYR A C 1
ATOM 2741 O O . TYR A 1 353 ? -2.219 0.264 20.538 1.00 97.19 353 TYR A O 1
ATOM 2749 N N . SER A 1 354 ? -0.003 0.576 20.585 1.00 96.25 354 SER A N 1
ATOM 2750 C CA . SER A 1 354 ? 0.233 0.042 19.246 1.00 96.25 354 SER A CA 1
ATOM 2751 C C . SER A 1 354 ? 1.519 -0.770 19.218 1.00 96.25 354 SER A C 1
ATOM 2753 O O . SER A 1 354 ? 2.570 -0.328 19.686 1.00 96.25 354 SER A O 1
ATOM 2755 N N . LYS A 1 355 ? 1.438 -1.962 18.632 1.00 94.75 355 LYS A N 1
ATOM 2756 C CA . LYS A 1 355 ? 2.542 -2.897 18.443 1.00 94.75 355 LYS A CA 1
ATOM 2757 C C . LYS A 1 355 ? 2.582 -3.320 16.986 1.00 94.75 355 LYS A C 1
ATOM 2759 O O . LYS A 1 355 ? 1.577 -3.752 16.434 1.00 94.75 355 LYS A O 1
ATOM 2764 N N . ASN A 1 356 ? 3.760 -3.258 16.379 1.00 90.19 356 ASN A N 1
ATOM 2765 C CA . ASN A 1 356 ? 4.001 -3.849 15.068 1.00 90.19 356 ASN A CA 1
ATOM 2766 C C . ASN A 1 356 ? 4.945 -5.039 15.240 1.00 90.19 356 ASN A C 1
ATOM 2768 O O . ASN A 1 356 ? 6.026 -4.897 15.809 1.00 90.19 356 ASN A O 1
ATOM 2772 N N . VAL A 1 357 ? 4.524 -6.206 14.762 1.00 87.44 357 VAL A N 1
ATOM 2773 C CA . VAL A 1 357 ? 5.318 -7.439 14.721 1.00 87.44 357 VAL A CA 1
ATOM 2774 C C . VAL A 1 357 ? 5.560 -7.786 13.259 1.00 87.44 357 VAL A C 1
ATOM 2776 O O . VAL A 1 357 ? 4.669 -7.611 12.433 1.00 87.44 357 VAL A O 1
ATOM 2779 N N . ARG A 1 358 ? 6.758 -8.268 12.927 1.00 79.94 358 ARG A N 1
ATOM 2780 C CA . ARG A 1 358 ? 7.125 -8.660 11.562 1.00 79.94 358 ARG A CA 1
ATOM 2781 C C . ARG A 1 358 ? 8.076 -9.842 11.549 1.00 79.94 358 ARG A C 1
ATOM 2783 O O . ARG A 1 358 ? 8.812 -10.047 12.516 1.00 79.94 358 ARG A O 1
ATOM 2790 N N . GLY A 1 359 ? 8.097 -10.559 10.430 1.00 72.75 359 GLY A N 1
ATOM 2791 C CA . GLY A 1 359 ? 9.070 -11.617 10.176 1.00 72.75 359 GLY A CA 1
ATOM 2792 C C . GLY A 1 359 ? 10.508 -11.092 10.230 1.00 72.75 359 GLY A C 1
ATOM 2793 O O . GLY A 1 359 ? 10.848 -10.089 9.598 1.00 72.75 359 GLY A O 1
ATOM 2794 N N . SER A 1 360 ? 11.357 -11.785 10.987 1.00 70.62 360 SER A N 1
ATOM 2795 C CA . SER A 1 360 ? 12.789 -11.508 11.091 1.00 70.62 360 SER A CA 1
ATOM 2796 C C . SER A 1 360 ? 13.558 -12.817 10.979 1.00 70.62 360 SER A C 1
ATOM 2798 O O . SER A 1 360 ? 13.285 -13.754 11.724 1.00 70.62 360 SER A O 1
ATOM 2800 N N . TRP A 1 361 ? 14.533 -12.876 10.077 1.00 64.56 361 TRP A N 1
ATOM 2801 C CA . TRP A 1 361 ? 15.329 -14.071 9.839 1.00 64.56 361 TRP A CA 1
ATOM 2802 C C . TRP A 1 361 ? 16.260 -14.375 11.017 1.00 64.56 361 TRP A C 1
ATOM 2804 O O . TRP A 1 361 ? 17.029 -13.513 11.472 1.00 64.56 361 TRP A O 1
ATOM 2814 N N . TRP A 1 362 ? 16.250 -15.625 11.475 1.00 59.31 362 TRP A N 1
ATOM 2815 C CA . TRP A 1 362 ? 17.251 -16.171 12.386 1.00 59.31 362 TRP A CA 1
ATOM 2816 C C . TRP A 1 362 ? 17.995 -17.324 11.713 1.00 59.31 362 TRP A C 1
ATOM 2818 O O . TRP A 1 362 ? 17.392 -18.131 11.019 1.00 59.31 362 TRP A O 1
ATOM 2828 N N . ALA A 1 363 ? 19.320 -17.330 11.851 1.00 54.72 363 ALA A N 1
ATOM 2829 C CA . ALA A 1 363 ? 20.200 -18.324 11.254 1.00 54.72 363 ALA A CA 1
ATOM 2830 C C . ALA A 1 363 ? 21.049 -18.931 12.369 1.00 54.72 363 ALA A C 1
ATOM 2832 O O . ALA A 1 363 ? 21.858 -18.226 12.971 1.00 54.72 363 A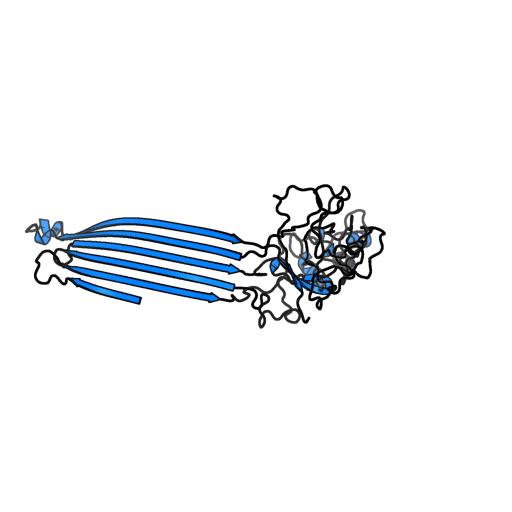LA A O 1
ATOM 2833 N N . ASP A 1 364 ? 20.866 -20.223 12.628 1.00 47.59 364 ASP A N 1
ATOM 2834 C CA . ASP A 1 364 ? 21.597 -20.937 13.682 1.00 47.59 364 ASP A CA 1
ATOM 2835 C C . ASP A 1 364 ? 23.034 -21.294 13.260 1.00 47.59 364 ASP A C 1
ATOM 2837 O O . ASP A 1 364 ? 23.895 -21.543 14.101 1.00 47.59 364 ASP A O 1
ATOM 2841 N N . SER A 1 365 ? 23.313 -21.264 11.952 1.00 48.06 365 SER A N 1
ATOM 2842 C CA . SER A 1 365 ? 24.606 -21.589 11.342 1.00 48.06 365 SER A CA 1
ATOM 2843 C C . SER A 1 365 ? 25.150 -20.444 10.473 1.00 48.06 365 SER A C 1
ATOM 2845 O O . SER A 1 365 ? 25.439 -20.623 9.289 1.00 48.06 365 SER A O 1
ATOM 2847 N N . SER A 1 366 ? 25.288 -19.239 11.032 1.00 44.56 366 SER A N 1
ATOM 2848 C CA . SER A 1 366 ? 26.022 -18.160 10.355 1.00 44.56 366 SER A CA 1
ATOM 2849 C C . SER A 1 366 ? 27.529 -18.449 10.345 1.00 44.56 366 SER A C 1
ATOM 2851 O O . SER A 1 366 ? 28.120 -18.603 11.418 1.00 44.56 366 SER A O 1
ATOM 2853 N N . LYS A 1 367 ? 28.179 -18.439 9.170 1.00 42.91 367 LYS A N 1
ATOM 2854 C CA . LYS A 1 367 ? 29.643 -18.266 9.112 1.00 42.91 367 LYS A CA 1
ATOM 2855 C C . LYS A 1 367 ? 30.023 -16.898 9.713 1.00 42.91 367 LYS A C 1
ATOM 2857 O O . LYS A 1 367 ? 29.200 -15.982 9.759 1.00 42.91 367 LYS A O 1
ATOM 2862 N N . TRP A 1 368 ? 31.251 -16.781 10.218 1.00 37.69 368 TRP A N 1
ATOM 2863 C CA . TRP A 1 368 ? 31.691 -15.640 11.030 1.00 37.69 368 TRP A CA 1
ATOM 2864 C C . TRP A 1 368 ? 31.648 -14.292 10.281 1.00 37.69 368 TRP A C 1
ATOM 2866 O O . TRP A 1 368 ? 31.968 -14.251 9.091 1.00 37.69 368 TRP A O 1
ATOM 2876 N N . PRO A 1 369 ? 31.356 -13.167 10.971 1.00 35.62 369 PRO A N 1
ATOM 2877 C CA . PRO A 1 369 ? 31.521 -11.831 10.399 1.00 35.62 369 PRO A CA 1
ATOM 2878 C C . PRO A 1 369 ? 32.998 -11.598 10.055 1.00 35.62 369 PRO A C 1
ATOM 2880 O O . PRO A 1 369 ? 33.838 -11.512 10.953 1.00 35.62 369 PRO A O 1
ATOM 2883 N N . GLY A 1 370 ? 33.313 -11.532 8.763 1.00 37.00 370 GLY A N 1
ATOM 2884 C CA . GLY A 1 370 ? 34.684 -11.454 8.250 1.00 37.00 370 GLY A CA 1
ATOM 2885 C C . GLY A 1 370 ? 34.979 -12.451 7.131 1.00 37.00 370 GLY A C 1
ATOM 2886 O O . GLY A 1 370 ? 35.970 -12.276 6.427 1.00 37.00 370 GLY A O 1
ATOM 2887 N N . ASP A 1 371 ? 34.119 -13.455 6.940 1.00 41.62 371 ASP A N 1
ATOM 2888 C CA . ASP A 1 371 ? 34.122 -14.287 5.735 1.00 41.62 371 ASP A CA 1
ATOM 2889 C C . ASP A 1 371 ? 33.715 -13.442 4.506 1.00 41.62 371 ASP A C 1
ATOM 2891 O O . ASP A 1 371 ? 32.863 -12.554 4.608 1.00 41.62 371 ASP A O 1
ATOM 2895 N N . GLY A 1 372 ? 34.325 -13.696 3.344 1.00 41.84 372 GLY A N 1
ATOM 2896 C CA . GLY A 1 372 ? 34.040 -12.960 2.104 1.00 41.84 372 GLY A CA 1
ATOM 2897 C C . GLY A 1 372 ? 32.601 -13.150 1.613 1.00 41.84 372 GLY A C 1
ATOM 2898 O O . GLY A 1 372 ? 32.054 -12.271 0.943 1.00 41.84 372 GLY A O 1
ATOM 2899 N N . ASP A 1 373 ? 31.987 -14.263 2.021 1.00 43.12 373 ASP A N 1
ATOM 2900 C CA . ASP A 1 373 ? 30.664 -14.712 1.594 1.00 43.12 373 ASP A CA 1
ATOM 2901 C C . ASP A 1 373 ? 29.503 -14.051 2.373 1.00 43.12 373 ASP A C 1
ATOM 2903 O O . ASP A 1 373 ? 28.376 -13.994 1.875 1.00 43.12 373 ASP A O 1
ATOM 2907 N N . ILE A 1 374 ? 29.724 -13.572 3.612 1.00 44.56 374 ILE A N 1
ATOM 2908 C CA . ILE A 1 374 ? 28.642 -13.133 4.524 1.00 44.56 374 ILE A CA 1
ATOM 2909 C C . ILE A 1 374 ? 28.969 -11.791 5.207 1.00 44.56 374 ILE A C 1
ATOM 2911 O O . ILE A 1 374 ? 29.999 -11.598 5.844 1.00 44.56 374 ILE A O 1
ATOM 2915 N N . SER A 1 375 ? 28.048 -10.831 5.071 1.00 45.22 375 SER A N 1
ATOM 2916 C CA . SER A 1 375 ? 28.292 -9.394 5.282 1.00 45.22 375 SER A CA 1
ATOM 2917 C C . SER A 1 375 ? 28.787 -8.984 6.680 1.00 45.22 375 SER A C 1
ATOM 2919 O O . SER A 1 375 ? 28.109 -9.179 7.687 1.00 45.22 375 SER A O 1
ATOM 2921 N N . ASN A 1 376 ? 29.893 -8.231 6.699 1.00 38.38 376 ASN A N 1
ATOM 2922 C CA . ASN A 1 376 ? 30.412 -7.498 7.858 1.00 38.38 376 ASN A CA 1
ATOM 2923 C C . ASN A 1 376 ? 29.392 -6.508 8.462 1.00 38.38 376 ASN A C 1
ATOM 2925 O O . ASN A 1 376 ? 29.232 -5.375 7.992 1.00 38.38 376 ASN A O 1
ATOM 2929 N N . GLY A 1 377 ? 28.747 -6.899 9.560 1.00 40.34 377 GLY A N 1
ATOM 2930 C CA . GLY A 1 377 ? 27.958 -6.003 10.400 1.00 40.34 377 GLY A CA 1
ATOM 2931 C C . GLY A 1 377 ? 27.582 -6.639 11.735 1.00 40.34 377 GLY A C 1
ATOM 2932 O O . GLY A 1 377 ? 27.302 -7.832 11.797 1.00 40.34 377 GLY A O 1
ATOM 2933 N N . LEU A 1 378 ? 27.542 -5.831 12.798 1.00 39.31 378 LEU A N 1
ATOM 2934 C CA . LEU A 1 378 ? 26.954 -6.242 14.076 1.00 39.31 378 LEU A CA 1
ATOM 2935 C C . LEU A 1 378 ? 25.482 -6.645 13.869 1.00 39.31 378 LEU A C 1
ATOM 2937 O O . LEU A 1 378 ? 24.773 -6.013 13.073 1.00 39.31 378 LEU A O 1
ATOM 2941 N N . SER A 1 379 ? 25.039 -7.665 14.611 1.00 44.00 379 SER A N 1
ATOM 2942 C CA . SER A 1 379 ? 23.718 -8.321 14.532 1.00 44.00 379 SER A CA 1
ATOM 2943 C C . SER A 1 379 ? 22.509 -7.393 14.666 1.00 44.00 379 SER A C 1
ATOM 2945 O O . SER A 1 379 ? 21.396 -7.774 14.303 1.00 44.00 379 SER A O 1
ATOM 2947 N N . ASP A 1 380 ? 22.741 -6.187 15.172 1.00 43.34 380 ASP A N 1
ATOM 2948 C CA . ASP A 1 380 ? 21.726 -5.230 15.613 1.00 43.34 380 ASP A CA 1
ATOM 2949 C C . ASP A 1 380 ? 21.253 -4.312 14.471 1.00 43.34 380 ASP A C 1
ATOM 2951 O O . ASP A 1 380 ? 20.420 -3.426 14.654 1.00 43.34 380 ASP A O 1
ATOM 2955 N N . ASN A 1 381 ? 21.780 -4.514 13.261 1.00 41.91 381 ASN A N 1
ATOM 2956 C CA . ASN A 1 381 ? 21.361 -3.784 12.073 1.00 41.91 381 ASN A CA 1
ATOM 2957 C C . ASN A 1 381 ? 20.041 -4.326 11.499 1.00 41.91 381 ASN A C 1
ATOM 2959 O O . ASN A 1 381 ? 19.811 -5.531 11.434 1.00 41.91 381 ASN A O 1
ATOM 2963 N N . PHE A 1 382 ? 19.234 -3.413 10.949 1.00 46.31 382 PHE A N 1
ATOM 2964 C CA . PHE A 1 382 ? 17.908 -3.589 10.324 1.00 46.31 382 PHE A CA 1
ATOM 2965 C C . PHE A 1 382 ? 17.810 -4.586 9.134 1.00 46.31 382 PHE A C 1
ATOM 2967 O O . PHE A 1 382 ? 16.833 -4.569 8.392 1.00 46.31 382 PHE A O 1
ATOM 2974 N N . ARG A 1 383 ? 18.809 -5.447 8.911 1.00 53.75 383 ARG A N 1
ATOM 2975 C CA . ARG A 1 383 ? 19.004 -6.279 7.706 1.00 53.75 383 ARG A CA 1
ATOM 2976 C C . ARG A 1 383 ? 18.413 -7.691 7.796 1.00 53.75 383 ARG A C 1
ATOM 2978 O O . ARG A 1 383 ? 18.649 -8.498 6.908 1.00 53.75 383 ARG A O 1
ATOM 2985 N N . ARG A 1 384 ? 17.661 -7.989 8.858 1.00 58.66 384 ARG A N 1
ATOM 2986 C CA . ARG A 1 384 ? 17.039 -9.305 9.106 1.00 58.66 384 ARG A CA 1
ATOM 2987 C C . ARG A 1 384 ? 15.571 -9.374 8.672 1.00 58.66 384 ARG A C 1
ATOM 2989 O O . ARG A 1 384 ? 14.940 -10.403 8.859 1.00 58.66 384 ARG A O 1
ATOM 2996 N N . ILE A 1 385 ? 15.013 -8.286 8.138 1.00 66.19 385 ILE A N 1
ATOM 2997 C CA . ILE A 1 385 ? 13.609 -8.216 7.711 1.00 66.19 385 ILE A CA 1
ATOM 2998 C C . ILE A 1 385 ? 13.391 -9.205 6.564 1.00 66.19 385 ILE A C 1
ATOM 3000 O O . ILE A 1 385 ? 14.088 -9.136 5.551 1.00 66.19 385 ILE A O 1
ATOM 3004 N N . VAL A 1 386 ? 12.418 -10.102 6.722 1.00 67.44 386 VAL A N 1
ATOM 3005 C CA . VAL A 1 386 ? 11.989 -10.989 5.637 1.00 67.44 386 VAL A CA 1
ATOM 3006 C C . VAL A 1 386 ? 11.124 -10.178 4.678 1.00 67.44 386 VAL A C 1
ATOM 3008 O O . VAL A 1 386 ? 10.089 -9.647 5.087 1.00 67.44 386 VAL A O 1
ATOM 3011 N N . LYS A 1 387 ? 11.545 -10.096 3.415 1.00 71.06 387 LYS A N 1
ATOM 3012 C CA . LYS A 1 387 ? 10.715 -9.605 2.311 1.00 71.06 387 LYS A CA 1
ATOM 3013 C C . LYS A 1 387 ? 10.049 -10.775 1.606 1.00 71.06 387 LYS A C 1
ATOM 3015 O O . LYS A 1 387 ? 10.645 -11.846 1.508 1.00 71.06 387 LYS A O 1
ATOM 3020 N N . SER A 1 388 ? 8.845 -10.555 1.097 1.00 72.62 388 SER A N 1
ATOM 3021 C CA . SER A 1 388 ? 8.065 -11.590 0.422 1.00 72.62 388 SER A CA 1
ATOM 3022 C C . SER A 1 388 ? 7.753 -11.178 -1.005 1.00 72.62 388 SER A C 1
ATOM 3024 O O . SER A 1 388 ? 7.225 -10.098 -1.244 1.00 72.62 388 SER A O 1
ATOM 3026 N N . ARG A 1 389 ? 8.060 -12.072 -1.943 1.00 76.50 389 ARG A N 1
ATOM 3027 C CA . ARG A 1 389 ? 7.809 -11.913 -3.375 1.00 76.50 389 ARG A CA 1
ATOM 3028 C C . ARG A 1 389 ? 6.760 -12.941 -3.759 1.00 76.50 389 ARG A C 1
ATOM 3030 O O . ARG A 1 389 ? 6.972 -14.128 -3.536 1.00 76.50 389 ARG A O 1
ATOM 3037 N N . THR A 1 390 ? 5.616 -12.481 -4.247 1.00 79.25 390 THR A N 1
ATOM 3038 C CA . THR A 1 390 ? 4.456 -13.336 -4.524 1.00 79.25 390 THR A CA 1
ATOM 3039 C C . THR A 1 390 ? 4.138 -13.259 -6.005 1.00 79.25 390 THR A C 1
ATOM 3041 O O . THR A 1 390 ? 3.639 -12.238 -6.478 1.00 79.25 390 THR A O 1
ATOM 3044 N N . TYR A 1 391 ? 4.466 -14.321 -6.737 1.00 82.75 391 TYR A N 1
ATOM 3045 C CA . TYR A 1 391 ? 4.109 -14.448 -8.147 1.00 82.75 391 TYR A CA 1
ATOM 3046 C C . TYR A 1 391 ? 2.607 -14.694 -8.298 1.00 82.75 391 TYR A C 1
ATOM 3048 O O . TYR A 1 391 ? 1.993 -15.362 -7.466 1.00 82.75 391 TYR A O 1
ATOM 3056 N N . LEU A 1 392 ? 2.026 -14.139 -9.357 1.00 80.25 392 LEU A N 1
ATOM 3057 C CA . LEU A 1 392 ? 0.607 -14.250 -9.680 1.00 80.25 392 LEU A CA 1
ATOM 3058 C C . LEU A 1 392 ? 0.404 -15.169 -10.892 1.00 80.25 392 LEU A C 1
ATOM 3060 O O . LEU A 1 392 ? 1.245 -15.223 -11.791 1.00 80.25 392 LEU A O 1
ATOM 3064 N N . GLY A 1 393 ? -0.754 -15.826 -10.941 1.00 71.25 393 GLY A N 1
ATOM 3065 C CA . GLY A 1 393 ? -1.116 -16.791 -11.982 1.00 71.25 393 GLY A CA 1
ATOM 3066 C C . GLY A 1 393 ? -0.987 -18.239 -11.509 1.00 71.25 393 GLY A C 1
ATOM 3067 O O . GLY A 1 393 ? -0.582 -18.492 -10.374 1.00 71.25 393 GLY A O 1
ATOM 3068 N N . ASP A 1 394 ? -1.364 -19.172 -12.380 1.00 55.91 394 ASP A N 1
ATOM 3069 C CA . ASP A 1 394 ? -1.375 -20.601 -12.064 1.00 55.91 394 ASP A CA 1
ATOM 3070 C C . ASP A 1 394 ? 0.045 -21.141 -11.775 1.00 55.91 394 ASP A C 1
ATOM 3072 O O . ASP A 1 394 ? 1.057 -20.607 -12.254 1.00 55.91 394 ASP A O 1
ATOM 3076 N N . SER A 1 395 ? 0.088 -22.183 -10.940 1.00 45.47 395 SER A N 1
ATOM 3077 C CA . SER A 1 395 ? 1.270 -22.931 -10.477 1.00 45.47 395 SER A CA 1
ATOM 3078 C C . SER A 1 395 ? 1.432 -24.257 -11.213 1.00 45.47 395 SER A C 1
ATOM 3080 O O . SER A 1 395 ? 0.395 -24.954 -11.310 1.00 45.47 395 SER A O 1
#

Secondary structure (DSSP, 8-state):
-EEEEEEE--TT-SSEEEEEEEEEEEEEEEEE-----SPPEE-STHHHHTT--HHHHHHHHTSTT--GGGS-GGGSBHHHHHHHHHTTSSPPPTT--HHHHHHHH-B--TT--BEEEEE-SS-TTEEETT-SSS---SS-S-----SSTT-SS---SSGGGTT-S--------SS------B------STTPPPPBP--TTT--TTT--TTTTS-EEEEEEEEEEEEEEEEETTTTEEEEEEEEEEEEEEEEE-TT-SGGGGEEEEB-BSB-TTSSSS-SSS--GGGB-TTTT-EEEEES--EEEEEEEEEEEEEEEEEEEEEHHHHS-SHHHHHH-EEEEEEEEEEEEEEEEEEEEE-B---TTPPPTT-TTS----TTSSTTBPPEEEE-S--

Mean predicted aligned error: 11.05 Å